Protein AF-0000000080577891 (afdb_homodimer)

Foldseek 3Di:
DDDDPPDDPPVPDDPPPDDDDDDDDDCPVCLPLAFFFKEKEAEALADDPPDCSLVLLLVVLVVCQVVQGQEYEYAENQHAPAPLVSLLSSVVSNVVHPHYYHYEYAQRDDQVSNCVNVNDCVAQPDPPWRWGWDDDRLAIETEGHQYDHPANAGECQVVLVVVLCSLQVNQRHAYEYEHAFFLDDPLAVVNSVRGYPPSVVVLVSQPVPGPHHQEYEYESQQDWDWDDRNNHIYTYAHHSPFHDWPCNDVVDTDDGPAAHWMWMWTCRPPHTDIDIDHD/DCPPPDDDPDDPPPPPPPPPPDPPPPCPVCLPLAFFFKEKEAEALADDPVDCSLVLLLVVLVVCQVVQGQEYEYAENQHAPAPLVSLLSSVVSNVVHPHYYHYEYAQRDDQVSNCVRVNDCVAQPDPPWRWGWDDDRLAIETEGHQYDHPANAGECQVVLVVVLCSLQVNQRHAYEYEHAFFLDDPLAVVNSVRGYPPSVVVLVSQPVPGPHHQEYEYESQQDWDWDDRNNHIYTYAHHSPFHDWPCNDVVDTDDGDAARWMWMWTCRPPHTDIDIDHD

Organism: Ricinus communis (NCBI:txid3988)

Nearest PDB structures (foldseek):
  3d03-assembly1_A  TM=9.078E-01  e=4.667E-20  Klebsiella aerogenes
  2dxl-assembly1_A  TM=9.052E-01  e=1.614E-19  Klebsiella aerogenes
  3ib7-assembly1_A  TM=8.679E-01  e=1.204E-18  Mycobacterium tuberculosis
  2hy1-assembly1_A-2  TM=8.774E-01  e=2.446E-18  Mycobacterium tuberculosis H37Rv
  3qfk-assembly1_A  TM=5.462E-01  e=7.252E-06  Staphylococcus aureus subsp. aureus NCTC 8325

InterPro domains:
  IPR004843 Calcineurin-like, phosphoesterase domain [PF00149] (37-223)
  IPR026575 Cyclic nucleotide phosphodiesterase GpdQ/CpdA-like [cd07402] (39-269)
  IPR029052 Metallo-dependent phosphatase-like [G3DSA:3.60.21.10] (15-279)
  IPR029052 Metallo-dependent phosphatase-like [SSF56300] (37-274)
  IPR050884 Cyclic nucleotide phosphodiesterase class-III [PTHR42988] (37-242)

Solvent-accessible surface area (backbone atoms only — not comparable to full-atom values): 29659 Å² total; per-residue (Å²): 142,83,77,76,86,70,74,83,75,79,69,79,70,77,77,75,80,73,79,84,75,80,76,74,72,77,73,67,72,72,70,49,66,73,40,37,41,38,36,33,37,42,18,32,30,48,22,40,98,86,57,66,21,62,62,39,43,49,45,45,48,55,45,42,55,44,53,55,45,64,30,35,37,36,27,13,19,54,26,38,87,76,37,67,68,44,56,45,54,50,49,57,55,56,63,71,36,91,36,55,77,46,71,36,58,21,60,54,40,56,67,73,57,43,49,68,66,59,63,49,77,89,43,44,76,50,84,91,43,47,30,36,76,42,80,43,58,33,24,30,42,33,38,49,46,23,61,38,94,95,33,75,31,22,42,40,61,90,47,47,69,60,50,51,51,58,51,62,70,40,78,83,34,55,27,40,36,33,26,16,44,33,74,57,81,78,60,32,63,78,58,48,75,32,29,32,40,44,46,68,61,49,39,50,55,52,67,67,72,53,77,59,47,68,30,39,42,14,11,78,63,22,39,33,34,40,35,62,48,84,87,26,44,27,36,30,30,18,11,29,26,81,38,52,51,72,40,70,40,90,91,32,59,31,83,57,65,44,58,27,19,28,30,39,40,36,32,61,78,82,49,60,33,36,34,60,40,43,80,137,80,78,70,80,77,85,83,85,71,83,73,80,74,78,73,75,74,71,82,72,77,76,70,71,73,73,70,70,71,72,50,66,75,40,36,41,38,37,34,36,42,18,31,30,46,23,41,98,87,57,64,23,62,62,41,43,50,45,46,47,56,45,42,54,45,54,55,45,64,30,33,37,34,28,13,19,54,26,38,87,77,38,67,67,44,57,47,55,50,50,56,55,56,62,71,36,92,37,55,76,45,70,36,58,18,58,54,41,54,69,70,57,42,49,69,67,58,62,49,79,89,42,42,75,50,83,90,45,47,30,36,76,42,81,43,59,32,24,29,42,34,36,50,47,23,61,36,94,96,32,76,32,21,43,41,60,89,47,47,70,59,50,51,50,58,50,61,72,40,78,82,35,54,27,41,36,34,25,17,43,34,75,59,80,78,61,33,64,80,57,48,75,30,30,32,39,45,44,67,60,50,39,50,54,51,68,66,72,52,77,57,46,70,29,39,41,15,11,77,64,23,37,33,34,40,36,61,46,82,88,26,46,29,36,29,30,17,10,30,26,81,38,53,51,72,39,69,39,92,92,31,61,32,84,59,66,42,57,27,20,27,31,41,41,36,32,62,77,83,49,60,34,36,34,59,41,43,80

Radius of gyration: 30.33 Å; Cα contacts (8 Å, |Δi|>4): 1293; chains: 2; bounding box: 90×106×136 Å

pLDDT: mean 87.6, std 23.5, range [17.27, 98.94]

Sequence (558 aa):
MFSNASRFGCTRTQRNVWSASHRSLFDISHHHETDLMLIAQISDIHASPTNDSMARLDRAVSWLAVLQPDLLVVSGDLVDGNWLEGYGLISTSLHRLACRSLILPGNSDDRAVMRTIMPQPDYWHDRPAMHFIEPCGGSVIIGVDTCVDGEAYGDVTQHLSWLRRALAGSPNGTALLFTHHHVFPCGIPPLDAVMCKGTQALAGLLKSGIRPPAAICSGHVHRSMSSLFAGIPAYTCGSICPANPLMLDASRVPQAADPPALMIHDLRHGHLVSSHVSVMFSNASRFGCTRTQRNVWSASHRSLFDISHHHETDLMLIAQISDIHASPTNDSMARLDRAVSWLAVLQPDLLVVSGDLVDGNWLEGYGLISTSLHRLACRSLILPGNSDDRAVMRTIMPQPDYWHDRPAMHFIEPCGGSVIIGVDTCVDGEAYGDVTQHLSWLRRALAGSPNGTALLFTHHHVFPCGIPPLDAVMCKGTQALAGLLKSGIRPPAAICSGHVHRSMSSLFAGIPAYTCGSICPANPLMLDASRVPQAADPPALMIHDLRHGHLVSSHVSV

Secondary structure (DSSP, 8-state):
--------------------------------TT---EEEEE----B-TTSSHHHHHHHHHHHHHHH--SEEEEES--BSTT-HHHHHHHHHHHTTSSSEEEEE--TTS-HHHHHHHS--TTT--SSS---EEEEETTEEEEEE--B-TT-SSEE-GGGHHHHHHHHHT-TTSEEEEEESS-SS--S-HHHHTTSEE-HHHHHHHHTTTSPPPSEEEE-SS-SEEEEEETTEEEEE---SSPPPP--SSTT--PPP-PPPEEEEEE-TTSS-EEEEEE-/--------------------------------TT---EEEEE----B-TTSSHHHHHHHHHHHHHHH--SEEEEES--BSTT-HHHHHHHHHHHTTSSSEEEEE--TTS-HHHHHHHS--TTT--SSS---EEEEETTEEEEEE--B-TT-SSEE-GGGHHHHHHHHHT-TTSEEEEEESS-SS--S-HHHHTTSEE-HHHHHHHHTTTSPPPSEEEE-SS-SEEEEEETTEEEEE---SSPPPP--SSTT--PPP-PPPEEEEEE-TTSS-EEEEEE-

Structure (mmCIF, N/CA/C/O backbone):
data_AF-0000000080577891-model_v1
#
loop_
_entity.id
_entity.type
_entity.pdbx_description
1 polymer 'Calcineurin-like phosphoesterase domain-containing protein'
#
loop_
_atom_site.group_PDB
_atom_site.id
_atom_site.type_symbol
_atom_site.label_atom_id
_atom_site.label_alt_id
_atom_site.label_comp_id
_atom_site.label_asym_id
_atom_site.label_entity_id
_atom_site.label_seq_id
_atom_site.pdbx_PDB_ins_code
_atom_site.Cartn_x
_atom_site.Cartn_y
_atom_site.Cartn_z
_atom_site.occupancy
_atom_site.B_iso_or_equiv
_atom_site.auth_seq_id
_atom_site.auth_comp_id
_atom_site.auth_asym_id
_atom_site.auth_atom_id
_atom_site.pdbx_PDB_model_num
ATOM 1 N N . MET A 1 1 ? 66.188 -47.5 58.875 1 19.94 1 MET A N 1
ATOM 2 C CA . MET A 1 1 ? 65.25 -48.625 58.688 1 19.94 1 MET A CA 1
ATOM 3 C C . MET A 1 1 ? 63.969 -48.156 58.031 1 19.94 1 MET A C 1
ATOM 5 O O . MET A 1 1 ? 63.531 -47.031 58.188 1 19.94 1 MET A O 1
ATOM 9 N N . PHE A 1 2 ? 63.25 -49.062 57.188 1 19.38 2 PHE A N 1
ATOM 10 C CA . PHE A 1 2 ? 62.469 -49.344 56 1 19.38 2 PHE A CA 1
ATOM 11 C C . PHE A 1 2 ? 60.969 -49.094 56.25 1 19.38 2 PHE A C 1
ATOM 13 O O . PHE A 1 2 ? 60.219 -48.781 55.344 1 19.38 2 PHE A O 1
ATOM 20 N N . SER A 1 3 ? 60.562 -49.438 57.5 1 18.3 3 SER A N 1
ATOM 21 C CA . SER A 1 3 ? 59.375 -50.281 57.438 1 18.3 3 SER A CA 1
ATOM 22 C C . SER A 1 3 ? 58.188 -49.5 56.844 1 18.3 3 SER A C 1
ATOM 24 O O . SER A 1 3 ? 58.219 -48.281 56.75 1 18.3 3 SER A O 1
ATOM 26 N N . ASN A 1 4 ? 56.938 -49.969 57.062 1 17.48 4 ASN A N 1
ATOM 27 C CA . ASN A 1 4 ? 55.75 -50.594 56.469 1 17.48 4 ASN A CA 1
ATOM 28 C C . ASN A 1 4 ? 54.594 -49.594 56.375 1 17.48 4 ASN A C 1
ATOM 30 O O . ASN A 1 4 ? 53.594 -49.781 57.062 1 17.48 4 ASN A O 1
ATOM 34 N N . ALA A 1 5 ? 54.875 -48.25 56.625 1 18.61 5 ALA A N 1
ATOM 35 C CA . ALA A 1 5 ? 53.656 -47.469 56.906 1 18.61 5 ALA A CA 1
ATOM 36 C C . ALA A 1 5 ? 52.625 -47.688 55.812 1 18.61 5 ALA A C 1
ATOM 38 O O . ALA A 1 5 ? 52.844 -47.25 54.656 1 18.61 5 ALA A O 1
ATOM 39 N N . SER A 1 6 ? 51.844 -48.812 55.844 1 17.27 6 SER A N 1
ATOM 40 C CA . SER A 1 6 ? 50.906 -49.469 54.969 1 17.27 6 SER A CA 1
ATOM 41 C C . SER A 1 6 ? 49.719 -48.562 54.594 1 17.27 6 SER A C 1
ATOM 43 O O . SER A 1 6 ? 48.906 -48.906 53.781 1 17.27 6 SER A O 1
ATOM 45 N N . ARG A 1 7 ? 49.531 -47.406 55.469 1 18.55 7 ARG A N 1
ATOM 46 C CA . ARG A 1 7 ? 48.094 -47.281 55.75 1 18.55 7 ARG A CA 1
ATOM 47 C C . ARG A 1 7 ? 47.281 -47.312 54.438 1 18.55 7 ARG A C 1
ATOM 49 O O . ARG A 1 7 ? 47.875 -47.188 53.344 1 18.55 7 ARG A O 1
ATOM 56 N N . PHE A 1 8 ? 46.188 -46.5 54.5 1 19.12 8 PHE A N 1
ATOM 57 C CA . PHE A 1 8 ? 44.75 -46.594 54.281 1 19.12 8 PHE A CA 1
ATOM 58 C C . PHE A 1 8 ? 44.406 -46.312 52.812 1 19.12 8 PHE A C 1
ATOM 60 O O . PHE A 1 8 ? 44.938 -45.375 52.219 1 19.12 8 PHE A O 1
ATOM 67 N N . GLY A 1 9 ? 44.188 -47.344 52.062 1 18.91 9 GLY A N 1
ATOM 68 C CA . GLY A 1 9 ? 43.812 -47.656 50.688 1 18.91 9 GLY A CA 1
ATOM 69 C C . GLY A 1 9 ? 42.625 -46.906 50.188 1 18.91 9 GLY A C 1
ATOM 70 O O . GLY A 1 9 ? 41.594 -47.5 49.875 1 18.91 9 GLY A O 1
ATOM 71 N N . CYS A 1 10 ? 42.344 -45.656 50.875 1 19.36 10 CYS A N 1
ATOM 72 C CA . CYS A 1 10 ? 41.031 -45.156 50.625 1 19.36 10 CYS A CA 1
ATOM 73 C C . CYS A 1 10 ? 40.719 -45.188 49.125 1 19.36 10 CYS A C 1
ATOM 75 O O . CYS A 1 10 ? 41.375 -44.531 48.312 1 19.36 10 CYS A O 1
ATOM 77 N N . THR A 1 11 ? 40.344 -46.406 48.719 1 18.88 11 THR A N 1
ATOM 78 C CA . THR A 1 11 ? 39.906 -46.781 47.406 1 18.88 11 THR A CA 1
ATOM 79 C C . THR A 1 11 ? 38.781 -45.844 46.906 1 18.88 11 THR A C 1
ATOM 81 O O . THR A 1 11 ? 37.719 -45.781 47.531 1 18.88 11 THR A O 1
ATOM 84 N N . ARG A 1 12 ? 39.125 -44.594 46.656 1 20.77 12 ARG A N 1
ATOM 85 C CA . ARG A 1 12 ? 38.219 -43.656 46.062 1 20.77 12 ARG A CA 1
ATOM 86 C C . ARG A 1 12 ? 37.375 -44.312 44.969 1 20.77 12 ARG A C 1
ATOM 88 O O . ARG A 1 12 ? 37.906 -44.75 43.938 1 20.77 12 ARG A O 1
ATOM 95 N N . THR A 1 13 ? 36.406 -45.094 45.438 1 19.58 13 THR A N 1
ATOM 96 C CA . THR A 1 13 ? 35.406 -45.75 44.656 1 19.58 13 THR A CA 1
ATOM 97 C C . THR A 1 13 ? 34.969 -44.906 43.469 1 19.58 13 THR A C 1
ATOM 99 O O . THR A 1 13 ? 35.125 -43.688 43.5 1 19.58 13 THR A O 1
ATOM 102 N N . GLN A 1 14 ? 34.312 -45.531 42.469 1 19.11 14 GLN A N 1
ATOM 103 C CA . GLN A 1 14 ? 33.812 -45.656 41.094 1 19.11 14 GLN A CA 1
ATOM 104 C C . GLN A 1 14 ? 32.688 -44.688 40.844 1 19.11 14 GLN A C 1
ATOM 106 O O . GLN A 1 14 ? 31.516 -45 41.156 1 19.11 14 GLN A O 1
ATOM 111 N N . ARG A 1 15 ? 32.688 -43.5 41.531 1 19.83 15 ARG A N 1
ATOM 112 C CA . ARG A 1 15 ? 31.391 -42.844 41.281 1 19.83 15 ARG A CA 1
ATOM 113 C C . ARG A 1 15 ? 30.969 -42.969 39.812 1 19.83 15 ARG A C 1
ATOM 115 O O . ARG A 1 15 ? 31.781 -42.781 38.938 1 19.83 15 ARG A O 1
ATOM 122 N N . ASN A 1 16 ? 29.875 -43.688 39.562 1 18.73 16 ASN A N 1
ATOM 123 C CA . ASN A 1 16 ? 29.016 -43.969 38.438 1 18.73 16 ASN A CA 1
ATOM 124 C C . ASN A 1 16 ? 28.625 -42.688 37.688 1 18.73 16 ASN A C 1
ATOM 126 O O . ASN A 1 16 ? 27.938 -41.844 38.25 1 18.73 16 ASN A O 1
ATOM 130 N N . VAL A 1 17 ? 29.625 -42 37.125 1 23.22 17 VAL A N 1
ATOM 131 C CA . VAL A 1 17 ? 29.297 -40.844 36.281 1 23.22 17 VAL A CA 1
ATOM 132 C C . VAL A 1 17 ? 28.141 -41.219 35.344 1 23.22 17 VAL A C 1
ATOM 134 O O . VAL A 1 17 ? 28.312 -42 34.406 1 23.22 17 VAL A O 1
ATOM 137 N N . TRP A 1 18 ? 26.953 -41.562 35.875 1 21.55 18 TRP A N 1
ATOM 138 C CA . TRP A 1 18 ? 25.734 -41.781 35.094 1 21.55 18 TRP A CA 1
ATOM 139 C C . TRP A 1 18 ? 25.688 -40.844 33.906 1 21.55 18 TRP A C 1
ATOM 141 O O . TRP A 1 18 ? 26.281 -39.781 33.906 1 21.55 18 TRP A O 1
ATOM 151 N N . SER A 1 19 ? 24.922 -41.312 32.719 1 21.02 19 SER A N 1
ATOM 152 C CA . SER A 1 19 ? 24.375 -41.188 31.391 1 21.02 19 SER A CA 1
ATOM 153 C C . SER A 1 19 ? 23.75 -39.812 31.172 1 21.02 19 SER A C 1
ATOM 155 O O . SER A 1 19 ? 23.062 -39.281 32.031 1 21.02 19 SER A O 1
ATOM 157 N N . ALA A 1 20 ? 24.469 -38.969 30.484 1 23.88 20 ALA A N 1
ATOM 158 C CA . ALA A 1 20 ? 24.125 -37.781 29.703 1 23.88 20 ALA A CA 1
ATOM 159 C C . ALA A 1 20 ? 22.672 -37.844 29.219 1 23.88 20 ALA A C 1
ATOM 161 O O . ALA A 1 20 ? 22.297 -38.75 28.484 1 23.88 20 ALA A O 1
ATOM 162 N N . SER A 1 21 ? 21.734 -37.375 29.984 1 25.34 21 SER A N 1
ATOM 163 C CA . SER A 1 21 ? 20.312 -37.156 29.766 1 25.34 21 SER A CA 1
ATOM 164 C C . SER A 1 21 ? 20.031 -36.719 28.328 1 25.34 21 SER A C 1
ATOM 166 O O . SER A 1 21 ? 20.906 -36.156 27.672 1 25.34 21 SER A O 1
ATOM 168 N N . HIS A 1 22 ? 19.016 -37.344 27.594 1 24.34 22 HIS A N 1
ATOM 169 C CA . HIS A 1 22 ? 18.156 -37.125 26.422 1 24.34 22 HIS A CA 1
ATOM 170 C C . HIS A 1 22 ? 17.859 -35.656 26.219 1 24.34 22 HIS A C 1
ATOM 172 O O . HIS A 1 22 ? 17.297 -35 27.094 1 24.34 22 HIS A O 1
ATOM 178 N N . ARG A 1 23 ? 18.766 -34.969 25.5 1 26.16 23 ARG A N 1
ATOM 179 C CA . ARG A 1 23 ? 18.5 -33.688 24.859 1 26.16 23 ARG A CA 1
ATOM 180 C C . ARG A 1 23 ? 17 -33.5 24.594 1 26.16 23 ARG A C 1
ATOM 182 O O . ARG A 1 23 ? 16.344 -34.406 24.078 1 26.16 23 ARG A O 1
ATOM 189 N N . SER A 1 24 ? 16.344 -32.688 25.422 1 26.06 24 SER A N 1
ATOM 190 C CA . SER A 1 24 ? 15.016 -32.125 25.281 1 26.06 24 SER A CA 1
ATOM 191 C C . SER A 1 24 ? 14.672 -31.875 23.812 1 26.06 24 SER A C 1
ATOM 193 O O . SER A 1 24 ? 15.531 -31.484 23.031 1 26.06 24 SER A O 1
ATOM 195 N N . LEU A 1 25 ? 13.75 -32.562 23.234 1 26.27 25 LEU A N 1
ATOM 196 C CA . LEU A 1 25 ? 12.914 -32.281 22.078 1 26.27 25 LEU A CA 1
ATOM 197 C C . LEU A 1 25 ? 12.812 -30.766 21.828 1 26.27 25 LEU A C 1
ATOM 199 O O . LEU A 1 25 ? 12.711 -29.984 22.766 1 26.27 25 LEU A O 1
ATOM 203 N N . PHE A 1 26 ? 13.383 -30.297 20.781 1 29.7 26 PHE A N 1
ATOM 204 C CA . PHE A 1 26 ? 13.086 -29.031 20.094 1 29.7 26 PHE A CA 1
ATOM 205 C C . PHE A 1 26 ? 11.672 -28.578 20.406 1 29.7 26 PHE A C 1
ATOM 207 O O . PHE A 1 26 ? 10.703 -29.297 20.156 1 29.7 26 PHE A O 1
ATOM 214 N N . ASP A 1 27 ? 11.484 -27.938 21.469 1 30.06 27 ASP A N 1
ATOM 215 C CA . ASP A 1 27 ? 10.273 -27.141 21.641 1 30.06 27 ASP A CA 1
ATOM 216 C C . ASP A 1 27 ? 9.805 -26.562 20.297 1 30.06 27 ASP A C 1
ATOM 218 O O . ASP A 1 27 ? 10.352 -25.578 19.828 1 30.06 27 ASP A O 1
ATOM 222 N N . ILE A 1 28 ? 9.578 -27.375 19.234 1 35 28 ILE A N 1
ATOM 223 C CA . ILE A 1 28 ? 8.68 -26.844 18.219 1 35 28 ILE A CA 1
ATOM 224 C C . ILE A 1 28 ? 7.672 -25.891 18.859 1 35 28 ILE A C 1
ATOM 226 O O . ILE A 1 28 ? 6.871 -26.312 19.703 1 35 28 ILE A O 1
ATOM 230 N N . SER A 1 29 ? 8.102 -24.734 19.266 1 35.78 29 SER A N 1
ATOM 231 C CA . SER A 1 29 ? 7.145 -23.688 19.641 1 35.78 29 SER A CA 1
ATOM 232 C C . SER A 1 29 ? 5.742 -24.016 19.156 1 35.78 29 SER A C 1
ATOM 234 O O . SER A 1 29 ? 5.535 -24.234 17.953 1 35.78 29 SER A O 1
ATOM 236 N N . HIS A 1 30 ? 4.996 -24.75 19.781 1 35.59 30 HIS A N 1
ATOM 237 C CA . HIS A 1 30 ? 3.553 -24.922 19.641 1 35.59 30 HIS A CA 1
ATOM 238 C C . HIS A 1 30 ? 2.895 -23.656 19.109 1 35.59 30 HIS A C 1
ATOM 240 O O . HIS A 1 30 ? 2.705 -22.688 19.859 1 35.59 30 HIS A O 1
ATOM 246 N N . HIS A 1 31 ? 3.27 -23.188 17.891 1 40.94 31 HIS A N 1
ATOM 247 C CA . HIS A 1 31 ? 2.268 -22.328 17.281 1 40.94 31 HIS A CA 1
ATOM 248 C C . HIS A 1 31 ? 0.859 -22.734 17.703 1 40.94 31 HIS A C 1
ATOM 250 O O . HIS A 1 31 ? 0.408 -23.828 17.375 1 40.94 31 HIS A O 1
ATOM 256 N N . HIS A 1 32 ? 0.417 -22.406 18.766 1 43.03 32 HIS A N 1
ATOM 257 C CA . HIS A 1 32 ? -0.973 -22.641 19.141 1 43.03 32 HIS A CA 1
ATOM 258 C C . HIS A 1 32 ? -1.904 -22.438 17.953 1 43.03 32 HIS A C 1
ATOM 260 O O . HIS A 1 32 ? -1.646 -21.594 17.094 1 43.03 32 HIS A O 1
ATOM 266 N N . GLU A 1 33 ? -2.639 -23.438 17.562 1 48.5 33 GLU A N 1
ATOM 267 C CA . GLU A 1 33 ? -3.684 -23.469 16.547 1 48.5 33 GLU A CA 1
ATOM 268 C C . GLU A 1 33 ? -4.281 -22.094 16.312 1 48.5 33 GLU A C 1
ATOM 270 O O . GLU A 1 33 ? -4.789 -21.812 15.219 1 48.5 33 GLU A O 1
ATOM 275 N N . THR A 1 34 ? -4.23 -21.219 17.297 1 52.53 34 THR A N 1
ATOM 276 C CA . THR A 1 34 ? -4.949 -19.938 17.203 1 52.53 34 THR A CA 1
ATOM 277 C C . THR A 1 34 ? -4 -18.812 16.812 1 52.53 34 THR A C 1
ATOM 279 O O . THR A 1 34 ? -4.391 -17.641 16.812 1 52.53 34 THR A O 1
ATOM 282 N N . ASP A 1 35 ? -2.707 -19.203 16.516 1 62.66 35 ASP A N 1
ATOM 283 C CA . ASP A 1 35 ? -1.814 -18.062 16.328 1 62.66 35 ASP A CA 1
ATOM 284 C C . ASP A 1 35 ? -1.896 -17.516 14.906 1 62.66 35 ASP A C 1
ATOM 286 O O . ASP A 1 35 ? -1.722 -18.266 13.938 1 62.66 35 ASP A O 1
ATOM 290 N N . LEU A 1 36 ? -2.34 -16.297 14.695 1 71 36 LEU A N 1
ATOM 291 C CA . LEU A 1 36 ? -2.357 -15.633 13.406 1 71 36 LEU A CA 1
ATOM 292 C C . LEU A 1 36 ? -0.947 -15.508 12.836 1 71 36 LEU A C 1
ATOM 294 O O . LEU A 1 36 ? 0.034 -15.766 13.539 1 71 36 LEU A O 1
ATOM 298 N N . MET A 1 37 ? -0.889 -15.469 11.469 1 88.44 37 MET A N 1
ATOM 299 C CA . MET A 1 37 ? 0.371 -15.773 10.789 1 88.44 37 MET A CA 1
ATOM 300 C C . MET A 1 37 ? 0.892 -14.555 10.039 1 88.44 37 MET A C 1
ATOM 302 O O . MET A 1 37 ? 0.138 -13.617 9.773 1 88.44 37 MET A O 1
ATOM 306 N N . LEU A 1 38 ? 2.133 -14.555 9.844 1 96.44 38 LEU A N 1
ATOM 307 C CA . LEU A 1 38 ? 2.887 -13.641 9 1 96.44 38 LEU A CA 1
ATOM 308 C C . LEU A 1 38 ? 3.141 -14.25 7.621 1 96.44 38 LEU A C 1
ATOM 310 O O . LEU A 1 38 ? 3.885 -15.227 7.5 1 96.44 38 LEU A O 1
ATOM 314 N N . ILE A 1 39 ? 2.469 -13.633 6.582 1 98.19 39 ILE A N 1
ATOM 315 C CA . ILE A 1 39 ? 2.547 -14.172 5.227 1 98.19 39 ILE A CA 1
ATOM 316 C C . ILE A 1 39 ? 3.307 -13.195 4.332 1 98.19 39 ILE A C 1
ATOM 318 O O . ILE A 1 39 ? 2.996 -12 4.297 1 98.19 39 ILE A O 1
ATOM 322 N N . ALA A 1 40 ? 4.305 -13.695 3.629 1 98.88 40 ALA A N 1
ATOM 323 C CA . ALA A 1 40 ? 5.016 -12.891 2.641 1 98.88 40 ALA A CA 1
ATOM 324 C C . ALA A 1 40 ? 4.492 -13.164 1.232 1 98.88 40 ALA A C 1
ATOM 326 O O . ALA A 1 40 ? 4.02 -14.266 0.94 1 98.88 40 ALA A O 1
ATOM 327 N N . GLN A 1 41 ? 4.555 -12.164 0.409 1 98.94 41 GLN A N 1
ATOM 328 C CA . GLN A 1 41 ? 4.23 -12.281 -1.009 1 98.94 41 GLN A CA 1
ATOM 329 C C . GLN A 1 41 ? 5.336 -11.688 -1.879 1 98.94 41 GLN A C 1
ATOM 331 O O . GLN A 1 41 ? 5.773 -10.562 -1.658 1 98.94 41 GLN A O 1
ATOM 336 N N . ILE A 1 42 ? 5.812 -12.453 -2.789 1 98.94 42 ILE A N 1
ATOM 337 C CA . ILE A 1 42 ? 6.621 -11.969 -3.902 1 98.94 42 ILE A CA 1
ATOM 338 C C . ILE A 1 42 ? 5.883 -12.211 -5.219 1 98.94 42 ILE A C 1
ATOM 340 O O . ILE A 1 42 ? 5.109 -13.164 -5.336 1 98.94 42 ILE A O 1
ATOM 344 N N . SER A 1 43 ? 6.105 -11.32 -6.133 1 98.94 43 SER A N 1
ATOM 345 C CA . SER A 1 43 ? 5.41 -11.453 -7.41 1 98.94 43 SER A CA 1
ATOM 346 C C . SER A 1 43 ? 6.277 -10.969 -8.57 1 98.94 43 SER A C 1
ATOM 348 O O . SER A 1 43 ? 7.184 -10.156 -8.367 1 98.94 43 SER A O 1
ATOM 350 N N . ASP A 1 44 ? 6.008 -11.508 -9.75 1 98.94 44 ASP A N 1
ATOM 351 C CA . ASP A 1 44 ? 6.516 -11 -11.023 1 98.94 44 ASP A CA 1
ATOM 352 C C . ASP A 1 44 ? 8.039 -10.914 -11.008 1 98.94 44 ASP A C 1
ATOM 354 O O . ASP A 1 44 ? 8.609 -9.82 -11.109 1 98.94 44 ASP A O 1
ATOM 358 N N . ILE A 1 45 ? 8.625 -12.07 -10.914 1 98.94 45 ILE A N 1
ATOM 359 C CA . ILE A 1 45 ? 10.086 -12.188 -10.953 1 98.94 45 ILE A CA 1
ATOM 360 C C . ILE A 1 45 ? 10.586 -11.969 -12.375 1 98.94 45 ILE A C 1
ATOM 362 O O . ILE A 1 45 ? 11.547 -11.227 -12.594 1 98.94 45 ILE A O 1
ATOM 366 N N . HIS A 1 46 ? 10 -12.641 -13.305 1 98.88 46 HIS A N 1
ATOM 367 C CA . HIS A 1 46 ? 10.32 -12.516 -14.719 1 98.88 46 HIS A CA 1
ATOM 368 C C . HIS A 1 46 ? 11.805 -12.758 -14.969 1 98.88 46 HIS A C 1
ATOM 370 O O . HIS A 1 46 ? 12.461 -11.977 -15.664 1 98.88 46 HIS A O 1
ATOM 376 N N . ALA A 1 47 ? 12.312 -13.828 -14.438 1 98.81 47 ALA A N 1
ATOM 377 C CA . ALA A 1 47 ? 13.727 -14.156 -14.617 1 98.81 47 ALA A CA 1
ATOM 378 C C . ALA A 1 47 ? 14.008 -14.617 -16.047 1 98.81 47 ALA A C 1
ATOM 380 O O . ALA A 1 47 ? 13.211 -15.344 -16.641 1 98.81 47 ALA A O 1
ATOM 381 N N . SER A 1 48 ? 15.102 -14.242 -16.547 1 98.38 48 SER A N 1
ATOM 382 C CA . SER A 1 48 ? 15.648 -14.68 -17.828 1 98.38 48 SER A CA 1
ATOM 383 C C . SER A 1 48 ? 17.172 -14.625 -17.828 1 98.38 48 SER A C 1
ATOM 385 O O . SER A 1 48 ? 17.766 -13.977 -16.969 1 98.38 48 SER A O 1
ATOM 387 N N . PRO A 1 49 ? 17.766 -15.328 -18.797 1 97.06 49 PRO A N 1
ATOM 388 C CA . PRO A 1 49 ? 19.234 -15.336 -18.828 1 97.06 49 PRO A CA 1
ATOM 389 C C . PRO A 1 49 ? 19.828 -13.945 -19.062 1 97.06 49 PRO A C 1
ATOM 391 O O . PRO A 1 49 ? 21.016 -13.727 -18.797 1 97.06 49 PRO A O 1
ATOM 394 N N . THR A 1 50 ? 19.062 -12.992 -19.484 1 97.31 50 THR A N 1
ATOM 395 C CA . THR A 1 50 ? 19.641 -11.734 -19.953 1 97.31 50 THR A CA 1
ATOM 396 C C . THR A 1 50 ? 19.266 -10.586 -19.016 1 97.31 50 THR A C 1
ATOM 398 O O . THR A 1 50 ? 19.562 -9.422 -19.312 1 97.31 50 THR A O 1
ATOM 401 N N . ASN A 1 51 ? 18.562 -10.82 -17.938 1 98.06 51 ASN A N 1
ATOM 402 C CA . ASN A 1 51 ? 18.219 -9.734 -17.031 1 98.06 51 ASN A CA 1
ATOM 403 C C . ASN A 1 51 ? 18.734 -9.992 -15.617 1 98.06 51 ASN A C 1
ATOM 405 O O . ASN A 1 51 ? 19.438 -10.977 -15.375 1 98.06 51 ASN A O 1
ATOM 409 N N . ASP A 1 52 ? 18.484 -9.07 -14.641 1 98.25 52 ASP A N 1
ATOM 410 C CA . ASP A 1 52 ? 19.062 -9.156 -13.305 1 98.25 52 ASP A CA 1
ATOM 411 C C . ASP A 1 52 ? 18.031 -9.625 -12.289 1 98.25 52 ASP A C 1
ATOM 413 O O . ASP A 1 52 ? 18.188 -9.406 -11.086 1 98.25 52 ASP A O 1
ATOM 417 N N . SER A 1 53 ? 16.953 -10.297 -12.742 1 98.69 53 SER A N 1
ATOM 418 C CA . SER A 1 53 ? 15.844 -10.656 -11.875 1 98.69 53 SER A CA 1
ATOM 419 C C . SER A 1 53 ? 16.281 -11.664 -10.812 1 98.69 53 SER A C 1
ATOM 421 O O . SER A 1 53 ? 15.781 -11.641 -9.688 1 98.69 53 SER A O 1
ATOM 423 N N . MET A 1 54 ? 17.156 -12.531 -11.172 1 98.75 54 MET A N 1
ATOM 424 C CA . MET A 1 54 ? 17.625 -13.492 -10.164 1 98.75 54 MET A CA 1
ATOM 425 C C . MET A 1 54 ? 18.344 -12.781 -9.023 1 98.75 54 MET A C 1
ATOM 427 O O . MET A 1 54 ? 18.172 -13.148 -7.859 1 98.75 54 MET A O 1
ATOM 431 N N . ALA A 1 55 ? 19.188 -11.812 -9.367 1 98.75 55 ALA A N 1
ATOM 432 C CA . ALA A 1 55 ? 19.859 -11.031 -8.336 1 98.75 55 ALA A CA 1
ATOM 433 C C . ALA A 1 55 ? 18.844 -10.258 -7.488 1 98.75 55 ALA A C 1
ATOM 435 O O . ALA A 1 55 ? 19 -10.164 -6.27 1 98.75 55 ALA A O 1
ATOM 436 N N . ARG A 1 56 ? 17.875 -9.688 -8.102 1 98.75 56 ARG A N 1
ATOM 437 C CA . ARG A 1 56 ? 16.812 -8.977 -7.406 1 98.75 56 ARG A CA 1
ATOM 438 C C . ARG A 1 56 ? 16.031 -9.922 -6.484 1 98.75 56 ARG A C 1
ATOM 440 O O . ARG A 1 56 ? 15.727 -9.562 -5.344 1 98.75 56 ARG A O 1
ATOM 447 N N . LEU A 1 57 ? 15.727 -11.094 -6.977 1 98.94 57 LEU A N 1
ATOM 448 C CA . LEU A 1 57 ? 15.062 -12.109 -6.16 1 98.94 57 LEU A CA 1
ATOM 449 C C . LEU A 1 57 ? 15.906 -12.461 -4.938 1 98.94 57 LEU A C 1
ATOM 451 O O . LEU A 1 57 ? 15.383 -12.594 -3.832 1 98.94 57 LEU A O 1
ATOM 455 N N . ASP A 1 58 ? 17.156 -12.594 -5.109 1 98.69 58 ASP A N 1
ATOM 456 C CA . ASP A 1 58 ? 18.047 -12.953 -4.008 1 98.69 58 ASP A CA 1
ATOM 457 C C . ASP A 1 58 ? 18.031 -11.891 -2.916 1 98.69 58 ASP A C 1
ATOM 459 O O . ASP A 1 58 ? 18.141 -12.203 -1.729 1 98.69 58 ASP A O 1
ATOM 463 N N . ARG A 1 59 ? 17.906 -10.672 -3.336 1 98.56 59 ARG A N 1
ATOM 464 C CA . ARG A 1 59 ? 17.781 -9.602 -2.352 1 98.56 59 ARG A CA 1
ATOM 465 C C . ARG A 1 59 ? 16.5 -9.773 -1.531 1 98.56 59 ARG A C 1
ATOM 467 O O . ARG A 1 59 ? 16.516 -9.617 -0.309 1 98.56 59 ARG A O 1
ATOM 474 N N . ALA A 1 60 ? 15.453 -10.07 -2.178 1 98.81 60 ALA A N 1
ATOM 475 C CA . ALA A 1 60 ? 14.18 -10.281 -1.497 1 98.81 60 ALA A CA 1
ATOM 476 C C . ALA A 1 60 ? 14.266 -11.477 -0.547 1 98.81 60 ALA A C 1
ATOM 478 O O . ALA A 1 60 ? 13.805 -11.398 0.597 1 98.81 60 ALA A O 1
ATOM 479 N N . VAL A 1 61 ? 14.859 -12.523 -1.038 1 98.88 61 VAL A N 1
ATOM 480 C CA . VAL A 1 61 ? 14.984 -13.742 -0.247 1 98.88 61 VAL A CA 1
ATOM 481 C C . VAL A 1 61 ? 15.844 -13.484 0.982 1 98.88 61 VAL A C 1
ATOM 483 O O . VAL A 1 61 ? 15.523 -13.922 2.086 1 98.88 61 VAL A O 1
ATOM 486 N N . SER A 1 62 ? 16.938 -12.766 0.784 1 98.75 62 SER A N 1
ATOM 487 C CA . SER A 1 62 ? 17.812 -12.422 1.903 1 98.75 62 SER A CA 1
ATOM 488 C C . SER A 1 62 ? 17.062 -11.594 2.947 1 98.75 62 SER A C 1
ATOM 490 O O . SER A 1 62 ? 17.234 -11.805 4.148 1 98.75 62 SER A O 1
ATOM 492 N N . TRP A 1 63 ? 16.281 -10.68 2.494 1 98.75 63 TRP A N 1
ATOM 493 C CA . TRP A 1 63 ? 15.484 -9.844 3.389 1 98.75 63 TRP A CA 1
ATOM 494 C C . TRP A 1 63 ? 14.469 -10.68 4.16 1 98.75 63 TRP A C 1
ATOM 496 O O . TRP A 1 63 ? 14.328 -10.531 5.375 1 98.75 63 TRP A O 1
ATOM 506 N N . LEU A 1 64 ? 13.836 -11.578 3.523 1 98.81 64 LEU A N 1
ATOM 507 C CA . LEU A 1 64 ? 12.82 -12.438 4.125 1 98.81 64 LEU A CA 1
ATOM 508 C C . LEU A 1 64 ? 13.453 -13.422 5.102 1 98.81 64 LEU A C 1
ATOM 510 O O . LEU A 1 64 ? 12.828 -13.805 6.094 1 98.81 64 LEU A O 1
ATOM 514 N N . ALA A 1 65 ? 14.672 -13.812 4.805 1 98.75 65 ALA A N 1
ATOM 515 C CA . ALA A 1 65 ? 15.359 -14.734 5.707 1 98.75 65 ALA A CA 1
ATOM 516 C C . ALA A 1 65 ? 15.547 -14.117 7.09 1 98.75 65 ALA A C 1
ATOM 518 O O . ALA A 1 65 ? 15.57 -14.836 8.094 1 98.75 65 ALA A O 1
ATOM 519 N N . VAL A 1 66 ? 15.648 -12.836 7.086 1 98.5 66 VAL A N 1
ATOM 520 C CA . VAL A 1 66 ? 15.773 -12.141 8.359 1 98.5 66 VAL A CA 1
ATOM 521 C C . VAL A 1 66 ? 14.398 -12.008 9.023 1 98.5 66 VAL A C 1
ATOM 523 O O . VAL A 1 66 ? 14.242 -12.297 10.211 1 98.5 66 VAL A O 1
ATOM 526 N N . LEU A 1 67 ? 13.414 -11.641 8.273 1 98.25 67 LEU A N 1
ATOM 527 C CA . LEU A 1 67 ? 12.078 -11.406 8.805 1 98.25 67 LEU A CA 1
ATOM 528 C C . LEU A 1 67 ? 11.445 -12.711 9.281 1 98.25 67 LEU A C 1
ATOM 530 O O . LEU A 1 67 ? 10.688 -12.719 10.258 1 98.25 67 LEU A O 1
ATOM 534 N N . GLN A 1 68 ? 11.633 -13.789 8.57 1 97.75 68 GLN A N 1
ATOM 535 C CA . GLN A 1 68 ? 11.18 -15.148 8.867 1 97.75 68 GLN A CA 1
ATOM 536 C C . GLN A 1 68 ? 9.656 -15.227 8.883 1 97.75 68 GLN A C 1
ATOM 538 O O . GLN A 1 68 ? 9.062 -15.57 9.906 1 97.75 68 G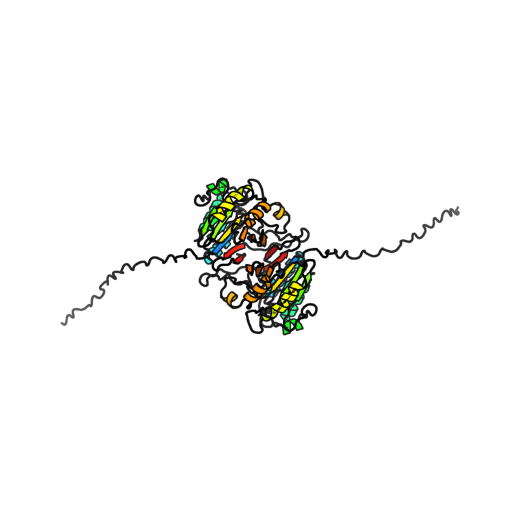LN A O 1
ATOM 543 N N . PRO A 1 69 ? 9.062 -15 7.727 1 97.75 69 PRO A N 1
ATOM 544 C CA . PRO A 1 69 ? 7.613 -15.211 7.672 1 97.75 69 PRO A CA 1
ATOM 545 C C . PRO A 1 69 ? 7.219 -16.672 7.863 1 97.75 69 PRO A C 1
ATOM 547 O O . PRO A 1 69 ? 8.07 -17.562 7.781 1 97.75 69 PRO A O 1
ATOM 550 N N . ASP A 1 70 ? 5.953 -16.891 8.188 1 97 70 ASP A N 1
ATOM 551 C CA . ASP A 1 70 ? 5.449 -18.25 8.383 1 97 70 ASP A CA 1
ATOM 552 C C . ASP A 1 70 ? 5.223 -18.953 7.043 1 97 70 ASP A C 1
ATOM 554 O O . ASP A 1 70 ? 5.273 -20.188 6.961 1 97 70 ASP A O 1
ATOM 558 N N . LEU A 1 71 ? 4.965 -18.141 6.027 1 97.31 71 LEU A N 1
ATOM 559 C CA . LEU A 1 71 ? 4.645 -18.641 4.699 1 97.31 71 LEU A CA 1
ATOM 560 C C . LEU A 1 71 ? 4.988 -17.625 3.625 1 97.31 71 LEU A C 1
ATOM 562 O O . LEU A 1 71 ? 4.871 -16.422 3.854 1 97.31 71 LEU A O 1
ATOM 566 N N . LEU A 1 72 ? 5.414 -18.109 2.488 1 98.56 72 LEU A N 1
ATOM 567 C CA . LEU A 1 72 ? 5.625 -17.25 1.322 1 98.56 72 LEU A CA 1
ATOM 568 C C . LEU A 1 72 ? 4.695 -17.656 0.181 1 98.56 72 LEU A C 1
ATOM 570 O O . LEU A 1 72 ? 4.578 -18.844 -0.138 1 98.56 72 LEU A O 1
ATOM 574 N N . VAL A 1 73 ? 4.02 -16.719 -0.385 1 98.81 73 VAL A N 1
ATOM 575 C CA . VAL A 1 73 ? 3.279 -16.938 -1.626 1 98.81 73 VAL A CA 1
ATOM 576 C C . VAL A 1 73 ? 3.998 -16.234 -2.779 1 98.81 73 VAL A C 1
ATOM 578 O O . VAL A 1 73 ? 4.305 -15.039 -2.697 1 98.81 73 VAL A O 1
ATOM 581 N N . VAL A 1 74 ? 4.332 -16.938 -3.795 1 98.94 74 VAL A N 1
ATOM 582 C CA . VAL A 1 74 ? 4.789 -16.375 -5.062 1 98.94 74 VAL A CA 1
ATOM 583 C C . VAL A 1 74 ? 3.617 -16.266 -6.035 1 98.94 74 VAL A C 1
ATOM 585 O O . VAL A 1 74 ? 3.082 -17.281 -6.484 1 98.94 74 VAL A O 1
ATOM 588 N N . SER A 1 75 ? 3.275 -15.016 -6.387 1 98.88 75 SER A N 1
ATOM 589 C CA . SER A 1 75 ? 1.979 -14.828 -7.031 1 98.88 75 SER A CA 1
ATOM 590 C C . SER A 1 75 ? 2.131 -14.656 -8.539 1 98.88 75 SER A C 1
ATOM 592 O O . SER A 1 75 ? 1.467 -13.812 -9.141 1 98.88 75 SER A O 1
ATOM 594 N N . GLY A 1 76 ? 3.072 -15.398 -9.18 1 98.62 76 GLY A N 1
ATOM 595 C CA . GLY A 1 76 ? 3.035 -15.602 -10.617 1 98.62 76 GLY A CA 1
ATOM 596 C C . GLY A 1 76 ? 4.082 -14.789 -11.359 1 98.62 76 GLY A C 1
ATOM 597 O O . GLY A 1 76 ? 4.75 -13.938 -10.773 1 98.62 76 GLY A O 1
ATOM 598 N N . ASP A 1 77 ? 4.246 -15.172 -12.672 1 98.81 77 ASP A N 1
ATOM 599 C CA . ASP A 1 77 ? 5.207 -14.578 -13.602 1 98.81 77 ASP A CA 1
ATOM 600 C C . ASP A 1 77 ? 6.637 -14.75 -13.102 1 98.81 77 ASP A C 1
ATOM 602 O O . ASP A 1 77 ? 7.328 -13.766 -12.828 1 98.81 77 ASP A O 1
ATOM 606 N N . LEU A 1 78 ? 7.027 -16 -13.141 1 98.81 78 LEU A N 1
ATOM 607 C CA . LEU A 1 78 ? 8.336 -16.375 -12.594 1 98.81 78 LEU A CA 1
ATOM 608 C C . LEU A 1 78 ? 9.438 -16.125 -13.625 1 98.81 78 LEU A C 1
ATOM 610 O O . LEU A 1 78 ? 10.469 -15.531 -13.305 1 98.81 78 LEU A O 1
ATOM 614 N N . VAL A 1 79 ? 9.18 -16.578 -14.844 1 98.5 79 VAL A N 1
ATOM 615 C CA . VAL A 1 79 ? 10.242 -16.5 -15.836 1 98.5 79 VAL A CA 1
ATOM 616 C C . VAL A 1 79 ? 9.727 -15.789 -17.094 1 98.5 79 VAL A C 1
ATOM 618 O O . VAL A 1 79 ? 8.516 -15.641 -17.281 1 98.5 79 VAL A O 1
ATOM 621 N N . ASP A 1 80 ? 10.664 -15.32 -17.906 1 96.88 80 ASP A N 1
ATOM 622 C CA . ASP A 1 80 ? 10.375 -14.828 -19.25 1 96.88 80 ASP A CA 1
ATOM 623 C C . ASP A 1 80 ? 10.953 -15.758 -20.312 1 96.88 80 ASP A C 1
ATOM 625 O O . ASP A 1 80 ? 12.008 -16.359 -20.109 1 96.88 80 ASP A O 1
ATOM 629 N N . GLY A 1 81 ? 10.242 -15.891 -21.406 1 91.56 81 GLY A N 1
ATOM 630 C CA . GLY A 1 81 ? 10.75 -16.578 -22.578 1 91.56 81 GLY A CA 1
ATOM 631 C C . GLY A 1 81 ? 10.859 -18.078 -22.391 1 91.56 81 GLY A C 1
ATOM 632 O O . GLY A 1 81 ? 11.773 -18.719 -22.922 1 91.56 81 GLY A O 1
ATOM 633 N N . ASN A 1 82 ? 10.047 -18.656 -21.562 1 89.62 82 ASN A N 1
ATOM 634 C CA . ASN A 1 82 ? 10.016 -20.109 -21.328 1 89.62 82 ASN A CA 1
ATOM 635 C C . ASN A 1 82 ? 11.375 -20.641 -20.891 1 89.62 82 ASN A C 1
ATOM 637 O O . ASN A 1 82 ? 11.82 -21.688 -21.359 1 89.62 82 ASN A O 1
ATOM 641 N N . TRP A 1 83 ? 12.055 -19.891 -20.094 1 93.19 83 TRP A N 1
ATOM 642 C CA . TRP A 1 83 ? 13.352 -20.297 -19.562 1 93.19 83 TRP A CA 1
ATOM 643 C C . TRP A 1 83 ? 13.195 -21.422 -18.547 1 93.19 83 TRP A C 1
ATOM 645 O O . TRP A 1 83 ? 13.125 -21.172 -17.344 1 93.19 83 TRP A O 1
ATOM 655 N N . LEU A 1 84 ? 13.281 -22.656 -19 1 95 84 LEU A N 1
ATOM 656 C CA . LEU A 1 84 ? 13.031 -23.844 -18.188 1 95 84 LEU A CA 1
ATOM 657 C C . LEU A 1 84 ? 13.953 -23.875 -16.969 1 95 84 LEU A C 1
ATOM 659 O O . LEU A 1 84 ? 13.5 -24.109 -15.844 1 95 84 LEU A O 1
ATOM 663 N N . GLU A 1 85 ? 15.219 -23.609 -17.203 1 96.12 85 GLU A N 1
ATOM 664 C CA . GLU A 1 85 ? 16.219 -23.625 -16.141 1 96.12 85 GLU A CA 1
ATOM 665 C C . GLU A 1 85 ? 15.875 -22.594 -15.062 1 96.12 85 GLU A C 1
ATOM 667 O O . GLU A 1 85 ? 16.203 -22.781 -13.891 1 96.12 85 GLU A O 1
ATOM 672 N N . GLY A 1 86 ? 15.242 -21.547 -15.484 1 97.81 86 GLY A N 1
ATOM 673 C CA . GLY A 1 86 ? 14.883 -20.469 -14.562 1 97.81 86 GLY A CA 1
ATOM 674 C C . GLY A 1 86 ? 13.969 -20.938 -13.438 1 97.81 86 GLY A C 1
ATOM 675 O O . GLY A 1 86 ? 14.141 -20.531 -12.289 1 97.81 86 GLY A O 1
ATOM 676 N N . TYR A 1 87 ? 12.992 -21.828 -13.742 1 97.81 87 TYR A N 1
ATOM 677 C CA . TYR A 1 87 ? 12.109 -22.359 -12.719 1 97.81 87 TYR A CA 1
ATOM 678 C C . TYR A 1 87 ? 12.906 -23.078 -11.633 1 97.81 87 TYR A C 1
ATOM 680 O O . TYR A 1 87 ? 12.625 -22.922 -10.438 1 97.81 87 TYR A O 1
ATOM 688 N N . GLY A 1 88 ? 13.859 -23.859 -12.07 1 97.31 88 GLY A N 1
ATOM 689 C CA . GLY A 1 88 ? 14.711 -24.547 -11.117 1 97.31 88 GLY A CA 1
ATOM 690 C C . GLY A 1 88 ? 15.539 -23.609 -10.266 1 97.31 88 GLY A C 1
ATOM 691 O O . GLY A 1 88 ? 15.656 -23.797 -9.055 1 97.31 88 GLY A O 1
ATOM 692 N N . LEU A 1 89 ? 16.141 -22.594 -10.891 1 98.12 89 LEU A N 1
ATOM 693 C CA . LEU A 1 89 ? 16.969 -21.609 -10.172 1 98.12 89 LEU A CA 1
ATOM 694 C C . LEU A 1 89 ? 16.125 -20.844 -9.148 1 98.12 89 LEU A C 1
ATOM 696 O O . LEU A 1 89 ? 16.578 -20.609 -8.023 1 98.12 89 LEU A O 1
ATOM 700 N N . ILE A 1 90 ? 14.938 -20.469 -9.57 1 98.56 90 ILE A N 1
ATOM 701 C CA . ILE A 1 90 ? 14.031 -19.766 -8.664 1 98.56 90 ILE A CA 1
ATOM 702 C C . ILE A 1 90 ? 13.68 -20.672 -7.484 1 98.56 90 ILE A C 1
ATOM 704 O O . ILE A 1 90 ? 13.711 -20.234 -6.328 1 98.56 90 ILE A O 1
ATOM 708 N N . SER A 1 91 ? 13.367 -21.891 -7.75 1 97.38 91 SER A N 1
ATOM 709 C CA . SER A 1 91 ? 13.07 -22.844 -6.691 1 97.38 91 SER A CA 1
ATOM 710 C C . SER A 1 91 ? 14.219 -22.953 -5.699 1 97.38 91 SER A C 1
ATOM 712 O O . SER A 1 91 ? 14.008 -22.953 -4.484 1 97.38 91 SER A O 1
ATOM 714 N N . THR A 1 92 ? 15.375 -23.062 -6.188 1 97.56 92 THR A N 1
ATOM 715 C CA . THR A 1 92 ? 16.562 -23.156 -5.352 1 97.56 92 THR A CA 1
ATOM 716 C C . THR A 1 92 ? 16.703 -21.922 -4.461 1 97.56 92 THR A C 1
ATOM 718 O O . THR A 1 92 ? 17 -22.047 -3.271 1 97.56 92 THR A O 1
ATOM 721 N N . SER A 1 93 ? 16.484 -20.781 -5.031 1 98.44 93 SER A N 1
ATOM 722 C CA . SER A 1 93 ? 16.562 -19.547 -4.262 1 98.44 93 SER A CA 1
ATOM 723 C C . SER A 1 93 ? 15.539 -19.516 -3.137 1 98.44 93 SER A C 1
ATOM 725 O O . SER A 1 93 ? 15.859 -19.172 -2 1 98.44 93 SER A O 1
ATOM 727 N N . LEU A 1 94 ? 14.344 -19.891 -3.455 1 98.25 94 LEU A N 1
ATOM 728 C CA . LEU A 1 94 ? 13.25 -19.859 -2.484 1 98.25 94 LEU A CA 1
ATOM 729 C C . LEU A 1 94 ? 13.5 -20.859 -1.359 1 98.25 94 LEU A C 1
ATOM 731 O O . LEU A 1 94 ? 13.062 -20.641 -0.226 1 98.25 94 LEU A O 1
ATOM 735 N N . HIS A 1 95 ? 14.18 -21.922 -1.584 1 97 95 HIS A N 1
ATOM 736 C CA . HIS A 1 95 ? 14.43 -22.984 -0.608 1 97 95 HIS A CA 1
ATOM 737 C C . HIS A 1 95 ? 15.422 -22.531 0.458 1 97 95 HIS A C 1
ATOM 739 O O . HIS A 1 95 ? 15.609 -23.203 1.466 1 97 95 HIS A O 1
ATOM 745 N N . ARG A 1 96 ? 16.016 -21.391 0.21 1 97.69 96 ARG A N 1
ATOM 746 C CA . ARG A 1 96 ? 16.875 -20.812 1.234 1 97.69 96 ARG A CA 1
ATOM 747 C C . ARG A 1 96 ? 16.062 -20.297 2.412 1 97.69 96 ARG A C 1
ATOM 749 O O . ARG A 1 96 ? 16.609 -20.016 3.479 1 97.69 96 ARG A O 1
ATOM 756 N N . LEU A 1 97 ? 14.836 -20.141 2.176 1 98.25 97 LEU A N 1
ATOM 757 C CA . LEU A 1 97 ? 13.953 -19.688 3.246 1 98.25 97 LEU A CA 1
ATOM 758 C C . LEU A 1 97 ? 13.492 -20.859 4.105 1 98.25 97 LEU A C 1
ATOM 760 O O . LEU A 1 97 ? 13.273 -21.969 3.592 1 98.25 97 LEU A O 1
ATOM 764 N N . ALA A 1 98 ? 13.281 -20.594 5.41 1 96.69 98 ALA A N 1
ATOM 765 C CA . ALA A 1 98 ? 12.828 -21.625 6.328 1 96.69 98 ALA A CA 1
ATOM 766 C C . ALA A 1 98 ? 11.352 -21.938 6.121 1 96.69 98 ALA A C 1
ATOM 768 O O . ALA A 1 98 ? 10.898 -23.062 6.379 1 96.69 98 ALA A O 1
ATOM 769 N N . CYS A 1 99 ? 10.648 -20.953 5.676 1 95.38 99 CYS A N 1
ATOM 770 C CA . CYS A 1 99 ? 9.211 -21.156 5.516 1 95.38 99 CYS A CA 1
ATOM 771 C C . CYS A 1 99 ? 8.898 -21.812 4.18 1 95.38 99 CYS A C 1
ATOM 773 O O . CYS A 1 99 ? 9.711 -21.781 3.256 1 95.38 99 CYS A O 1
ATOM 775 N N . ARG A 1 100 ? 7.715 -22.328 4.145 1 95 100 ARG A N 1
ATOM 776 C CA . ARG A 1 100 ? 7.215 -22.938 2.914 1 95 100 ARG A CA 1
ATOM 777 C C . ARG A 1 100 ? 6.812 -21.859 1.906 1 95 100 ARG A C 1
ATOM 779 O O . ARG A 1 100 ? 6.32 -20.797 2.287 1 95 100 ARG A O 1
ATOM 786 N N . SER A 1 101 ? 7.004 -22.219 0.585 1 97.44 101 SER A N 1
ATOM 787 C CA . SER A 1 101 ? 6.559 -21.359 -0.502 1 97.44 101 SER A CA 1
ATOM 788 C C . SER A 1 101 ? 5.418 -21.984 -1.285 1 97.44 101 SER A C 1
ATOM 790 O O . SER A 1 101 ? 5.488 -23.172 -1.652 1 97.44 101 SER A O 1
ATOM 792 N N . LEU A 1 102 ? 4.371 -21.25 -1.441 1 98.06 102 LEU A N 1
ATOM 793 C CA . LEU A 1 102 ? 3.283 -21.625 -2.338 1 98.06 102 LEU A CA 1
ATOM 794 C C . LEU A 1 102 ? 3.32 -20.797 -3.613 1 98.06 102 LEU A C 1
ATOM 796 O O . LEU A 1 102 ? 3.518 -19.578 -3.561 1 98.06 102 LEU A O 1
ATOM 800 N N . ILE A 1 103 ? 3.105 -21.453 -4.785 1 98.38 103 ILE A N 1
ATOM 801 C CA . ILE A 1 103 ? 3.389 -20.766 -6.043 1 98.38 103 ILE A CA 1
ATOM 802 C C . ILE A 1 103 ? 2.154 -20.812 -6.941 1 98.38 103 ILE A C 1
ATOM 804 O O . ILE A 1 103 ? 1.537 -21.859 -7.113 1 98.38 103 ILE A O 1
ATOM 808 N N . LEU A 1 104 ? 1.798 -19.672 -7.434 1 98.44 104 LEU A N 1
ATOM 809 C CA . LEU A 1 104 ? 0.848 -19.531 -8.531 1 98.44 104 LEU A CA 1
ATOM 810 C C . LEU A 1 104 ? 1.571 -19.266 -9.844 1 98.44 104 LEU A C 1
ATOM 812 O O . LEU A 1 104 ? 2.627 -18.625 -9.859 1 98.44 104 LEU A O 1
ATOM 816 N N . PRO A 1 105 ? 0.977 -19.781 -10.953 1 98.12 105 PRO A N 1
ATOM 817 C CA . PRO A 1 105 ? 1.463 -19.312 -12.25 1 98.12 105 PRO A CA 1
ATOM 818 C C . PRO A 1 105 ? 0.957 -17.906 -12.594 1 98.12 105 PRO A C 1
ATOM 820 O O . PRO A 1 105 ? -0.056 -17.469 -12.047 1 98.12 105 PRO A O 1
ATOM 823 N N . GLY A 1 106 ? 1.683 -17.156 -13.367 1 98.56 106 GLY A N 1
ATOM 824 C CA . GLY A 1 106 ? 1.206 -15.977 -14.07 1 98.56 106 GLY A CA 1
ATOM 825 C C . GLY A 1 106 ? 1.103 -16.188 -15.57 1 98.56 106 GLY A C 1
ATOM 826 O O . GLY A 1 106 ? 1.358 -17.281 -16.078 1 98.56 106 GLY A O 1
ATOM 827 N N . ASN A 1 107 ? 0.683 -15.141 -16.297 1 98.44 107 ASN A N 1
ATOM 828 C CA . ASN A 1 107 ? 0.438 -15.281 -17.734 1 98.44 107 ASN A CA 1
ATOM 829 C C . ASN A 1 107 ? 1.735 -15.516 -18.5 1 98.44 107 ASN A C 1
ATOM 831 O O . ASN A 1 107 ? 1.709 -15.984 -19.641 1 98.44 107 ASN A O 1
ATOM 835 N N . SER A 1 108 ? 2.898 -15.234 -17.891 1 98.06 108 SER A N 1
ATOM 836 C CA . SER A 1 108 ? 4.172 -15.461 -18.562 1 98.06 108 SER A CA 1
ATOM 837 C C . SER A 1 108 ? 4.695 -16.859 -18.312 1 98.06 108 SER A C 1
ATOM 839 O O . SER A 1 108 ? 5.688 -17.281 -18.906 1 98.06 108 SER A O 1
ATOM 841 N N . ASP A 1 109 ? 4.043 -17.594 -17.484 1 97.75 109 ASP A N 1
ATOM 842 C CA . ASP A 1 109 ? 4.523 -18.922 -17.094 1 97.75 109 ASP A CA 1
ATOM 843 C C . ASP A 1 109 ? 3.854 -20.016 -17.922 1 97.75 109 ASP A C 1
ATOM 845 O O . ASP A 1 109 ? 2.746 -19.828 -18.422 1 97.75 109 ASP A O 1
ATOM 849 N N . ASP A 1 110 ? 4.617 -21.109 -18.062 1 95.88 110 ASP A N 1
ATOM 850 C CA . ASP A 1 110 ? 4.07 -22.344 -18.625 1 95.88 110 ASP A CA 1
ATOM 851 C C . ASP A 1 110 ? 3.725 -23.344 -17.516 1 95.88 110 ASP A C 1
ATOM 853 O O . ASP A 1 110 ? 4.617 -23.922 -16.891 1 95.88 110 ASP A O 1
ATOM 857 N N . ARG A 1 111 ? 2.43 -23.578 -17.344 1 94.69 111 ARG A N 1
ATOM 858 C CA . ARG A 1 111 ? 1.954 -24.391 -16.219 1 94.69 111 ARG A CA 1
ATOM 859 C C . ARG A 1 111 ? 2.467 -25.828 -16.328 1 94.69 111 ARG A C 1
ATOM 861 O O . ARG A 1 111 ? 2.824 -26.422 -15.312 1 94.69 111 ARG A O 1
ATOM 868 N N . ALA A 1 112 ? 2.508 -26.344 -17.516 1 92.56 112 ALA A N 1
ATOM 869 C CA . ALA A 1 112 ? 2.984 -27.719 -17.688 1 92.56 112 ALA A CA 1
ATOM 870 C C . ALA A 1 112 ? 4.457 -27.844 -17.297 1 92.56 112 ALA A C 1
ATOM 872 O O . ALA A 1 112 ? 4.848 -28.797 -16.625 1 92.56 112 ALA A O 1
ATOM 873 N N . VAL A 1 113 ? 5.207 -26.906 -17.719 1 93.81 113 VAL A N 1
ATOM 874 C CA . VAL A 1 113 ? 6.637 -26.906 -17.422 1 93.81 113 VAL A CA 1
ATOM 875 C C . VAL A 1 113 ? 6.848 -26.688 -15.914 1 93.81 113 VAL A C 1
ATOM 877 O O . VAL A 1 113 ? 7.668 -27.359 -15.297 1 93.81 113 VAL A O 1
ATOM 880 N N . MET A 1 114 ? 6.109 -25.75 -15.336 1 94.81 114 MET A N 1
ATOM 881 C CA . MET A 1 114 ? 6.207 -25.484 -13.906 1 94.81 114 MET A CA 1
ATOM 882 C C . MET A 1 114 ? 5.945 -26.766 -13.102 1 94.81 114 MET A C 1
ATOM 884 O O . MET A 1 114 ? 6.691 -27.078 -12.172 1 94.81 114 MET A O 1
ATOM 888 N N . ARG A 1 115 ? 4.965 -27.547 -13.477 1 93.31 115 ARG A N 1
ATOM 889 C CA . ARG A 1 115 ? 4.617 -28.781 -12.766 1 93.31 115 ARG A CA 1
ATOM 890 C C . ARG A 1 115 ? 5.738 -29.797 -12.859 1 93.31 115 ARG A C 1
ATOM 892 O O . ARG A 1 115 ? 5.961 -30.578 -11.93 1 93.31 115 ARG A O 1
ATOM 899 N N . THR A 1 116 ? 6.383 -29.734 -13.953 1 92.06 116 THR A N 1
ATOM 900 C CA . THR A 1 116 ? 7.438 -30.703 -14.188 1 92.06 116 THR A CA 1
ATOM 901 C C . THR A 1 116 ? 8.695 -30.344 -13.406 1 92.06 116 THR A C 1
ATOM 903 O O . THR A 1 116 ? 9.305 -31.203 -12.766 1 92.06 116 THR A O 1
ATOM 906 N N . ILE A 1 117 ? 9.016 -29.109 -13.43 1 93.25 117 ILE A N 1
ATOM 907 C CA . ILE A 1 117 ? 10.305 -28.672 -12.898 1 93.25 117 ILE A CA 1
ATOM 908 C C . ILE A 1 117 ? 10.164 -28.359 -11.414 1 93.25 117 ILE A C 1
ATOM 910 O O . ILE A 1 117 ? 11.117 -28.531 -10.648 1 93.25 117 ILE A O 1
ATOM 914 N N . MET A 1 118 ? 8.969 -27.781 -10.992 1 91.94 118 MET A N 1
ATOM 915 C CA . MET A 1 118 ? 8.688 -27.422 -9.609 1 91.94 118 MET A CA 1
ATOM 916 C C . MET A 1 118 ? 7.469 -28.172 -9.078 1 91.94 118 MET A C 1
ATOM 918 O O . MET A 1 118 ? 6.492 -27.547 -8.648 1 91.94 118 MET A O 1
ATOM 922 N N . PRO A 1 119 ? 7.695 -29.438 -9.117 1 82.38 119 PRO A N 1
ATOM 923 C CA . PRO A 1 119 ? 6.504 -30.172 -8.719 1 82.38 119 PRO A CA 1
ATOM 924 C C . PRO A 1 119 ? 6.09 -29.891 -7.273 1 82.38 119 PRO A C 1
ATOM 926 O O . PRO A 1 119 ? 6.938 -29.875 -6.379 1 82.38 119 PRO A O 1
ATOM 929 N N . GLN A 1 120 ? 4.781 -29.531 -7.207 1 84.5 120 GLN A N 1
ATOM 930 C CA . GLN A 1 120 ? 4.18 -29.328 -5.891 1 84.5 120 GLN A CA 1
ATOM 931 C C . GLN A 1 120 ? 2.934 -30.188 -5.719 1 84.5 120 GLN A C 1
ATOM 933 O O . GLN A 1 120 ? 1.828 -29.656 -5.566 1 84.5 120 GLN A O 1
ATOM 938 N N . PRO A 1 121 ? 3.066 -31.469 -5.609 1 76.81 121 PRO A N 1
ATOM 939 C CA . PRO A 1 121 ? 1.914 -32.375 -5.543 1 76.81 121 PRO A CA 1
ATOM 940 C C . PRO A 1 121 ? 1.127 -32.219 -4.242 1 76.81 121 PRO A C 1
ATOM 942 O O . PRO A 1 121 ? -0.03 -32.656 -4.168 1 76.81 121 PRO A O 1
ATOM 945 N N . ASP A 1 122 ? 1.714 -31.594 -3.352 1 84.81 122 ASP A N 1
ATOM 946 C CA . ASP A 1 122 ? 1.083 -31.516 -2.039 1 84.81 122 ASP A CA 1
ATOM 947 C C . ASP A 1 122 ? 0.016 -30.422 -2.016 1 84.81 122 ASP A C 1
ATOM 949 O O . ASP A 1 122 ? -0.853 -30.406 -1.141 1 84.81 122 ASP A O 1
ATOM 953 N N . TYR A 1 123 ? 0.143 -29.516 -3.127 1 86.31 123 TYR A N 1
ATOM 954 C CA . TYR A 1 123 ? -0.901 -28.516 -2.988 1 86.31 123 TYR A CA 1
ATOM 955 C C . TYR A 1 123 ? -1.493 -28.141 -4.344 1 86.31 123 TYR A C 1
ATOM 957 O O . TYR A 1 123 ? -2.531 -27.484 -4.422 1 86.31 123 TYR A O 1
ATOM 965 N N . TRP A 1 124 ? -0.916 -28.562 -5.336 1 91.31 124 TRP A N 1
ATOM 966 C CA . TRP A 1 124 ? -1.552 -28.453 -6.645 1 91.31 124 TRP A CA 1
ATOM 967 C C . TRP A 1 124 ? -2.391 -29.688 -6.957 1 91.31 124 TRP A C 1
ATOM 969 O O . TRP A 1 124 ? -1.979 -30.547 -7.738 1 91.31 124 TRP A O 1
ATOM 979 N N . HIS A 1 125 ? -3.588 -29.719 -6.488 1 86.5 125 HIS A N 1
ATOM 980 C CA . HIS A 1 125 ? -4.418 -30.922 -6.594 1 86.5 125 HIS A CA 1
ATOM 981 C C . HIS A 1 125 ? -5.293 -30.875 -7.84 1 86.5 125 HIS A C 1
ATOM 983 O O . HIS A 1 125 ? -5.746 -31.922 -8.32 1 86.5 125 HIS A O 1
ATOM 989 N N . ASP A 1 126 ? -5.508 -29.688 -8.266 1 83.5 126 ASP A N 1
ATOM 990 C CA . ASP A 1 126 ? -6.406 -29.5 -9.391 1 83.5 126 ASP A CA 1
ATOM 991 C C . ASP A 1 126 ? -5.637 -29.469 -10.711 1 83.5 126 ASP A C 1
ATOM 993 O O . ASP A 1 126 ? -4.496 -29.016 -10.758 1 83.5 126 ASP A O 1
ATOM 997 N N . ARG A 1 127 ? -6.281 -30.219 -11.688 1 84.69 127 ARG A N 1
ATOM 998 C CA . ARG A 1 127 ? -5.758 -30.141 -13.047 1 84.69 127 ARG A CA 1
ATOM 999 C C . ARG A 1 127 ? -6.832 -29.672 -14.023 1 84.69 127 ARG A C 1
ATOM 1001 O O . ARG A 1 127 ? -7.984 -30.109 -13.938 1 84.69 127 ARG A O 1
ATOM 1008 N N . PRO A 1 128 ? -6.359 -28.672 -14.852 1 90.56 128 PRO A N 1
ATOM 1009 C CA . PRO A 1 128 ? -5.055 -28.094 -15.164 1 90.56 128 PRO A CA 1
ATOM 1010 C C . PRO A 1 128 ? -4.719 -26.875 -14.289 1 90.56 128 PRO A C 1
ATOM 1012 O O . PRO A 1 128 ? -3.586 -26.391 -14.305 1 90.56 128 PRO A O 1
ATOM 1015 N N . ALA A 1 129 ? -5.691 -26.484 -13.539 1 95.19 129 ALA A N 1
ATOM 1016 C CA . ALA A 1 129 ? -5.469 -25.297 -12.734 1 95.19 129 ALA A CA 1
ATOM 1017 C C . ALA A 1 129 ? -4.535 -25.578 -11.562 1 95.19 129 ALA A C 1
ATOM 1019 O O . ALA A 1 129 ? -4.543 -26.688 -11.016 1 95.19 129 ALA A O 1
ATOM 1020 N N . MET A 1 130 ? -3.754 -24.656 -11.211 1 97.5 130 MET A N 1
ATOM 1021 C CA . MET A 1 130 ? -2.775 -24.781 -10.141 1 97.5 130 MET A CA 1
ATOM 1022 C C . MET A 1 130 ? -3.236 -24.031 -8.891 1 97.5 130 MET A C 1
ATOM 1024 O O . MET A 1 130 ? -2.463 -23.281 -8.289 1 97.5 130 MET A O 1
ATOM 1028 N N . HIS A 1 131 ? -4.539 -24.234 -8.531 1 98.06 131 HIS A N 1
ATOM 1029 C CA . HIS A 1 131 ? -5.078 -23.703 -7.285 1 98.06 131 HIS A CA 1
ATOM 1030 C C . HIS A 1 131 ? -4.371 -24.312 -6.078 1 98.06 131 HIS A C 1
ATOM 1032 O O . HIS A 1 131 ? -3.77 -25.375 -6.18 1 98.06 131 HIS A O 1
ATOM 1038 N N . PHE A 1 132 ? -4.449 -23.578 -4.902 1 97.38 132 PHE A N 1
ATOM 1039 C CA . PHE A 1 132 ? -4.043 -24.234 -3.664 1 97.38 132 PHE A CA 1
ATOM 1040 C C . PHE A 1 132 ? -4.84 -23.688 -2.482 1 97.38 132 PHE A C 1
ATOM 1042 O O . PHE A 1 132 ? -5.359 -22.562 -2.537 1 97.38 132 PHE A O 1
ATOM 1049 N N . ILE A 1 133 ? -5.051 -24.484 -1.509 1 96.38 133 ILE A N 1
ATOM 1050 C CA . ILE A 1 133 ? -5.562 -24.156 -0.182 1 96.38 133 ILE A CA 1
ATOM 1051 C C . ILE A 1 133 ? -4.562 -24.609 0.881 1 96.38 133 ILE A C 1
ATOM 1053 O O . ILE A 1 133 ? -4.18 -25.781 0.921 1 96.38 133 ILE A O 1
ATOM 1057 N N . GLU A 1 134 ? -4.125 -23.641 1.659 1 94.69 134 GLU A N 1
ATOM 1058 C CA . GLU A 1 134 ? -3.135 -23.953 2.684 1 94.69 134 GLU A CA 1
ATOM 1059 C C . GLU A 1 134 ? -3.568 -23.438 4.051 1 94.69 134 GLU A C 1
ATOM 1061 O O . GLU A 1 134 ? -3.506 -22.234 4.309 1 94.69 134 GLU A O 1
ATOM 1066 N N . PRO A 1 135 ? -4.027 -24.359 4.914 1 91.5 135 PRO A N 1
ATOM 1067 C CA . PRO A 1 135 ? -4.242 -23.906 6.293 1 91.5 135 PRO A CA 1
ATOM 1068 C C . PRO A 1 135 ? -2.947 -23.469 6.977 1 91.5 135 PRO A C 1
ATOM 1070 O O . PRO A 1 135 ? -1.905 -24.109 6.805 1 91.5 135 PRO A O 1
ATOM 1073 N N . CYS A 1 136 ? -2.953 -22.391 7.586 1 87.19 136 CYS A N 1
ATOM 1074 C CA . CYS A 1 136 ? -1.804 -21.844 8.297 1 87.19 136 CYS A CA 1
ATOM 1075 C C . CYS A 1 136 ? -2.234 -21.172 9.602 1 87.19 136 CYS A C 1
ATOM 1077 O O . CYS A 1 136 ? -2.607 -20 9.609 1 87.19 136 CYS A O 1
ATOM 1079 N N . GLY A 1 137 ? -2.156 -21.906 10.734 1 83.31 137 GLY A N 1
ATOM 1080 C CA . GLY A 1 137 ? -2.645 -21.375 12 1 83.31 137 GLY A CA 1
ATOM 1081 C C . GLY A 1 137 ? -4.125 -21.047 11.969 1 83.31 137 GLY A C 1
ATOM 1082 O O . GLY A 1 137 ? -4.949 -21.875 11.586 1 83.31 137 GLY A O 1
ATOM 1083 N N . GLY A 1 138 ? -4.457 -19.875 12.305 1 87.06 138 GLY A N 1
ATOM 1084 C CA . GLY A 1 138 ? -5.832 -19.406 12.312 1 87.06 138 GLY A CA 1
ATOM 1085 C C . GLY A 1 138 ? -6.273 -18.828 10.977 1 87.06 138 GLY A C 1
ATOM 1086 O O . GLY A 1 138 ? -7.371 -18.281 10.859 1 87.06 138 GLY A O 1
ATOM 1087 N N . SER A 1 139 ? -5.363 -19.078 10 1 92.44 139 SER A N 1
ATOM 1088 C CA . SER A 1 139 ? -5.648 -18.516 8.688 1 92.44 139 SER A CA 1
ATOM 1089 C C . SER A 1 139 ? -5.707 -19.609 7.617 1 92.44 139 SER A C 1
ATOM 1091 O O . SER A 1 139 ? -5.293 -20.75 7.859 1 92.44 139 SER A O 1
ATOM 1093 N N . VAL A 1 140 ? -6.348 -19.328 6.582 1 95.25 140 VAL A N 1
ATOM 1094 C CA . VAL A 1 140 ? -6.336 -20.172 5.395 1 95.25 140 VAL A CA 1
ATOM 1095 C C . VAL A 1 140 ? -5.863 -19.359 4.188 1 95.25 140 VAL A C 1
ATOM 1097 O O . VAL A 1 140 ? -6.457 -18.344 3.85 1 95.25 140 VAL A O 1
ATOM 1100 N N . ILE A 1 141 ? -4.809 -19.812 3.58 1 96.94 141 ILE A N 1
ATOM 1101 C CA . ILE A 1 141 ? -4.223 -19.156 2.418 1 96.94 141 ILE A CA 1
ATOM 1102 C C . ILE A 1 141 ? -4.711 -19.844 1.14 1 96.94 141 ILE A C 1
ATOM 1104 O O . ILE A 1 141 ? -4.527 -21.047 0.966 1 96.94 141 ILE A O 1
ATOM 1108 N N . ILE A 1 142 ? -5.363 -19.047 0.301 1 97.94 142 ILE A N 1
ATOM 1109 C CA . ILE A 1 142 ? -5.984 -19.594 -0.9 1 97.94 142 ILE A CA 1
ATOM 1110 C C . ILE A 1 142 ? -5.359 -18.953 -2.141 1 97.94 142 ILE A C 1
ATOM 1112 O O . ILE A 1 142 ? -5.301 -17.719 -2.248 1 97.94 142 ILE A O 1
ATOM 1116 N N . GLY A 1 143 ? -4.859 -19.75 -3.023 1 98.62 143 GLY A N 1
ATOM 1117 C CA . GLY A 1 143 ? -4.395 -19.312 -4.328 1 98.62 143 GLY A CA 1
ATOM 1118 C C . GLY A 1 143 ? -5.277 -19.766 -5.469 1 98.62 143 GLY A C 1
ATOM 1119 O O . GLY A 1 143 ? -5.535 -20.969 -5.613 1 98.62 143 GLY A O 1
ATOM 1120 N N . VAL A 1 144 ? -5.742 -18.812 -6.277 1 98.75 144 VAL A N 1
ATOM 1121 C CA . VAL A 1 144 ? -6.555 -19.141 -7.445 1 98.75 144 VAL A CA 1
ATOM 1122 C C . VAL A 1 144 ? -5.75 -18.891 -8.719 1 98.75 144 VAL A C 1
ATOM 1124 O O . VAL A 1 144 ? -5.332 -17.766 -8.984 1 98.75 144 VAL A O 1
ATOM 1127 N N . ASP A 1 145 ? -5.535 -19.938 -9.469 1 98.75 145 ASP A N 1
ATOM 1128 C CA . ASP A 1 145 ? -4.93 -19.828 -10.789 1 98.75 145 ASP A CA 1
ATOM 1129 C C . ASP A 1 145 ? -5.914 -19.219 -11.789 1 98.75 145 ASP A C 1
ATOM 1131 O O . ASP A 1 145 ? -6.828 -19.906 -12.258 1 98.75 145 ASP A O 1
ATOM 1135 N N . THR A 1 146 ? -5.648 -17.938 -12.141 1 98.69 146 THR A N 1
ATOM 1136 C CA . THR A 1 146 ? -6.555 -17.234 -13.039 1 98.69 146 THR A CA 1
ATOM 1137 C C . THR A 1 146 ? -6.035 -17.281 -14.469 1 98.69 146 THR A C 1
ATOM 1139 O O . THR A 1 146 ? -6.621 -16.672 -15.367 1 98.69 146 THR A O 1
ATOM 1142 N N . CYS A 1 147 ? -5.023 -18 -14.742 1 98.31 147 CYS A N 1
ATOM 1143 C CA . CYS A 1 147 ? -4.336 -17.938 -16.031 1 98.31 147 CYS A CA 1
ATOM 1144 C C . CYS A 1 147 ? -5.188 -18.547 -17.125 1 98.31 147 CYS A C 1
ATOM 1146 O O . CYS A 1 147 ? -5.871 -19.562 -16.906 1 98.31 147 CYS A O 1
ATOM 1148 N N . VAL A 1 148 ? -5.168 -17.906 -18.266 1 97.94 148 VAL A N 1
ATOM 1149 C CA . VAL A 1 148 ? -5.688 -18.422 -19.516 1 97.94 148 VAL A CA 1
ATOM 1150 C C . VAL A 1 148 ? -4.539 -18.641 -20.5 1 97.94 148 VAL A C 1
ATOM 1152 O O . VAL A 1 148 ? -3.834 -17.703 -20.875 1 97.94 148 VAL A O 1
ATOM 1155 N N . ASP A 1 149 ? -4.375 -19.938 -20.906 1 94.12 149 ASP A N 1
ATOM 1156 C CA . ASP A 1 149 ? -3.232 -20.297 -21.75 1 94.12 149 ASP A CA 1
ATOM 1157 C C . ASP A 1 149 ? -3.191 -19.422 -23 1 94.12 149 ASP A C 1
ATOM 1159 O O . ASP A 1 149 ? -4.188 -19.312 -23.719 1 94.12 149 ASP A O 1
ATOM 1163 N N . GLY A 1 150 ? -2.033 -18.781 -23.188 1 94.62 150 GLY A N 1
ATOM 1164 C CA . GLY A 1 150 ? -1.822 -18 -24.391 1 94.62 150 GLY A CA 1
ATOM 1165 C C . GLY A 1 150 ? -2.342 -16.578 -24.281 1 94.62 150 GLY A C 1
ATOM 1166 O O . GLY A 1 150 ? -2.266 -15.805 -25.25 1 94.62 150 GLY A O 1
ATOM 1167 N N . GLU A 1 151 ? -2.902 -16.203 -23.125 1 97.94 151 GLU A N 1
ATOM 1168 C CA . GLU A 1 151 ? -3.482 -14.875 -22.969 1 97.94 151 GLU A CA 1
ATOM 1169 C C . GLU A 1 151 ? -2.758 -14.086 -21.875 1 97.94 151 GLU A C 1
ATOM 1171 O O . GLU A 1 151 ? -2.273 -14.664 -20.906 1 97.94 151 GLU A O 1
ATOM 1176 N N . ALA A 1 152 ? -2.764 -12.773 -22.031 1 98.44 152 ALA A N 1
ATOM 1177 C CA . ALA A 1 152 ? -2.203 -11.883 -21.016 1 98.44 152 ALA A CA 1
ATOM 1178 C C . ALA A 1 152 ? -3.207 -11.625 -19.891 1 98.44 152 ALA A C 1
ATOM 1180 O O . ALA A 1 152 ? -2.82 -11.375 -18.75 1 98.44 152 ALA A O 1
ATOM 1181 N N . TYR A 1 153 ? -4.512 -11.672 -20.25 1 98.81 153 TYR A N 1
ATOM 1182 C CA . TYR A 1 153 ? -5.555 -11.469 -19.25 1 98.81 153 TYR A CA 1
ATOM 1183 C C . TYR A 1 153 ? -5.816 -12.75 -18.469 1 98.81 153 TYR A C 1
ATOM 1185 O O . TYR A 1 153 ? -5.426 -13.836 -18.906 1 98.81 153 TYR A O 1
ATOM 1193 N N . GLY A 1 154 ? -6.355 -12.641 -17.266 1 98.81 154 GLY A N 1
ATOM 1194 C CA . GLY A 1 154 ? -6.844 -13.781 -16.5 1 98.81 154 GLY A CA 1
ATOM 1195 C C . GLY A 1 154 ? -8.352 -13.93 -16.562 1 98.81 154 GLY A C 1
ATOM 1196 O O . GLY A 1 154 ? -9.047 -13.07 -17.094 1 98.81 154 GLY A O 1
ATOM 1197 N N . ASP A 1 155 ? -8.805 -15.023 -16.047 1 98.88 155 ASP A N 1
ATOM 1198 C CA . ASP A 1 155 ? -10.242 -15.266 -15.992 1 98.88 155 ASP A CA 1
ATOM 1199 C C . ASP A 1 155 ? -10.602 -16.172 -14.82 1 98.88 155 ASP A C 1
ATOM 1201 O O . ASP A 1 155 ? -10.141 -17.312 -14.742 1 98.88 155 ASP A O 1
ATOM 1205 N N . VAL A 1 156 ? -11.43 -15.656 -13.906 1 98.81 156 VAL A N 1
ATOM 1206 C CA . VAL A 1 156 ? -11.742 -16.406 -12.688 1 98.81 156 VAL A CA 1
ATOM 1207 C C . VAL A 1 156 ? -13.07 -17.141 -12.859 1 98.81 156 VAL A C 1
ATOM 1209 O O . VAL A 1 156 ? -13.438 -17.969 -12.031 1 98.81 156 VAL A O 1
ATOM 1212 N N . THR A 1 157 ? -13.773 -16.984 -13.961 1 98.5 157 THR A N 1
ATOM 1213 C CA . THR A 1 157 ? -15.156 -17.422 -14.148 1 98.5 157 THR A CA 1
ATOM 1214 C C . THR A 1 157 ? -15.297 -18.922 -13.883 1 98.5 157 THR A C 1
ATOM 1216 O O . THR A 1 157 ? -16.156 -19.344 -13.117 1 98.5 157 THR A O 1
ATOM 1219 N N . GLN A 1 158 ? -14.398 -19.703 -14.438 1 97.56 158 GLN A N 1
ATOM 1220 C CA . GLN A 1 158 ? -14.539 -21.156 -14.367 1 97.56 158 GLN A CA 1
ATOM 1221 C C . GLN A 1 158 ? -14.055 -21.688 -13.016 1 97.56 158 GLN A C 1
ATOM 1223 O O . GLN A 1 158 ? -14.195 -22.875 -12.727 1 97.56 158 GLN A O 1
ATOM 1228 N N . HIS A 1 159 ? -13.516 -20.797 -12.211 1 98.25 159 HIS A N 1
ATOM 1229 C CA . HIS A 1 159 ? -12.883 -21.219 -10.969 1 98.25 159 HIS A CA 1
ATOM 1230 C C . HIS A 1 159 ? -13.727 -20.859 -9.758 1 98.25 159 HIS A C 1
ATOM 1232 O O . HIS A 1 159 ? -13.367 -21.172 -8.625 1 98.25 159 HIS A O 1
ATOM 1238 N N . LEU A 1 160 ? -14.906 -20.266 -9.945 1 98.25 160 LEU A N 1
ATOM 1239 C CA . LEU A 1 160 ? -15.703 -19.703 -8.867 1 98.25 160 LEU A CA 1
ATOM 1240 C C . LEU A 1 160 ? -16.312 -20.797 -8 1 98.25 160 LEU A C 1
ATOM 1242 O O . LEU A 1 160 ? -16.453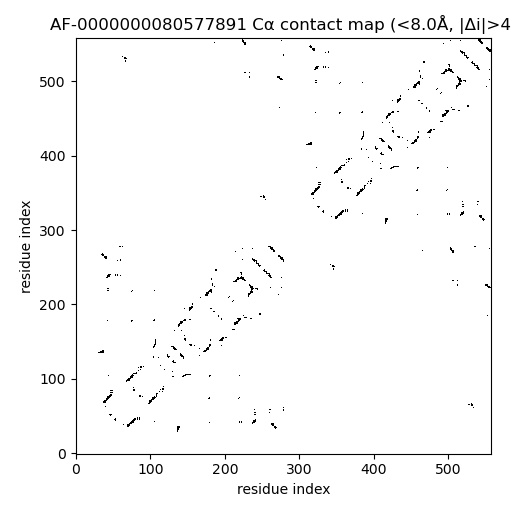 -20.641 -6.789 1 98.25 160 LEU A O 1
ATOM 1246 N N . SER A 1 161 ? -16.703 -21.938 -8.625 1 97.31 161 SER A N 1
ATOM 1247 C CA . SER A 1 161 ? -17.234 -23.047 -7.836 1 97.31 161 SER A CA 1
ATOM 1248 C C . SER A 1 161 ? -16.172 -23.609 -6.898 1 97.31 161 SER A C 1
ATOM 1250 O O . SER A 1 161 ? -16.469 -23.938 -5.746 1 97.31 161 SER A O 1
ATOM 1252 N N . TRP A 1 162 ? -15.031 -23.719 -7.414 1 97.5 162 TRP A N 1
ATOM 1253 C CA . TRP A 1 162 ? -13.922 -24.188 -6.594 1 97.5 162 TRP A CA 1
ATOM 1254 C C . TRP A 1 162 ? -13.648 -23.219 -5.449 1 97.5 162 TRP A C 1
ATOM 1256 O O . TRP A 1 162 ? -13.469 -23.641 -4.305 1 97.5 162 TRP A O 1
ATOM 1266 N N . LEU A 1 163 ? -13.609 -21.938 -5.742 1 97.81 163 LEU A N 1
ATOM 1267 C CA . LEU A 1 163 ? -13.336 -20.906 -4.742 1 97.81 163 LEU A CA 1
ATOM 1268 C C . LEU A 1 163 ? -14.398 -20.906 -3.65 1 97.81 163 LEU A C 1
ATOM 1270 O O . LEU A 1 163 ? -14.086 -20.766 -2.469 1 97.81 163 LEU A O 1
ATOM 1274 N N . ARG A 1 164 ? -15.617 -21.078 -4.062 1 97.12 164 ARG A N 1
ATOM 1275 C CA . ARG A 1 164 ? -16.703 -21.156 -3.096 1 97.12 164 ARG A CA 1
ATOM 1276 C C . ARG A 1 164 ? -16.469 -22.281 -2.088 1 97.12 164 ARG A C 1
ATOM 1278 O O . ARG A 1 164 ? -16.641 -22.078 -0.883 1 97.12 164 ARG A O 1
ATOM 1285 N N . ARG A 1 165 ? -16.094 -23.406 -2.59 1 96.06 165 ARG A N 1
ATOM 1286 C CA . ARG A 1 165 ? -15.836 -24.547 -1.725 1 96.06 165 ARG A CA 1
ATOM 1287 C C . ARG A 1 165 ? -14.633 -24.297 -0.82 1 96.06 165 ARG A C 1
ATOM 1289 O O . ARG A 1 165 ? -14.648 -24.656 0.359 1 96.06 165 ARG A O 1
ATOM 1296 N N . ALA A 1 166 ? -13.633 -23.703 -1.398 1 95.94 166 ALA A N 1
ATOM 1297 C CA . ALA A 1 166 ? -12.43 -23.406 -0.629 1 95.94 166 ALA A CA 1
ATOM 1298 C C . ALA A 1 166 ? -12.742 -22.469 0.539 1 95.94 166 ALA A C 1
ATOM 1300 O O . ALA A 1 166 ? -12.312 -22.719 1.667 1 95.94 166 ALA A O 1
ATOM 1301 N N . LEU A 1 167 ? -13.5 -21.453 0.305 1 95.81 167 LEU A N 1
ATOM 1302 C CA . LEU A 1 167 ? -13.844 -20.469 1.327 1 95.81 167 LEU A CA 1
ATOM 1303 C C . LEU A 1 167 ? -14.797 -21.062 2.357 1 95.81 167 LEU A C 1
ATOM 1305 O O . LEU A 1 167 ? -14.703 -20.766 3.547 1 95.81 167 LEU A O 1
ATOM 1309 N N . ALA A 1 168 ? -15.648 -21.922 1.941 1 93.25 168 ALA A N 1
ATOM 1310 C CA . ALA A 1 168 ? -16.641 -22.531 2.822 1 93.25 168 ALA A CA 1
ATOM 1311 C C . ALA A 1 168 ? -15.992 -23.609 3.707 1 93.25 168 ALA A C 1
ATOM 1313 O O . ALA A 1 168 ? -16.5 -23.906 4.789 1 93.25 168 ALA A O 1
ATOM 1314 N N . GLY A 1 169 ? -14.906 -24.156 3.217 1 88.94 169 GLY A N 1
ATOM 1315 C CA . GLY A 1 169 ? -14.258 -25.266 3.904 1 88.94 169 GLY A CA 1
ATOM 1316 C C . GLY A 1 169 ? -13.484 -24.828 5.137 1 88.94 169 GLY A C 1
ATOM 1317 O O . GLY A 1 169 ? -13.023 -25.672 5.91 1 88.94 169 GLY A O 1
ATOM 1318 N N . SER A 1 170 ? -13.242 -23.594 5.34 1 79.56 170 SER A N 1
ATOM 1319 C CA . SER A 1 170 ? -12.555 -23.078 6.523 1 79.56 170 SER A CA 1
ATOM 1320 C C . SER A 1 170 ? -13.359 -21.953 7.18 1 79.56 170 SER A C 1
ATOM 1322 O O . SER A 1 170 ? -12.883 -20.828 7.293 1 79.56 170 SER A O 1
ATOM 1324 N N . PRO A 1 171 ? -14.438 -22.344 7.801 1 70.12 171 PRO A N 1
ATOM 1325 C CA . PRO A 1 171 ? -15.391 -21.328 8.242 1 70.12 171 PRO A CA 1
ATOM 1326 C C . PRO A 1 171 ? -14.844 -20.469 9.383 1 70.12 171 PRO A C 1
ATOM 1328 O O . PRO A 1 171 ? -15.266 -19.312 9.555 1 70.12 171 PRO A O 1
ATOM 1331 N N . ASN A 1 172 ? -13.852 -20.984 10.055 1 75.5 172 ASN A N 1
ATOM 1332 C CA . ASN A 1 172 ? -13.398 -20.203 11.203 1 75.5 172 ASN A CA 1
ATOM 1333 C C . ASN A 1 172 ? -12.062 -19.516 10.93 1 75.5 172 ASN A C 1
ATOM 1335 O O . ASN A 1 172 ? -11.617 -18.688 11.719 1 75.5 172 ASN A O 1
ATOM 1339 N N . GLY A 1 173 ? -11.492 -19.812 9.797 1 85.56 173 GLY A N 1
ATOM 1340 C CA . GLY A 1 173 ? -10.188 -19.234 9.5 1 85.56 173 GLY A CA 1
ATOM 1341 C C . GLY A 1 173 ? -10.266 -17.922 8.734 1 85.56 173 GLY A C 1
ATOM 1342 O O . GLY A 1 173 ? -11.164 -17.75 7.902 1 85.56 173 GLY A O 1
ATOM 1343 N N . THR A 1 174 ? -9.414 -16.969 9.125 1 93.44 174 THR A N 1
ATOM 1344 C CA . THR A 1 174 ? -9.273 -15.773 8.305 1 93.44 174 THR A CA 1
ATOM 1345 C C . THR A 1 174 ? -8.625 -16.109 6.965 1 93.44 174 THR A C 1
ATOM 1347 O O . THR A 1 174 ? -7.488 -16.578 6.922 1 93.44 174 THR A O 1
ATOM 1350 N N . ALA A 1 175 ? -9.305 -15.938 5.891 1 96.19 175 ALA A N 1
ATOM 1351 C CA . ALA A 1 175 ? -8.789 -16.281 4.57 1 96.19 175 ALA A CA 1
ATOM 1352 C C . ALA A 1 175 ? -8.039 -15.109 3.949 1 96.19 175 ALA A C 1
ATOM 1354 O O . ALA A 1 175 ? -8.453 -13.961 4.086 1 96.19 175 ALA A O 1
ATOM 1355 N N . LEU A 1 176 ? -6.961 -15.367 3.373 1 97.75 176 LEU A N 1
ATOM 1356 C CA . LEU A 1 176 ? -6.293 -14.477 2.428 1 97.75 176 LEU A CA 1
ATOM 1357 C C . LEU A 1 176 ? -6.285 -15.086 1.028 1 97.75 176 LEU A C 1
ATOM 1359 O O . LEU A 1 176 ? -5.902 -16.234 0.85 1 97.75 176 LEU A O 1
ATOM 1363 N N . LEU A 1 177 ? -6.766 -14.336 0.086 1 98.75 177 LEU A N 1
ATOM 1364 C CA . LEU A 1 177 ? -6.879 -14.812 -1.286 1 98.75 177 LEU A CA 1
ATOM 1365 C C . LEU A 1 177 ? -5.773 -14.227 -2.16 1 98.75 177 LEU A C 1
ATOM 1367 O O . LEU A 1 177 ? -5.523 -13.023 -2.127 1 98.75 177 LEU A O 1
ATOM 1371 N N . PHE A 1 178 ? -5.129 -15.125 -2.924 1 98.94 178 PHE A N 1
ATOM 1372 C CA . PHE A 1 178 ? -4.074 -14.695 -3.836 1 98.94 178 PHE A CA 1
ATOM 1373 C C . PHE A 1 178 ? -4.43 -15.047 -5.273 1 98.94 178 PHE A C 1
ATOM 1375 O O . PHE A 1 178 ? -4.957 -16.125 -5.543 1 98.94 178 PHE A O 1
ATOM 1382 N N . THR A 1 179 ? -4.23 -14.156 -6.176 1 98.94 179 THR A N 1
ATOM 1383 C CA . THR A 1 179 ? -4.293 -14.336 -7.621 1 98.94 179 THR A CA 1
ATOM 1384 C C . THR A 1 179 ? -3.098 -13.672 -8.305 1 98.94 179 THR A C 1
ATOM 1386 O O . THR A 1 179 ? -2.424 -12.828 -7.703 1 98.94 179 THR A O 1
ATOM 1389 N N . HIS A 1 180 ? -2.785 -14.133 -9.469 1 98.94 180 HIS A N 1
ATOM 1390 C CA . HIS A 1 180 ? -1.803 -13.359 -10.227 1 98.94 180 HIS A CA 1
ATOM 1391 C C . HIS A 1 180 ? -2.412 -12.078 -10.781 1 98.94 180 HIS A C 1
ATOM 1393 O O . HIS A 1 180 ? -1.855 -10.992 -10.594 1 98.94 180 HIS A O 1
ATOM 1399 N N . HIS A 1 181 ? -3.574 -12.227 -11.438 1 98.94 181 HIS A N 1
ATOM 1400 C CA . HIS A 1 181 ? -4.207 -11.094 -12.109 1 98.94 181 HIS A CA 1
ATOM 1401 C C . HIS A 1 181 ? -5.016 -10.25 -11.125 1 98.94 181 HIS A C 1
ATOM 1403 O O . HIS A 1 181 ? -5.738 -10.797 -10.289 1 98.94 181 HIS A O 1
ATOM 1409 N N . HIS A 1 182 ? -4.887 -8.961 -11.219 1 98.88 182 HIS A N 1
ATOM 1410 C CA . HIS A 1 182 ? -5.578 -8.039 -10.328 1 98.88 182 HIS A CA 1
ATOM 1411 C C . HIS A 1 182 ? -7.066 -7.973 -10.648 1 98.88 182 HIS A C 1
ATOM 1413 O O . HIS A 1 182 ? -7.469 -8.188 -11.797 1 98.88 182 HIS A O 1
ATOM 1419 N N . VAL A 1 183 ? -7.871 -7.613 -9.641 1 98.81 183 VAL A N 1
ATOM 1420 C CA . VAL A 1 183 ? -9.32 -7.777 -9.75 1 98.81 183 VAL A CA 1
ATOM 1421 C C . VAL A 1 183 ? -10 -6.414 -9.703 1 98.81 183 VAL A C 1
ATOM 1423 O O . VAL A 1 183 ? -11.227 -6.328 -9.648 1 98.81 183 VAL A O 1
ATOM 1426 N N . PHE A 1 184 ? -9.281 -5.32 -9.648 1 98.44 184 PHE A N 1
ATOM 1427 C CA . PHE A 1 184 ? -9.812 -3.965 -9.719 1 98.44 184 PHE A CA 1
ATOM 1428 C C . PHE A 1 184 ? -9.086 -3.146 -10.773 1 98.44 184 PHE A C 1
ATOM 1430 O O . PHE A 1 184 ? -7.902 -3.379 -11.039 1 98.44 184 PHE A O 1
ATOM 1437 N N . PRO A 1 185 ? -9.797 -2.217 -11.438 1 98.25 185 PRO A N 1
ATOM 1438 C CA . PRO A 1 185 ? -9.078 -1.312 -12.336 1 98.25 185 PRO A CA 1
ATOM 1439 C C . PRO A 1 185 ? -8.07 -0.434 -11.609 1 98.25 185 PRO A C 1
ATOM 1441 O O . PRO A 1 185 ? -8.438 0.315 -10.695 1 98.25 185 PRO A O 1
ATOM 1444 N N . CYS A 1 186 ? -6.793 -0.527 -12.016 1 98.12 186 CYS A N 1
ATOM 1445 C CA . CYS A 1 186 ? -5.723 0.164 -11.305 1 98.12 186 CYS A CA 1
ATOM 1446 C C . CYS A 1 186 ? -5.5 1.559 -11.875 1 98.12 186 CYS A C 1
ATOM 1448 O O . CYS A 1 186 ? -4.789 2.373 -11.281 1 98.12 186 CYS A O 1
ATOM 1450 N N . GLY A 1 187 ? -6.09 1.888 -12.984 1 97.5 187 GLY A N 1
ATOM 1451 C CA . GLY A 1 187 ? -5.992 3.213 -13.57 1 97.5 187 GLY A CA 1
ATOM 1452 C C . GLY A 1 187 ? -4.949 3.301 -14.672 1 97.5 187 GLY A C 1
ATOM 1453 O O . GLY A 1 187 ? -4.801 4.344 -15.312 1 97.5 187 GLY A O 1
ATOM 1454 N N . ILE A 1 188 ? -4.195 2.246 -14.938 1 98.19 188 ILE A N 1
ATOM 1455 C CA . ILE A 1 188 ? -3.238 2.158 -16.031 1 98.19 188 ILE A CA 1
ATOM 1456 C C . ILE A 1 188 ? -3.859 1.395 -17.203 1 98.19 188 ILE A C 1
ATOM 1458 O O . ILE A 1 188 ? -3.994 0.17 -17.156 1 98.19 188 ILE A O 1
ATOM 1462 N N . PRO A 1 189 ? -4.164 2.055 -18.297 1 97.44 189 PRO A N 1
ATOM 1463 C CA . PRO A 1 189 ? -5.066 1.505 -19.312 1 97.44 189 PRO A CA 1
ATOM 1464 C C . PRO A 1 189 ? -4.559 0.192 -19.906 1 97.44 189 PRO A C 1
ATOM 1466 O O . PRO A 1 189 ? -5.305 -0.786 -19.984 1 97.44 189 PRO A O 1
ATOM 1469 N N . PRO A 1 190 ? -3.262 0.047 -20.297 1 97.88 190 PRO A N 1
ATOM 1470 C CA . PRO A 1 190 ? -2.834 -1.228 -20.875 1 97.88 190 PRO A CA 1
ATOM 1471 C C . PRO A 1 190 ? -2.93 -2.389 -19.891 1 97.88 190 PRO A C 1
ATOM 1473 O O . PRO A 1 190 ? -3.15 -3.533 -20.297 1 97.88 190 PRO A O 1
ATOM 1476 N N . LEU A 1 191 ? -2.756 -2.146 -18.625 1 98.62 191 LEU A N 1
ATOM 1477 C CA . LEU A 1 191 ? -2.834 -3.193 -17.609 1 98.62 191 LEU A CA 1
ATOM 1478 C C . LEU A 1 191 ? -4.285 -3.543 -17.297 1 98.62 191 LEU A C 1
ATOM 1480 O O . LEU A 1 191 ? -4.617 -4.715 -17.094 1 98.62 191 LEU A O 1
ATOM 1484 N N . ASP A 1 192 ? -5.117 -2.504 -17.281 1 98.06 192 ASP A N 1
ATOM 1485 C CA . ASP A 1 192 ? -6.535 -2.744 -17.031 1 98.06 192 ASP A CA 1
ATOM 1486 C C . ASP A 1 192 ? -7.16 -3.545 -18.172 1 98.06 192 ASP A C 1
ATOM 1488 O O . ASP A 1 192 ? -8.117 -4.297 -17.953 1 98.06 192 ASP A O 1
ATOM 1492 N N . ALA A 1 193 ? -6.574 -3.434 -19.391 1 98.5 193 ALA A N 1
ATOM 1493 C CA . ALA A 1 193 ? -7.07 -4.172 -20.547 1 98.5 193 ALA A CA 1
ATOM 1494 C C . ALA A 1 193 ? -6.82 -5.668 -20.391 1 98.5 193 ALA A C 1
ATOM 1496 O O . ALA A 1 193 ? -7.461 -6.48 -21.062 1 98.5 193 ALA A O 1
ATOM 1497 N N . VAL A 1 194 ? -5.887 -6.051 -19.5 1 98.75 194 VAL A N 1
ATOM 1498 C CA . VAL A 1 194 ? -5.547 -7.465 -19.375 1 98.75 194 VAL A CA 1
ATOM 1499 C C . VAL A 1 194 ? -5.707 -7.902 -17.922 1 98.75 194 VAL A C 1
ATOM 1501 O O . VAL A 1 194 ? -4.996 -8.797 -17.453 1 98.75 194 VAL A O 1
ATOM 1504 N N . MET A 1 195 ? -6.559 -7.23 -17.125 1 98.69 195 MET A N 1
ATOM 1505 C CA . MET A 1 195 ? -6.84 -7.633 -15.758 1 98.69 195 MET A CA 1
ATOM 1506 C C . MET A 1 195 ? -7.664 -8.914 -15.719 1 98.69 195 MET A C 1
ATOM 1508 O O . MET A 1 195 ? -7.879 -9.547 -16.75 1 98.69 195 MET A O 1
ATOM 1512 N N . CYS A 1 196 ? -8.055 -9.406 -14.617 1 98.88 196 CYS A N 1
ATOM 1513 C CA . CYS A 1 196 ? -8.82 -10.633 -14.453 1 98.88 196 CYS A CA 1
ATOM 1514 C C . CYS A 1 196 ? -10.25 -10.461 -14.938 1 98.88 196 CYS A C 1
ATOM 1516 O O . CYS A 1 196 ? -10.938 -9.508 -14.547 1 98.88 196 CYS A O 1
ATOM 1518 N N . LYS A 1 197 ? -10.727 -11.281 -15.82 1 98.75 197 LYS A N 1
ATOM 1519 C CA . LYS A 1 197 ? -12.133 -11.328 -16.234 1 98.75 197 LYS A CA 1
ATOM 1520 C C . LYS A 1 197 ? -12.969 -12.102 -15.227 1 98.75 197 LYS A C 1
ATOM 1522 O O . LYS A 1 197 ? -12.438 -12.844 -14.398 1 98.75 197 LYS A O 1
ATOM 1527 N N . GLY A 1 198 ? -14.289 -11.906 -15.258 1 98.81 198 GLY A N 1
ATOM 1528 C CA . GLY A 1 198 ? -15.195 -12.594 -14.352 1 98.81 198 GLY A CA 1
ATOM 1529 C C . GLY A 1 198 ? -15.297 -11.938 -12.992 1 98.81 198 GLY A C 1
ATOM 1530 O O . GLY A 1 198 ? -15.766 -12.547 -12.031 1 98.81 198 GLY A O 1
ATOM 1531 N N . THR A 1 199 ? -14.867 -10.68 -12.891 1 98.56 199 THR A N 1
ATOM 1532 C CA . THR A 1 199 ? -14.773 -10 -11.602 1 98.56 199 THR A CA 1
ATOM 1533 C C . THR A 1 199 ? -16.172 -9.688 -11.055 1 98.56 199 THR A C 1
ATOM 1535 O O . THR A 1 199 ? -16.375 -9.672 -9.836 1 98.56 199 THR A O 1
ATOM 1538 N N . GLN A 1 200 ? -17.109 -9.477 -11.93 1 98.25 200 GLN A N 1
ATOM 1539 C CA . GLN A 1 200 ? -18.484 -9.242 -11.461 1 98.25 200 GLN A CA 1
ATOM 1540 C C . GLN A 1 200 ? -19.047 -10.484 -10.766 1 98.25 200 GLN A C 1
ATOM 1542 O O . GLN A 1 200 ? -19.656 -10.383 -9.703 1 98.25 200 GLN A O 1
ATOM 1547 N N . ALA A 1 201 ? -18.859 -11.617 -11.391 1 98.62 201 ALA A N 1
ATOM 1548 C CA . ALA A 1 201 ? -19.297 -12.875 -10.789 1 98.62 201 ALA A CA 1
ATOM 1549 C C . ALA A 1 201 ? -18.547 -13.156 -9.5 1 98.62 201 ALA A C 1
ATOM 1551 O O . ALA A 1 201 ? -19.125 -13.664 -8.531 1 98.62 201 ALA A O 1
ATOM 1552 N N . LEU A 1 202 ? -17.266 -12.875 -9.516 1 98.75 202 LEU A N 1
ATOM 1553 C CA . LEU A 1 202 ? -16.484 -13.023 -8.305 1 98.75 202 LEU A CA 1
ATOM 1554 C C . LEU A 1 202 ? -17.031 -12.148 -7.184 1 98.75 202 LEU A C 1
ATOM 1556 O O . LEU A 1 202 ? -17.188 -12.602 -6.047 1 98.75 202 LEU A O 1
ATOM 1560 N N . ALA A 1 203 ? -17.344 -10.898 -7.488 1 98.69 203 ALA A N 1
ATOM 1561 C CA . ALA A 1 203 ? -17.922 -9.992 -6.508 1 98.69 203 ALA A CA 1
ATOM 1562 C C . ALA A 1 203 ? -19.234 -10.555 -5.961 1 98.69 203 ALA A C 1
ATOM 1564 O O . ALA A 1 203 ? -19.5 -10.484 -4.758 1 98.69 203 ALA A O 1
ATOM 1565 N N . GLY A 1 204 ? -20.047 -11.07 -6.871 1 98.25 204 GLY A N 1
ATOM 1566 C CA . GLY A 1 204 ? -21.281 -11.711 -6.453 1 98.25 204 GLY A CA 1
ATOM 1567 C C . GLY A 1 204 ? -21.062 -12.844 -5.469 1 98.25 204 GLY A C 1
ATOM 1568 O O . GLY A 1 204 ? -21.781 -12.953 -4.473 1 98.25 204 GLY A O 1
ATOM 1569 N N . LEU A 1 205 ? -20.078 -13.664 -5.734 1 97.94 205 LEU A N 1
ATOM 1570 C CA . LEU A 1 205 ? -19.734 -14.773 -4.844 1 97.94 205 LEU A CA 1
ATOM 1571 C C . LEU A 1 205 ? -19.328 -14.258 -3.469 1 97.94 205 LEU A C 1
ATOM 1573 O O . LEU A 1 205 ? -19.797 -14.758 -2.445 1 97.94 205 LEU A O 1
ATOM 1577 N N . LEU A 1 206 ? -18.531 -13.211 -3.434 1 97.44 206 LEU A N 1
ATOM 1578 C CA . LEU A 1 206 ? -17.953 -12.703 -2.189 1 97.44 206 LEU A CA 1
ATOM 1579 C C . LEU A 1 206 ? -19 -11.977 -1.36 1 97.44 206 LEU A C 1
ATOM 1581 O O . LEU A 1 206 ? -18.844 -11.805 -0.152 1 97.44 206 LEU A O 1
ATOM 1585 N N . LYS A 1 207 ? -20.109 -11.633 -1.956 1 96.44 207 LYS A N 1
ATOM 1586 C CA . LYS A 1 207 ? -21.188 -10.938 -1.271 1 96.44 207 LYS A CA 1
ATOM 1587 C C . LYS A 1 207 ? -22.344 -11.883 -0.961 1 96.44 207 LYS A C 1
ATOM 1589 O O . LYS A 1 207 ? -23.391 -11.461 -0.464 1 96.44 207 LYS A O 1
ATOM 1594 N N . SER A 1 208 ? -22.266 -13.141 -1.209 1 94.25 208 SER A N 1
ATOM 1595 C CA . SER A 1 208 ? -23.375 -14.094 -1.175 1 94.25 208 SER A CA 1
ATOM 1596 C C . SER A 1 208 ? -23.609 -14.617 0.239 1 94.25 208 SER A C 1
ATOM 1598 O O . SER A 1 208 ? -24.422 -15.523 0.445 1 94.25 208 SER A O 1
ATOM 1600 N N . GLY A 1 209 ? -22.891 -14.148 1.21 1 90 209 GLY A N 1
ATOM 1601 C CA . GLY A 1 209 ? -23.062 -14.609 2.58 1 90 209 GLY A CA 1
ATOM 1602 C C . GLY A 1 209 ? -21.906 -15.461 3.072 1 90 209 GLY A C 1
ATOM 1603 O O . GLY A 1 209 ? -21.797 -15.727 4.27 1 90 209 GLY A O 1
ATOM 1604 N N . ILE A 1 210 ? -21.156 -15.922 2.117 1 91.25 210 ILE A N 1
ATOM 1605 C CA . ILE A 1 210 ? -19.938 -16.609 2.535 1 91.25 210 ILE A CA 1
ATOM 1606 C C . ILE A 1 210 ? -19 -15.617 3.225 1 91.25 210 ILE A C 1
ATOM 1608 O O . ILE A 1 210 ? -18.969 -14.438 2.871 1 91.25 210 ILE A O 1
ATOM 1612 N N . ARG A 1 211 ? -18.297 -16.156 4.238 1 93.38 211 ARG A N 1
ATOM 1613 C CA . ARG A 1 211 ? -17.312 -15.281 4.859 1 93.38 211 ARG A CA 1
ATOM 1614 C C . ARG A 1 211 ? -16.25 -14.852 3.857 1 93.38 211 ARG A C 1
ATOM 1616 O O . ARG A 1 211 ? -15.547 -15.695 3.293 1 93.38 211 ARG A O 1
ATOM 1623 N N . PRO A 1 212 ? -16.156 -13.602 3.588 1 94.75 212 PRO A N 1
ATOM 1624 C CA . PRO A 1 212 ? -15.164 -13.148 2.602 1 94.75 212 PRO A CA 1
ATOM 1625 C C . PRO A 1 212 ? -13.734 -13.219 3.127 1 94.75 212 PRO A C 1
ATOM 1627 O O . PRO A 1 212 ? -13.516 -13.289 4.34 1 94.75 212 PRO A O 1
ATOM 1630 N N . PRO A 1 213 ? -12.758 -13.273 2.207 1 97.25 213 PRO A N 1
ATOM 1631 C CA . PRO A 1 213 ? -11.367 -13.164 2.652 1 97.25 213 PRO A CA 1
ATOM 1632 C C . PRO A 1 213 ? -11.047 -11.789 3.236 1 97.25 213 PRO A C 1
ATOM 1634 O O . PRO A 1 213 ? -11.758 -10.812 2.967 1 97.25 213 PRO A O 1
ATOM 1637 N N . ALA A 1 214 ? -10.008 -11.781 4.09 1 97 214 ALA A N 1
ATOM 1638 C CA . ALA A 1 214 ? -9.555 -10.523 4.684 1 97 214 ALA A CA 1
ATOM 1639 C C . ALA A 1 214 ? -9.016 -9.578 3.621 1 97 214 ALA A C 1
ATOM 1641 O O . ALA A 1 214 ? -9.078 -8.352 3.781 1 97 214 ALA A O 1
ATOM 1642 N N . ALA A 1 215 ? -8.469 -10.148 2.539 1 98.69 215 ALA A N 1
ATOM 1643 C CA . ALA A 1 215 ? -7.969 -9.383 1.404 1 98.69 215 ALA A CA 1
ATOM 1644 C C . ALA A 1 215 ? -7.789 -10.266 0.176 1 98.69 215 ALA A C 1
ATOM 1646 O O . ALA A 1 215 ? -7.734 -11.492 0.291 1 98.69 215 ALA A O 1
ATOM 1647 N N . ILE A 1 216 ? -7.805 -9.617 -0.92 1 98.94 216 ILE A N 1
ATOM 1648 C CA . ILE A 1 216 ? -7.391 -10.211 -2.188 1 98.94 216 ILE A CA 1
ATOM 1649 C C . ILE A 1 216 ? -6.062 -9.602 -2.633 1 98.94 216 ILE A C 1
ATOM 1651 O O . ILE A 1 216 ? -5.969 -8.383 -2.84 1 98.94 216 ILE A O 1
ATOM 1655 N N . CYS A 1 217 ? -5.078 -10.438 -2.756 1 98.94 217 CYS A N 1
ATOM 1656 C CA . CYS A 1 217 ? -3.713 -9.992 -3.018 1 98.94 217 CYS A CA 1
ATOM 1657 C C . CYS A 1 217 ? -3.219 -10.516 -4.363 1 98.94 217 CYS A C 1
ATOM 1659 O O . CYS A 1 217 ? -3.033 -11.719 -4.535 1 98.94 217 CYS A O 1
ATOM 1661 N N . SER A 1 218 ? -2.93 -9.562 -5.301 1 98.94 218 SER A N 1
ATOM 1662 C CA . SER A 1 218 ? -2.572 -9.945 -6.664 1 98.94 218 SER A CA 1
ATOM 1663 C C . SER A 1 218 ? -1.181 -9.438 -7.035 1 98.94 218 SER A C 1
ATOM 1665 O O . SER A 1 218 ? -0.498 -8.828 -6.207 1 98.94 218 SER A O 1
ATOM 1667 N N . GLY A 1 219 ? -0.658 -9.891 -8.18 1 98.88 219 GLY A N 1
ATOM 1668 C CA . GLY A 1 219 ? 0.512 -9.352 -8.852 1 98.88 219 GLY A CA 1
ATOM 1669 C C . GLY A 1 219 ? 0.186 -8.703 -10.188 1 98.88 219 GLY A C 1
ATOM 1670 O O . GLY A 1 219 ? -0.714 -7.863 -10.266 1 98.88 219 GLY A O 1
ATOM 1671 N N . HIS A 1 220 ? 0.899 -8.891 -11.18 1 98.94 220 HIS A N 1
ATOM 1672 C CA . HIS A 1 220 ? 0.6 -8.617 -12.586 1 98.94 220 HIS A CA 1
ATOM 1673 C C . HIS A 1 220 ? 0.813 -7.145 -12.914 1 98.94 220 HIS A C 1
ATOM 1675 O O . HIS A 1 220 ? 1.392 -6.812 -13.953 1 98.94 220 HIS A O 1
ATOM 1681 N N . VAL A 1 221 ? 0.5 -6.23 -11.992 1 98.88 221 VAL A N 1
ATOM 1682 C CA . VAL A 1 221 ? 0.549 -4.797 -12.25 1 98.88 221 VAL A CA 1
ATOM 1683 C C . VAL A 1 221 ? 1.988 -4.297 -12.133 1 98.88 221 VAL A C 1
ATOM 1685 O O . VAL A 1 221 ? 2.355 -3.289 -12.734 1 98.88 221 VAL A O 1
ATOM 1688 N N . HIS A 1 222 ? 2.809 -4.965 -11.414 1 98.88 222 HIS A N 1
ATOM 1689 C CA . HIS A 1 222 ? 4.188 -4.605 -11.102 1 98.88 222 HIS A CA 1
ATOM 1690 C C . HIS A 1 222 ? 4.254 -3.316 -10.289 1 98.88 222 HIS A C 1
ATOM 1692 O O . HIS A 1 222 ? 5.195 -2.533 -10.438 1 98.88 222 HIS A O 1
ATOM 1698 N N . ARG A 1 223 ? 3.254 -2.988 -9.609 1 98.81 223 ARG A N 1
ATOM 1699 C CA . ARG A 1 223 ? 3.221 -1.832 -8.719 1 98.81 223 ARG A CA 1
ATOM 1700 C C . ARG A 1 223 ? 2.475 -2.154 -7.43 1 98.81 223 ARG A C 1
ATOM 1702 O O . ARG A 1 223 ? 1.518 -2.93 -7.438 1 98.81 223 ARG A O 1
ATOM 1709 N N . SER A 1 224 ? 2.867 -1.487 -6.367 1 98.81 224 SER A N 1
ATOM 1710 C CA . SER A 1 224 ? 2.178 -1.581 -5.082 1 98.81 224 SER A CA 1
ATOM 1711 C C . SER A 1 224 ? 0.964 -0.66 -5.039 1 98.81 224 SER A C 1
ATOM 1713 O O . SER A 1 224 ? 1.105 0.564 -5.066 1 98.81 224 SER A O 1
ATOM 1715 N N . MET A 1 225 ? -0.23 -1.281 -4.996 1 98.88 225 MET A N 1
ATOM 1716 C CA . MET A 1 225 ? -1.461 -0.496 -4.992 1 98.88 225 MET A CA 1
ATOM 1717 C C . MET A 1 225 ? -2.49 -1.106 -4.047 1 98.88 225 MET A C 1
ATOM 1719 O O . MET A 1 225 ? -2.438 -2.303 -3.752 1 98.88 225 MET A O 1
ATOM 1723 N N . SER A 1 226 ? -3.369 -0.222 -3.555 1 98.88 226 SER A N 1
ATOM 1724 C CA . SER A 1 226 ? -4.422 -0.631 -2.631 1 98.88 226 SER A CA 1
ATOM 1725 C C . SER A 1 226 ? -5.777 -0.084 -3.061 1 98.88 226 SER A C 1
ATOM 1727 O O . SER A 1 226 ? -5.879 1.062 -3.504 1 98.88 226 SER A O 1
ATOM 1729 N N . SER A 1 227 ? -6.746 -0.905 -2.963 1 98.75 227 SER A N 1
ATOM 1730 C CA . SER A 1 227 ? -8.125 -0.539 -3.248 1 98.75 227 SER A CA 1
ATOM 1731 C C . SER A 1 227 ? -9.102 -1.446 -2.506 1 98.75 227 SER A C 1
ATOM 1733 O O . SER A 1 227 ? -8.734 -2.094 -1.524 1 98.75 227 SER A O 1
ATOM 1735 N N . LEU A 1 228 ? -10.359 -1.289 -2.857 1 98.44 228 LEU A N 1
ATOM 1736 C CA . LEU A 1 228 ? -11.406 -2.223 -2.453 1 98.44 228 LEU A CA 1
ATOM 1737 C C . LEU A 1 228 ? -11.977 -2.951 -3.664 1 98.44 228 LEU A C 1
ATOM 1739 O O . LEU A 1 228 ? -12.062 -2.381 -4.754 1 98.44 228 LEU A O 1
ATOM 1743 N N . PHE A 1 229 ? -12.258 -4.137 -3.461 1 98.69 229 PHE A N 1
ATOM 1744 C CA . PHE A 1 229 ? -13.039 -4.945 -4.387 1 98.69 229 PHE A CA 1
ATOM 1745 C C . PHE A 1 229 ? -14.18 -5.648 -3.66 1 98.69 229 PHE A C 1
ATOM 1747 O O . PHE A 1 229 ? -13.945 -6.453 -2.756 1 98.69 229 PHE A O 1
ATOM 1754 N N . ALA A 1 230 ? -15.43 -5.309 -3.998 1 97.69 230 ALA A N 1
ATOM 1755 C CA . ALA A 1 230 ? -16.609 -5.859 -3.336 1 97.69 230 ALA A CA 1
ATOM 1756 C C . ALA A 1 230 ? -16.562 -5.605 -1.832 1 97.69 230 ALA A C 1
ATOM 1758 O O . ALA A 1 230 ? -16.938 -6.473 -1.038 1 97.69 230 ALA A O 1
ATOM 1759 N N . GLY A 1 231 ? -16.031 -4.457 -1.453 1 96.81 231 GLY A N 1
ATOM 1760 C CA . GLY A 1 231 ? -15.969 -4.066 -0.053 1 96.81 231 GLY A CA 1
ATOM 1761 C C . GLY A 1 231 ? -14.812 -4.707 0.691 1 96.81 231 GLY A C 1
ATOM 1762 O O . GLY A 1 231 ? -14.656 -4.504 1.897 1 96.81 231 GLY A O 1
ATOM 1763 N N . ILE A 1 232 ? -13.977 -5.477 -0.038 1 98.12 232 ILE A N 1
ATOM 1764 C CA . ILE A 1 232 ? -12.859 -6.211 0.539 1 98.12 232 ILE A CA 1
ATOM 1765 C C . ILE A 1 232 ? -11.547 -5.559 0.116 1 98.12 232 ILE A C 1
ATOM 1767 O O . ILE A 1 232 ? -11.383 -5.168 -1.043 1 98.12 232 ILE A O 1
ATOM 1771 N N . PRO A 1 233 ? -10.586 -5.402 1.117 1 98.81 233 PRO A N 1
ATOM 1772 C CA . PRO A 1 233 ? -9.273 -4.91 0.694 1 98.81 233 PRO A CA 1
ATOM 1773 C C . PRO A 1 233 ? -8.695 -5.703 -0.48 1 98.81 233 PRO A C 1
ATOM 1775 O O . PRO A 1 233 ? -8.734 -6.934 -0.478 1 98.81 233 PRO A O 1
ATOM 1778 N N . ALA A 1 234 ? -8.25 -4.973 -1.481 1 98.94 234 ALA A N 1
ATOM 1779 C CA . ALA A 1 234 ? -7.598 -5.547 -2.654 1 98.94 234 ALA A CA 1
ATOM 1780 C C . ALA A 1 234 ? -6.258 -4.863 -2.922 1 98.94 234 ALA A C 1
ATOM 1782 O O . ALA A 1 234 ? -6.191 -3.639 -3.037 1 98.94 234 ALA A O 1
ATOM 1783 N N . TYR A 1 235 ? -5.203 -5.691 -2.98 1 98.94 235 TYR A N 1
ATOM 1784 C CA . TYR A 1 235 ? -3.85 -5.172 -3.119 1 98.94 235 TYR A CA 1
ATOM 1785 C C . TYR A 1 235 ? -3.17 -5.742 -4.359 1 98.94 235 TYR A C 1
ATOM 1787 O O . TYR A 1 235 ? -3.471 -6.863 -4.777 1 98.94 235 TYR A O 1
ATOM 1795 N N . THR A 1 236 ? -2.318 -4.957 -4.934 1 98.94 236 THR A N 1
ATOM 1796 C CA . THR A 1 236 ? -1.312 -5.496 -5.844 1 98.94 236 THR A CA 1
ATOM 1797 C C . THR A 1 236 ? 0.08 -5.398 -5.227 1 98.94 236 THR A C 1
ATOM 1799 O O . THR A 1 236 ? 0.408 -4.402 -4.578 1 98.94 236 THR A O 1
ATOM 1802 N N . CYS A 1 237 ? 0.748 -6.445 -5.375 1 98.88 237 CYS A N 1
ATOM 1803 C CA . CYS A 1 237 ? 2.119 -6.531 -4.887 1 98.88 237 CYS A CA 1
ATOM 1804 C C . CYS A 1 237 ? 3.094 -5.914 -5.879 1 98.88 237 CYS A C 1
ATOM 1806 O O . CYS A 1 237 ? 2.99 -6.145 -7.086 1 98.88 237 CYS A O 1
ATOM 1808 N N . GLY A 1 238 ? 4.043 -5.078 -5.34 1 98.81 238 GLY A N 1
ATOM 1809 C CA . GLY A 1 238 ? 5.145 -4.68 -6.203 1 98.81 238 GLY A CA 1
ATOM 1810 C C . GLY A 1 238 ? 5.906 -5.855 -6.781 1 98.81 238 GLY A C 1
ATOM 1811 O O . GLY A 1 238 ? 5.789 -6.98 -6.285 1 98.81 238 GLY A O 1
ATOM 1812 N N . SER A 1 239 ? 6.746 -5.613 -7.773 1 98.94 239 SER A N 1
ATOM 1813 C CA . SER A 1 239 ? 7.387 -6.688 -8.523 1 98.94 239 SER A CA 1
ATOM 1814 C C . SER A 1 239 ? 8.859 -6.82 -8.148 1 98.94 239 SER A C 1
ATOM 1816 O O . SER A 1 239 ? 9.477 -5.863 -7.676 1 98.94 239 SER A O 1
ATOM 1818 N N . ILE A 1 240 ? 9.344 -8.047 -8.359 1 98.94 240 ILE A N 1
ATOM 1819 C CA . ILE A 1 240 ? 10.781 -8.281 -8.312 1 98.94 240 ILE A CA 1
ATOM 1820 C C . ILE A 1 240 ? 11.445 -7.656 -9.539 1 98.94 240 ILE A C 1
ATOM 1822 O O . ILE A 1 240 ? 12.516 -7.047 -9.43 1 98.94 240 ILE A O 1
ATOM 1826 N N . CYS A 1 241 ? 10.844 -7.902 -10.719 1 98.88 241 CYS A N 1
ATOM 1827 C CA . CYS A 1 241 ? 11.344 -7.246 -11.922 1 98.88 241 CYS A CA 1
ATOM 1828 C C . CYS A 1 241 ? 11.07 -5.746 -11.875 1 98.88 241 CYS A C 1
ATOM 1830 O O . CYS A 1 241 ? 10.438 -5.254 -10.938 1 98.88 241 CYS A O 1
ATOM 1832 N N . PRO A 1 242 ? 11.594 -4.984 -12.797 1 98.56 242 PRO A N 1
ATOM 1833 C CA . PRO A 1 242 ? 11.352 -3.541 -12.766 1 98.56 242 PRO A CA 1
ATOM 1834 C C . PRO A 1 242 ? 9.867 -3.189 -12.797 1 98.56 242 PRO A C 1
ATOM 1836 O O . PRO A 1 242 ? 9.094 -3.826 -13.516 1 98.56 242 PRO A O 1
ATOM 1839 N N . ALA A 1 243 ? 9.516 -2.176 -12.039 1 98.69 243 ALA A N 1
ATOM 1840 C CA . ALA A 1 243 ? 8.125 -1.734 -11.93 1 98.69 243 ALA A CA 1
ATOM 1841 C C . ALA A 1 243 ? 7.664 -1.055 -13.219 1 98.69 243 ALA A C 1
ATOM 1843 O O . ALA A 1 243 ? 8.469 -0.435 -13.922 1 98.69 243 ALA A O 1
ATOM 1844 N N . ASN A 1 244 ? 6.41 -1.18 -13.484 1 98.62 244 ASN A N 1
ATOM 1845 C CA . ASN A 1 244 ? 5.805 -0.367 -14.531 1 98.62 244 ASN A CA 1
ATOM 1846 C C . ASN A 1 244 ? 5.645 1.086 -14.094 1 98.62 244 ASN A C 1
ATOM 1848 O O . ASN A 1 244 ? 5.414 1.36 -12.914 1 98.62 244 ASN A O 1
ATOM 1852 N N . PRO A 1 245 ? 5.773 2.025 -15.055 1 98.38 245 PRO A N 1
ATOM 1853 C CA . PRO A 1 245 ? 5.461 3.41 -14.688 1 98.38 245 PRO A CA 1
ATOM 1854 C C . PRO A 1 245 ? 4.004 3.6 -14.273 1 98.38 245 PRO A C 1
ATOM 1856 O O . PRO A 1 245 ? 3.129 2.857 -14.727 1 98.38 245 PRO A O 1
ATOM 1859 N N . LEU A 1 246 ? 3.762 4.551 -13.383 1 98.62 246 LEU A N 1
ATOM 1860 C CA . LEU A 1 246 ? 2.395 4.918 -13.031 1 98.62 246 LEU A CA 1
ATOM 1861 C C . LEU A 1 246 ? 1.773 5.793 -14.117 1 98.62 246 LEU A C 1
ATOM 1863 O O . LEU A 1 246 ? 1.681 7.012 -13.961 1 98.62 246 LEU A O 1
ATOM 1867 N N . MET A 1 247 ? 1.345 5.145 -15.203 1 98.31 247 MET A N 1
ATOM 1868 C CA . MET A 1 247 ? 0.848 5.84 -16.391 1 98.31 247 MET A CA 1
ATOM 1869 C C . MET A 1 247 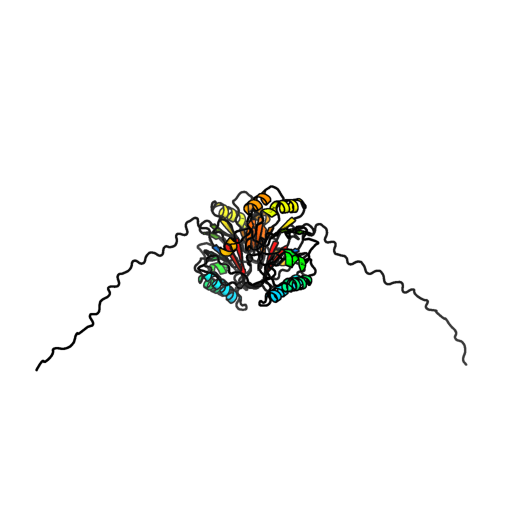? -0.653 6.09 -16.281 1 98.31 247 MET A C 1
ATOM 1871 O O . MET A 1 247 ? -1.446 5.414 -16.938 1 98.31 247 MET A O 1
ATOM 1875 N N . LEU A 1 248 ? -0.959 7.133 -15.523 1 97.56 248 LEU A N 1
ATOM 1876 C CA . LEU A 1 248 ? -2.367 7.477 -15.367 1 97.56 248 LEU A CA 1
ATOM 1877 C C . LEU A 1 248 ? -2.834 8.398 -16.484 1 97.56 248 LEU A C 1
ATOM 1879 O O . LEU A 1 248 ? -4.035 8.562 -16.703 1 97.56 248 LEU A O 1
ATOM 1883 N N . ASP A 1 249 ? -1.958 9.055 -17.078 1 95.81 249 ASP A N 1
ATOM 1884 C CA . ASP A 1 249 ? -2.111 9.883 -18.266 1 95.81 249 ASP A CA 1
ATOM 1885 C C . ASP A 1 249 ? -0.97 9.633 -19.25 1 95.81 249 ASP A C 1
ATOM 1887 O O . ASP A 1 249 ? 0.198 9.852 -18.922 1 95.81 249 ASP A O 1
ATOM 1891 N N . ALA A 1 250 ? -1.31 9.227 -20.484 1 95.94 250 ALA A N 1
ATOM 1892 C CA . ALA A 1 250 ? -0.309 8.812 -21.453 1 95.94 250 ALA A CA 1
ATOM 1893 C C . ALA A 1 250 ? 0.592 9.977 -21.844 1 95.94 250 ALA A C 1
ATOM 1895 O O . ALA A 1 250 ? 1.714 9.773 -22.312 1 95.94 250 ALA A O 1
ATOM 1896 N N . SER A 1 251 ? 0.148 11.188 -21.656 1 96.38 251 SER A N 1
ATOM 1897 C CA . SER A 1 251 ? 0.921 12.359 -22.047 1 96.38 251 SER A CA 1
ATOM 1898 C C . SER A 1 251 ? 1.878 12.797 -20.953 1 96.38 251 SER A C 1
ATOM 1900 O O . SER A 1 251 ? 2.752 13.633 -21.172 1 96.38 251 SER A O 1
ATOM 1902 N N . ARG A 1 252 ? 1.731 12.258 -19.781 1 95.94 252 ARG A N 1
ATOM 1903 C CA . ARG A 1 252 ? 2.541 12.57 -18.609 1 95.94 252 ARG A CA 1
ATOM 1904 C C . ARG A 1 252 ? 2.885 11.305 -17.828 1 95.94 252 ARG A C 1
ATOM 1906 O O . ARG A 1 252 ? 2.168 10.938 -16.891 1 95.94 252 ARG A O 1
ATOM 1913 N N . VAL A 1 253 ? 3.943 10.695 -18.156 1 97.69 253 VAL A N 1
ATOM 1914 C CA . VAL A 1 253 ? 4.305 9.422 -17.531 1 97.69 253 VAL A CA 1
ATOM 1915 C C . VAL A 1 253 ? 5.562 9.602 -16.688 1 97.69 253 VAL A C 1
ATOM 1917 O O . VAL A 1 253 ? 6.668 9.727 -17.219 1 97.69 253 VAL A O 1
ATOM 1920 N N . PRO A 1 254 ? 5.395 9.578 -15.406 1 97.94 254 PRO A N 1
ATOM 1921 C CA . PRO A 1 254 ? 6.598 9.695 -14.578 1 97.94 254 PRO A CA 1
ATOM 1922 C C . PRO A 1 254 ? 7.484 8.453 -14.648 1 97.94 254 PRO A C 1
ATOM 1924 O O . PRO A 1 254 ? 6.996 7.359 -14.945 1 97.94 254 PRO A O 1
ATOM 1927 N N . GLN A 1 255 ? 8.742 8.672 -14.375 1 97.12 255 GLN A N 1
ATOM 1928 C CA . GLN A 1 255 ? 9.68 7.555 -14.398 1 97.12 255 GLN A CA 1
ATOM 1929 C C . GLN A 1 255 ? 9.398 6.578 -13.258 1 97.12 255 GLN A C 1
ATOM 1931 O O . GLN A 1 255 ? 9.039 6.992 -12.156 1 97.12 255 GLN A O 1
ATOM 1936 N N . ALA A 1 256 ? 9.594 5.293 -13.562 1 97.19 256 ALA A N 1
ATOM 1937 C CA . ALA A 1 256 ? 9.539 4.273 -12.516 1 97.19 256 ALA A CA 1
ATOM 1938 C C . ALA A 1 256 ? 10.922 4.008 -11.93 1 97.19 256 ALA A C 1
ATOM 1940 O O . ALA A 1 256 ? 11.836 3.607 -12.648 1 97.19 256 ALA A O 1
ATOM 1941 N N . ALA A 1 257 ? 11.062 4.297 -10.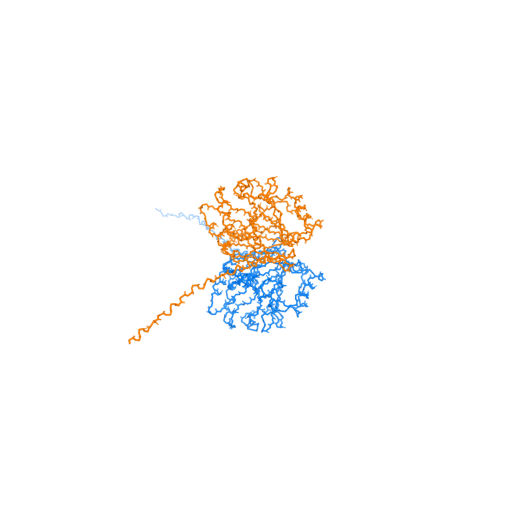633 1 93 257 ALA A N 1
ATOM 1942 C CA . ALA A 1 257 ? 12.344 4.098 -9.961 1 93 257 ALA A CA 1
ATOM 1943 C C . ALA A 1 257 ? 12.203 3.145 -8.781 1 93 257 ALA A C 1
ATOM 1945 O O . ALA A 1 257 ? 13.102 3.061 -7.934 1 93 257 ALA A O 1
ATOM 1946 N N . ASP A 1 258 ? 11.109 2.436 -8.727 1 97.25 258 ASP A N 1
ATOM 1947 C CA . ASP A 1 258 ? 10.844 1.539 -7.602 1 97.25 258 ASP A CA 1
ATOM 1948 C C . ASP A 1 258 ? 11.844 0.387 -7.57 1 97.25 258 ASP A C 1
ATOM 1950 O O . ASP A 1 258 ? 12.078 -0.27 -8.586 1 97.25 258 ASP A O 1
ATOM 1954 N N . PRO A 1 259 ? 12.445 0.124 -6.414 1 98.25 259 PRO A N 1
ATOM 1955 C CA . PRO A 1 259 ? 13.234 -1.103 -6.266 1 98.25 259 PRO A CA 1
ATOM 1956 C C . PRO A 1 259 ? 12.367 -2.361 -6.266 1 98.25 259 PRO A C 1
ATOM 1958 O O . PRO A 1 259 ? 11.141 -2.271 -6.266 1 98.25 259 PRO A O 1
ATOM 1961 N N . PRO A 1 260 ? 13.094 -3.564 -6.328 1 98.75 260 PRO A N 1
ATOM 1962 C CA . PRO A 1 260 ? 12.273 -4.758 -6.09 1 98.75 260 PRO A CA 1
ATOM 1963 C C . PRO A 1 260 ? 11.43 -4.652 -4.82 1 98.75 260 PRO A C 1
ATOM 1965 O O . PRO A 1 260 ? 11.883 -4.094 -3.82 1 98.75 260 PRO A O 1
ATOM 1968 N N . ALA A 1 261 ? 10.25 -5.141 -4.941 1 98.81 261 ALA A N 1
ATOM 1969 C CA . ALA A 1 261 ? 9.32 -4.949 -3.83 1 98.81 261 ALA A CA 1
ATOM 1970 C C . ALA A 1 261 ? 8.586 -6.242 -3.502 1 98.81 261 ALA A C 1
ATOM 1972 O O . ALA A 1 261 ? 8.5 -7.148 -4.336 1 98.81 261 ALA A O 1
ATOM 1973 N N . LEU A 1 262 ? 8.141 -6.363 -2.295 1 98.88 262 LEU A N 1
ATOM 1974 C CA . LEU A 1 262 ? 7.324 -7.465 -1.792 1 98.88 262 LEU A CA 1
ATOM 1975 C C . LEU A 1 262 ? 6.281 -6.961 -0.802 1 98.88 262 LEU A C 1
ATOM 1977 O O . LEU A 1 262 ? 6.227 -5.766 -0.506 1 98.88 262 LEU A O 1
ATOM 1981 N N . MET A 1 263 ? 5.414 -7.852 -0.398 1 98.94 263 MET A N 1
ATOM 1982 C CA . MET A 1 263 ? 4.426 -7.484 0.612 1 98.94 263 MET A CA 1
ATOM 1983 C C . MET A 1 263 ? 4.484 -8.438 1.8 1 98.94 263 MET A C 1
ATOM 1985 O O . MET A 1 263 ? 4.766 -9.625 1.635 1 98.94 263 MET A O 1
ATOM 1989 N N . ILE A 1 264 ? 4.242 -7.898 2.982 1 98.88 264 ILE A N 1
ATOM 1990 C CA . ILE A 1 264 ? 4.062 -8.672 4.207 1 98.88 264 ILE A CA 1
ATOM 1991 C C . ILE A 1 264 ? 2.641 -8.484 4.734 1 98.88 264 ILE A C 1
ATOM 1993 O O . ILE A 1 264 ? 2.213 -7.359 4.996 1 98.88 264 ILE A O 1
ATOM 1997 N N . HIS A 1 265 ? 1.945 -9.547 4.836 1 98.69 265 HIS A N 1
ATOM 1998 C CA . HIS A 1 265 ? 0.593 -9.562 5.383 1 98.69 265 HIS A CA 1
ATOM 1999 C C . HIS A 1 265 ? 0.578 -10.109 6.805 1 98.69 265 HIS A C 1
ATOM 2001 O O . HIS A 1 265 ? 0.781 -11.305 7.02 1 98.69 265 HIS A O 1
ATOM 2007 N N . ASP A 1 266 ? 0.343 -9.219 7.773 1 98 266 ASP A N 1
ATOM 2008 C CA . ASP A 1 266 ? 0.404 -9.531 9.195 1 98 266 ASP A CA 1
ATOM 2009 C C . ASP A 1 266 ? -0.994 -9.742 9.773 1 98 266 ASP A C 1
ATOM 2011 O O . ASP A 1 266 ? -1.785 -8.797 9.852 1 98 266 ASP A O 1
ATOM 2015 N N . LEU A 1 267 ? -1.296 -10.922 10.172 1 95.44 267 LEU A N 1
ATOM 2016 C CA . LEU A 1 267 ? -2.59 -11.273 10.742 1 95.44 267 LEU A CA 1
ATOM 2017 C C . LEU A 1 267 ? -2.453 -11.641 12.219 1 95.44 267 LEU A C 1
ATOM 2019 O O . LEU A 1 267 ? -3.406 -12.117 12.836 1 95.44 267 LEU A O 1
ATOM 2023 N N . ARG A 1 268 ? -1.354 -11.469 12.867 1 91.5 268 ARG A N 1
ATOM 2024 C CA . ARG A 1 268 ? -1.012 -12.008 14.18 1 91.5 268 ARG A CA 1
ATOM 2025 C C . ARG A 1 268 ? -1.83 -11.344 15.273 1 91.5 268 ARG A C 1
ATOM 2027 O O . ARG A 1 268 ? -2.025 -11.914 16.344 1 91.5 268 ARG A O 1
ATOM 2034 N N . HIS A 1 269 ? -2.432 -10.156 14.945 1 87.81 269 HIS A N 1
ATOM 2035 C CA . HIS A 1 269 ? -3.064 -9.406 16.016 1 87.81 269 HIS A CA 1
ATOM 2036 C C . HIS A 1 269 ? -4.559 -9.219 15.758 1 87.81 269 HIS A C 1
ATOM 2038 O O . HIS A 1 269 ? -5.16 -8.25 16.219 1 87.81 269 HIS A O 1
ATOM 2044 N N . GLY A 1 270 ? -5.137 -10.039 14.977 1 85.44 270 GLY A N 1
ATOM 2045 C CA . GLY A 1 270 ? -6.578 -10.086 14.805 1 85.44 270 GLY A CA 1
ATOM 2046 C C . GLY A 1 270 ? -7.078 -9.164 13.711 1 85.44 270 GLY A C 1
ATOM 2047 O O . GLY A 1 270 ? -8.281 -9.102 13.445 1 85.44 270 GLY A O 1
ATOM 2048 N N . HIS A 1 271 ? -6.238 -8.398 13.203 1 92.12 271 HIS A N 1
ATOM 2049 C CA . HIS A 1 271 ? -6.535 -7.57 12.047 1 92.12 271 HIS A CA 1
ATOM 2050 C C . HIS A 1 271 ? -5.402 -7.629 11.023 1 92.12 271 HIS A C 1
ATOM 2052 O O . HIS A 1 271 ? -4.262 -7.938 11.367 1 92.12 271 HIS A O 1
ATOM 2058 N N . LEU A 1 272 ? -5.762 -7.418 9.789 1 97.5 272 LEU A N 1
ATOM 2059 C CA . LEU A 1 272 ? -4.758 -7.488 8.734 1 97.5 272 LEU A CA 1
ATOM 2060 C C . LEU A 1 272 ? -4.035 -6.156 8.578 1 97.5 272 LEU A C 1
ATOM 2062 O O . LEU A 1 272 ? -4.672 -5.105 8.484 1 97.5 272 LEU A O 1
ATOM 2066 N N . VAL A 1 273 ? -2.756 -6.211 8.633 1 98.75 273 VAL A N 1
ATOM 2067 C CA . VAL A 1 273 ? -1.904 -5.117 8.18 1 98.75 273 VAL A CA 1
ATOM 2068 C C . VAL A 1 273 ? -1.004 -5.594 7.047 1 98.75 273 VAL A C 1
ATOM 2070 O O . VAL A 1 273 ? -0.266 -6.57 7.199 1 98.75 273 VAL A O 1
ATOM 2073 N N . SER A 1 274 ? -1.105 -4.969 5.941 1 98.94 274 SER A N 1
ATOM 2074 C CA . SER A 1 274 ? -0.263 -5.309 4.797 1 98.94 274 SER A CA 1
ATOM 2075 C C . SER A 1 274 ? 0.791 -4.234 4.551 1 98.94 274 SER A C 1
ATOM 2077 O O . SER A 1 274 ? 0.457 -3.064 4.352 1 98.94 274 SER A O 1
ATOM 2079 N N . SER A 1 275 ? 2.039 -4.641 4.574 1 98.88 275 SER A N 1
ATOM 2080 C CA . SER A 1 275 ? 3.164 -3.736 4.363 1 98.88 275 SER A CA 1
ATOM 2081 C C . SER A 1 275 ? 3.703 -3.848 2.939 1 98.88 275 SER A C 1
ATOM 2083 O O . SER A 1 275 ? 3.91 -4.953 2.434 1 98.88 275 SER A O 1
ATOM 2085 N N . HIS A 1 276 ? 3.857 -2.713 2.314 1 98.69 276 HIS A N 1
ATOM 2086 C CA . HIS A 1 276 ? 4.562 -2.623 1.04 1 98.69 276 HIS A CA 1
ATOM 2087 C C . HIS A 1 276 ? 6.043 -2.33 1.247 1 98.69 276 HIS A C 1
ATOM 2089 O O . HIS A 1 276 ? 6.402 -1.283 1.791 1 98.69 276 HIS A O 1
ATOM 2095 N N . VAL A 1 277 ? 6.914 -3.252 0.744 1 98.75 277 VAL A N 1
ATOM 2096 C CA . VAL A 1 277 ? 8.312 -3.197 1.168 1 98.75 277 VAL A CA 1
ATOM 2097 C C . VAL A 1 277 ? 9.227 -3.182 -0.056 1 98.75 277 VAL A C 1
ATOM 2099 O O . VAL A 1 277 ? 9.055 -3.992 -0.971 1 98.75 277 VAL A O 1
ATOM 2102 N N . SER A 1 278 ? 10.156 -2.232 -0.008 1 98.44 278 SER A N 1
ATOM 2103 C CA . SER A 1 278 ? 11.234 -2.254 -0.988 1 98.44 278 SER A CA 1
ATOM 2104 C C . SER A 1 278 ? 12.461 -2.988 -0.447 1 98.44 278 SER A C 1
ATOM 2106 O O . SER A 1 278 ? 12.805 -2.844 0.727 1 98.44 278 SER A O 1
ATOM 2108 N N . VAL A 1 279 ? 13.07 -3.746 -1.373 1 97.88 279 VAL A N 1
ATOM 2109 C CA . VAL A 1 279 ? 14.242 -4.496 -0.936 1 97.88 279 VAL A CA 1
ATOM 2110 C C . VAL A 1 279 ? 15.367 -4.32 -1.948 1 97.88 279 VAL A C 1
ATOM 2112 O O . VAL A 1 279 ? 15.125 -4.016 -3.117 1 97.88 279 VAL A O 1
ATOM 2115 N N . MET B 1 1 ? 23.328 55.25 -79 1 22.27 1 MET B N 1
ATOM 2116 C CA . MET B 1 1 ? 23.891 55.031 -77.625 1 22.27 1 MET B CA 1
ATOM 2117 C C . MET B 1 1 ? 22.797 54.969 -76.562 1 22.27 1 MET B C 1
ATOM 2119 O O . MET B 1 1 ? 22.047 55.906 -76.375 1 22.27 1 MET B O 1
ATOM 2123 N N . PHE B 1 2 ? 22.266 53.688 -76.5 1 22 2 PHE B N 1
ATOM 2124 C CA . PHE B 1 2 ? 21.203 52.812 -76.062 1 22 2 PHE B CA 1
ATOM 2125 C C . PHE B 1 2 ? 21.141 52.75 -74.5 1 22 2 PHE B C 1
ATOM 2127 O O . PHE B 1 2 ? 21.859 51.969 -73.875 1 22 2 PHE B O 1
ATOM 2134 N N . SER B 1 3 ? 21.422 54.031 -74 1 21.66 3 SER B N 1
ATOM 2135 C CA . SER B 1 3 ? 21.609 54.156 -72.562 1 21.66 3 SER B CA 1
ATOM 2136 C C . SER B 1 3 ? 20.438 53.562 -71.812 1 21.66 3 SER B C 1
ATOM 2138 O O . SER B 1 3 ? 19.312 54.094 -71.875 1 21.66 3 SER B O 1
ATOM 2140 N N . ASN B 1 4 ? 20.375 52.25 -71.812 1 21 4 ASN B N 1
ATOM 2141 C CA . ASN B 1 4 ? 19.531 51.188 -71.312 1 21 4 ASN B CA 1
ATOM 2142 C C . ASN B 1 4 ? 19.312 51.281 -69.812 1 21 4 ASN B C 1
ATOM 2144 O O . ASN B 1 4 ? 20.266 51.188 -69.062 1 21 4 ASN B O 1
ATOM 2148 N N . ALA B 1 5 ? 18.422 52.281 -69.438 1 23.95 5 ALA B N 1
ATOM 2149 C CA . ALA B 1 5 ? 17.828 52.594 -68.188 1 23.95 5 ALA B CA 1
ATOM 2150 C C . ALA B 1 5 ? 17.516 51.344 -67.375 1 23.95 5 ALA B C 1
ATOM 2152 O O . ALA B 1 5 ? 16.688 50.531 -67.75 1 23.95 5 ALA B O 1
ATOM 2153 N N . SER B 1 6 ? 18.484 50.875 -66.625 1 19.52 6 SER B N 1
ATOM 2154 C CA . SER B 1 6 ? 18.734 49.688 -65.875 1 19.52 6 SER B CA 1
ATOM 2155 C C . SER B 1 6 ? 17.578 49.406 -64.875 1 19.52 6 SER B C 1
ATOM 2157 O O . SER B 1 6 ? 16.422 49.688 -65.188 1 19.52 6 SER B O 1
ATOM 2159 N N . ARG B 1 7 ? 17.875 49.344 -63.469 1 20.31 7 ARG B N 1
ATOM 2160 C CA . ARG B 1 7 ? 17.828 48.312 -62.469 1 20.31 7 ARG B CA 1
ATOM 2161 C C . ARG B 1 7 ? 16.531 48.375 -61.656 1 20.31 7 ARG B C 1
ATOM 2163 O O . ARG B 1 7 ? 16 49.469 -61.438 1 20.31 7 ARG B O 1
ATOM 2170 N N . PHE B 1 8 ? 15.75 47.219 -61.469 1 22.03 8 PHE B N 1
ATOM 2171 C CA . PHE B 1 8 ? 14.547 46.562 -60.938 1 22.03 8 PHE B CA 1
ATOM 2172 C C . PHE B 1 8 ? 14.438 46.75 -59.438 1 22.03 8 PHE B C 1
ATOM 2174 O O . PHE B 1 8 ? 15.188 46.125 -58.688 1 22.03 8 PHE B O 1
ATOM 2181 N N . GLY B 1 9 ? 14.562 47.938 -58.938 1 20.17 9 GLY B N 1
ATOM 2182 C CA . GLY B 1 9 ? 14.617 48.094 -57.5 1 20.17 9 GLY B CA 1
ATOM 2183 C C . GLY B 1 9 ? 13.477 47.375 -56.781 1 20.17 9 GLY B C 1
ATOM 2184 O O . GLY B 1 9 ? 12.305 47.656 -57.031 1 20.17 9 GLY B O 1
ATOM 2185 N N . CYS B 1 10 ? 13.734 46.062 -56.344 1 19.55 10 CYS B N 1
ATOM 2186 C CA . CYS B 1 10 ? 12.961 44.969 -55.781 1 19.55 10 CYS B CA 1
ATOM 2187 C C . CYS B 1 10 ? 12.094 45.438 -54.594 1 19.55 10 CYS B C 1
ATOM 2189 O O . CYS B 1 10 ? 10.922 45.062 -54.5 1 19.55 10 CYS B O 1
ATOM 2191 N N . THR B 1 11 ? 12.672 45.938 -53.438 1 21.59 11 THR B N 1
ATOM 2192 C CA . THR B 1 11 ? 12.461 45.156 -52.219 1 21.59 11 THR B CA 1
ATOM 2193 C C . THR B 1 11 ? 11.219 45.656 -51.5 1 21.59 11 THR B C 1
ATOM 2195 O O . THR B 1 11 ? 11.227 46.719 -50.875 1 21.59 11 THR B O 1
ATOM 2198 N N . ARG B 1 12 ? 10.117 45.844 -52.125 1 22.16 12 ARG B N 1
ATOM 2199 C CA . ARG B 1 12 ? 8.969 46.375 -51.375 1 22.16 12 ARG B CA 1
ATOM 2200 C C . ARG B 1 12 ? 8.773 45.594 -50.094 1 22.16 12 ARG B C 1
ATOM 2202 O O . ARG B 1 12 ? 8.664 44.344 -50.125 1 22.16 12 ARG B O 1
ATOM 2209 N N . THR B 1 13 ? 9.164 46.125 -48.938 1 23.12 13 THR B N 1
ATOM 2210 C CA . THR B 1 13 ? 9.023 45.781 -47.531 1 23.12 13 THR B CA 1
ATOM 2211 C C . THR B 1 13 ? 7.562 45.469 -47.188 1 23.12 13 THR B C 1
ATOM 2213 O O . THR B 1 13 ? 6.699 46.344 -47.312 1 23.12 13 THR B O 1
ATOM 2216 N N . GLN B 1 14 ? 7.047 44.312 -47.688 1 20.48 14 GLN B N 1
ATOM 2217 C CA . GLN B 1 14 ? 5.715 43.812 -47.344 1 20.48 14 GLN B CA 1
ATOM 2218 C C . GLN B 1 14 ? 5.434 43.906 -45.844 1 20.48 14 GLN B C 1
ATOM 2220 O O . GLN B 1 14 ? 6.145 43.312 -45.062 1 20.48 14 GLN B O 1
ATOM 2225 N N . ARG B 1 15 ? 4.98 45 -45.344 1 22.78 15 ARG B N 1
ATOM 2226 C CA . ARG B 1 15 ? 4.469 45.25 -44 1 22.78 15 ARG B CA 1
ATOM 2227 C C . ARG B 1 15 ? 3.459 44.188 -43.594 1 22.78 15 ARG B C 1
ATOM 2229 O O . ARG B 1 15 ? 2.393 44.062 -44.188 1 22.78 15 ARG B O 1
ATOM 2236 N N . ASN B 1 16 ? 3.936 42.906 -43.375 1 21.06 16 ASN B N 1
ATOM 2237 C CA . ASN B 1 16 ? 3.078 41.812 -42.875 1 21.06 16 ASN B CA 1
ATOM 2238 C C . ASN B 1 16 ? 2.268 42.25 -41.656 1 21.06 16 ASN B C 1
ATOM 2240 O O . ASN B 1 16 ? 2.834 42.594 -40.625 1 21.06 16 ASN B O 1
ATOM 2244 N N . VAL B 1 17 ? 1.275 43 -41.812 1 23.03 17 VAL B N 1
ATOM 2245 C CA . VAL B 1 17 ? 0.31 43.312 -40.75 1 23.03 17 VAL B CA 1
ATOM 2246 C C . VAL B 1 17 ? -0.119 42 -40.062 1 23.03 17 VAL B C 1
ATOM 2248 O O . VAL B 1 17 ? -0.746 41.156 -40.688 1 23.03 17 VAL B O 1
ATOM 2251 N N . TRP B 1 18 ? 0.788 41.375 -39.312 1 22.22 18 TRP B N 1
ATOM 2252 C CA . TRP B 1 18 ? 0.446 40.25 -38.438 1 22.22 18 TRP B CA 1
ATOM 2253 C C . TRP B 1 18 ? -0.864 40.5 -37.719 1 22.22 18 TRP B C 1
ATOM 2255 O O . TRP B 1 18 ? -1.005 41.5 -37 1 22.22 18 TRP B O 1
ATOM 2265 N N . SER B 1 19 ? -1.934 40.188 -38.312 1 23.16 19 SER B N 1
ATOM 2266 C CA . SER B 1 19 ? -3.25 40.062 -37.688 1 23.16 19 SER B CA 1
ATOM 2267 C C . SER B 1 19 ? -3.154 39.469 -36.281 1 23.16 19 SER B C 1
ATOM 2269 O O . SER B 1 19 ? -2.332 38.594 -36.062 1 23.16 19 SER B O 1
ATOM 2271 N N . ALA B 1 20 ? -3.502 40.25 -35.25 1 25.77 20 ALA B N 1
ATOM 2272 C CA . ALA B 1 20 ? -3.752 39.969 -33.812 1 25.77 20 ALA B CA 1
ATOM 2273 C C . ALA B 1 20 ? -4.586 38.688 -33.656 1 25.77 20 ALA B C 1
ATOM 2275 O O . ALA B 1 20 ? -5.777 38.688 -33.969 1 25.77 20 ALA B O 1
ATOM 2276 N N . SER B 1 21 ? -4.086 37.562 -34.156 1 26.14 21 SER B N 1
ATOM 2277 C CA . SER B 1 21 ? -4.82 36.312 -33.875 1 26.14 21 SER B CA 1
ATOM 2278 C C . SER B 1 21 ? -5.34 36.281 -32.438 1 26.14 21 SER B C 1
ATOM 2280 O O . SER B 1 21 ? -4.691 36.812 -31.547 1 26.14 21 SER B O 1
ATOM 2282 N N . HIS B 1 22 ? -6.656 36.156 -32.25 1 26.86 22 HIS B N 1
ATOM 2283 C CA . HIS B 1 22 ? -7.543 35.844 -31.141 1 26.86 22 HIS B CA 1
ATOM 2284 C C . HIS B 1 22 ? -6.953 34.75 -30.25 1 26.86 22 HIS B C 1
ATOM 2286 O O . HIS B 1 22 ? -6.762 33.625 -30.703 1 26.86 22 HIS B O 1
ATOM 2292 N N . ARG B 1 23 ? -6.051 35.125 -29.391 1 27.17 23 ARG B N 1
ATOM 2293 C CA . ARG B 1 23 ? -5.719 34.25 -28.25 1 27.17 23 ARG B CA 1
ATOM 2294 C C . ARG B 1 23 ? -6.953 33.5 -27.75 1 27.17 23 ARG B C 1
ATOM 2296 O O . ARG B 1 23 ? -7.906 34.125 -27.281 1 27.17 23 ARG B O 1
ATOM 2303 N N . SER B 1 24 ? -7.391 32.5 -28.516 1 27.12 24 SER B N 1
ATOM 2304 C CA . SER B 1 24 ? -8.359 31.578 -27.922 1 27.12 24 SER B CA 1
ATOM 2305 C C . SER B 1 24 ? -8.07 31.344 -26.438 1 27.12 24 SER B C 1
ATOM 2307 O O . SER B 1 24 ? -6.914 31.141 -26.062 1 27.12 24 SER B O 1
ATOM 2309 N N . LEU B 1 25 ? -8.852 31.875 -25.609 1 26.81 25 LEU B N 1
ATOM 2310 C CA . LEU B 1 25 ? -8.992 31.5 -24.203 1 26.81 25 LEU B CA 1
ATOM 2311 C C . LEU B 1 25 ? -8.648 30.031 -23.969 1 26.81 25 LEU B C 1
ATOM 2313 O O . LEU B 1 25 ? -9.133 29.172 -24.703 1 26.81 25 LEU B O 1
ATOM 2317 N N . PHE B 1 26 ? -7.473 29.766 -23.594 1 30.11 26 PHE B N 1
ATOM 2318 C CA . PHE B 1 26 ? -7.137 28.516 -22.938 1 30.11 26 PHE B CA 1
ATOM 2319 C C . PHE B 1 26 ? -8.367 27.875 -22.312 1 30.11 26 PHE B C 1
ATOM 2321 O O . PHE B 1 26 ? -9.055 28.5 -21.5 1 30.11 26 PHE B O 1
ATOM 2328 N N . ASP B 1 27 ? -9.055 27.094 -23.047 1 29.77 27 ASP B N 1
ATOM 2329 C CA . ASP B 1 27 ? -10.008 26.156 -22.453 1 29.77 27 ASP B CA 1
ATOM 2330 C C . ASP B 1 27 ? -9.547 25.688 -21.078 1 29.77 27 ASP B C 1
ATOM 2332 O O . ASP B 1 27 ? -8.594 24.922 -20.969 1 29.77 27 ASP B O 1
ATOM 2336 N N . ILE B 1 28 ? -9.375 26.547 -20.094 1 35.06 28 ILE B N 1
ATOM 2337 C CA . ILE B 1 28 ? -9.477 25.953 -18.75 1 35.06 28 ILE B CA 1
ATOM 2338 C C . ILE B 1 28 ? -10.375 24.734 -18.812 1 35.06 28 ILE B C 1
ATOM 2340 O O . ILE B 1 28 ? -11.57 24.828 -19.109 1 35.06 28 ILE B O 1
ATOM 2344 N N . SER B 1 29 ? -9.922 23.672 -19.406 1 35.78 29 SER B N 1
ATOM 2345 C CA . SER B 1 29 ? -10.625 22.406 -19.281 1 35.78 29 SER B CA 1
ATOM 2346 C C . SER B 1 29 ? -11.594 22.422 -18.109 1 35.78 29 SER B C 1
ATOM 2348 O O . SER B 1 29 ? -11.188 22.672 -16.969 1 35.78 29 SER B O 1
ATOM 2350 N N . HIS B 1 30 ? -12.734 22.875 -18.219 1 35.59 30 HIS B N 1
ATOM 2351 C CA . HIS B 1 30 ? -13.875 22.688 -17.328 1 35.59 30 HIS B CA 1
ATOM 2352 C C . HIS B 1 30 ? -13.781 21.359 -16.578 1 35.59 30 HIS B C 1
ATOM 2354 O O . HIS B 1 30 ? -14.039 20.297 -17.141 1 35.59 30 HIS B O 1
ATOM 2360 N N . HIS B 1 31 ? -12.734 21.188 -15.703 1 40.88 31 HIS B N 1
ATOM 2361 C CA . HIS B 1 31 ? -13.008 20.172 -14.695 1 40.88 31 HIS B CA 1
ATOM 2362 C C . HIS B 1 31 ? -14.484 20.141 -14.32 1 40.88 31 HIS B C 1
ATOM 2364 O O . HIS B 1 31 ? -15.008 21.109 -13.766 1 40.88 31 HIS B O 1
ATOM 2370 N N . HIS B 1 32 ? -15.297 19.609 -15.031 1 43.09 32 HIS B N 1
ATOM 2371 C CA . HIS B 1 32 ? -16.688 19.438 -14.641 1 43.09 32 HIS B CA 1
ATOM 2372 C C . HIS B 1 32 ? -16.812 19.094 -13.164 1 43.09 32 HIS B C 1
ATOM 2374 O O . HIS B 1 32 ? -15.945 18.406 -12.609 1 43.09 32 HIS B O 1
ATOM 2380 N N . GLU B 1 33 ? -17.5 19.859 -12.398 1 48.38 33 GLU B N 1
ATOM 2381 C CA . GLU B 1 33 ? -17.875 19.703 -10.992 1 48.38 33 GLU B CA 1
ATOM 2382 C C . GLU B 1 33 ? -17.859 18.234 -10.586 1 48.38 33 GLU B C 1
ATOM 2384 O O . GLU B 1 33 ? -17.688 17.922 -9.406 1 48.38 33 GLU B O 1
ATOM 2389 N N . THR B 1 34 ? -18.047 17.328 -11.508 1 52.44 34 THR B N 1
ATOM 2390 C CA . THR B 1 34 ? -18.219 15.922 -11.156 1 52.44 34 THR B CA 1
ATOM 2391 C C . THR B 1 34 ? -16.922 15.148 -11.359 1 52.44 34 THR B C 1
ATOM 2393 O O . THR B 1 34 ? -16.906 13.922 -11.227 1 52.44 34 THR B O 1
ATOM 2396 N N . ASP B 1 35 ? -15.828 15.891 -11.719 1 62.72 35 ASP B N 1
ATOM 2397 C CA . ASP B 1 35 ? -14.672 15.07 -12.07 1 62.72 35 ASP B CA 1
ATOM 2398 C C . ASP B 1 35 ? -13.875 14.672 -10.828 1 62.72 35 ASP B C 1
ATOM 2400 O O . ASP B 1 35 ? -13.469 15.531 -10.047 1 62.72 35 ASP B O 1
ATOM 2404 N N . LEU B 1 36 ? -13.789 13.398 -10.492 1 71.06 36 LEU B N 1
ATOM 2405 C CA . LEU B 1 36 ? -12.969 12.883 -9.398 1 71.06 36 LEU B CA 1
ATOM 2406 C C . LEU B 1 36 ? -11.5 13.227 -9.617 1 71.06 36 LEU B C 1
ATOM 2408 O O . LEU B 1 36 ? -11.117 13.695 -10.695 1 71.06 36 LEU B O 1
ATOM 2412 N N . MET B 1 37 ? -10.766 13.336 -8.469 1 88.44 37 MET B N 1
ATOM 2413 C CA . MET B 1 37 ? -9.484 14.039 -8.484 1 88.44 37 MET B CA 1
ATOM 2414 C C . MET B 1 37 ? -8.336 13.078 -8.18 1 88.44 37 MET B C 1
ATOM 2416 O O . MET B 1 37 ? -8.555 11.992 -7.648 1 88.44 37 MET B O 1
ATOM 2420 N N . LEU B 1 38 ? -7.211 13.453 -8.617 1 96.56 38 LEU B N 1
ATOM 2421 C CA . LEU B 1 38 ? -5.91 12.859 -8.328 1 96.56 38 LEU B CA 1
ATOM 2422 C C . LEU B 1 38 ? -5.203 13.625 -7.215 1 96.56 38 LEU B C 1
ATOM 2424 O O . LEU B 1 38 ? -4.812 14.781 -7.402 1 96.56 38 LEU B O 1
ATOM 2428 N N . ILE B 1 39 ? -5.07 12.93 -6.023 1 98.19 39 ILE B N 1
ATOM 2429 C CA . ILE B 1 39 ? -4.496 13.57 -4.844 1 98.19 39 ILE B CA 1
ATOM 2430 C C . ILE B 1 39 ? -3.154 12.922 -4.508 1 98.19 39 ILE B C 1
ATOM 2432 O O . ILE B 1 39 ? -3.055 11.695 -4.414 1 98.19 39 ILE B O 1
ATOM 2436 N N . ALA B 1 40 ? -2.131 13.734 -4.34 1 98.88 40 ALA B N 1
ATOM 2437 C CA . ALA B 1 40 ? -0.83 13.242 -3.891 1 98.88 40 ALA B CA 1
ATOM 2438 C C . ALA B 1 40 ? -0.652 13.461 -2.391 1 98.88 40 ALA B C 1
ATOM 2440 O O . ALA B 1 40 ? -1.215 14.406 -1.822 1 98.88 40 ALA B O 1
ATOM 2441 N N . GLN B 1 41 ? 0.093 12.594 -1.779 1 98.94 41 GLN B N 1
ATOM 2442 C CA . GLN B 1 41 ? 0.484 12.727 -0.38 1 98.94 41 GLN B CA 1
ATOM 2443 C C . GLN B 1 41 ? 1.989 12.547 -0.209 1 98.94 41 GLN B C 1
ATOM 2445 O O . GLN B 1 41 ? 2.562 11.57 -0.696 1 98.94 41 GLN B O 1
ATOM 2450 N N . ILE B 1 42 ? 2.609 13.484 0.397 1 98.94 42 ILE B N 1
ATOM 2451 C CA . ILE B 1 42 ? 3.959 13.336 0.932 1 98.94 42 ILE B CA 1
ATOM 2452 C C . ILE B 1 42 ? 3.926 13.461 2.453 1 98.94 42 ILE B C 1
ATOM 2454 O O . ILE B 1 42 ? 3.074 14.156 3.008 1 98.94 42 ILE B O 1
ATOM 2458 N N . SER B 1 43 ? 4.801 12.75 3.076 1 98.94 43 SER B N 1
ATOM 2459 C CA . SER B 1 43 ? 4.812 12.781 4.535 1 98.94 43 SER B CA 1
ATOM 2460 C C . SER B 1 43 ? 6.234 12.648 5.078 1 98.94 43 SER B C 1
ATOM 2462 O O . SER B 1 43 ? 7.117 12.125 4.398 1 98.94 43 SER B O 1
ATOM 2464 N N . ASP B 1 44 ? 6.441 13.18 6.27 1 98.94 44 ASP B N 1
ATOM 2465 C CA . ASP B 1 44 ? 7.625 12.938 7.09 1 98.94 44 ASP B CA 1
ATOM 2466 C C . ASP B 1 44 ? 8.906 13.289 6.328 1 98.94 44 ASP B C 1
ATOM 2468 O O . ASP B 1 44 ? 9.734 12.414 6.066 1 98.94 44 ASP B O 1
ATOM 2472 N N . ILE B 1 45 ? 9 14.547 6.051 1 98.94 45 ILE B N 1
ATOM 2473 C CA . ILE B 1 45 ? 10.18 15.078 5.375 1 98.94 45 ILE B CA 1
ATOM 2474 C C . ILE B 1 45 ? 11.352 15.117 6.352 1 98.94 45 ILE B C 1
ATOM 2476 O O . ILE B 1 45 ? 12.469 14.703 6.016 1 98.94 45 ILE B O 1
ATOM 2480 N N . HIS B 1 46 ? 11.141 15.68 7.492 1 98.88 46 HIS B N 1
ATOM 2481 C CA . HIS B 1 46 ? 12.133 15.766 8.555 1 98.88 46 HIS B CA 1
ATOM 2482 C C . HIS B 1 46 ? 13.406 16.453 8.07 1 98.88 46 HIS B C 1
ATOM 2484 O O . HIS B 1 46 ? 14.508 15.945 8.289 1 98.88 46 HIS B O 1
ATOM 2490 N N . ALA B 1 47 ? 13.258 17.562 7.441 1 98.81 47 ALA B N 1
ATOM 2491 C CA . ALA B 1 47 ? 14.414 18.297 6.926 1 98.81 47 ALA B CA 1
ATOM 2492 C C . ALA B 1 47 ? 15.219 18.922 8.062 1 98.81 47 ALA B C 1
ATOM 2494 O O . ALA B 1 47 ? 14.641 19.438 9.023 1 98.81 47 ALA B O 1
ATOM 2495 N N . SER B 1 48 ? 16.469 18.922 7.938 1 98.31 48 SER B N 1
ATOM 2496 C CA . SER B 1 48 ? 17.406 19.594 8.82 1 98.31 48 SER B CA 1
ATOM 2497 C C . SER B 1 48 ? 18.688 19.969 8.07 1 98.31 48 SER B C 1
ATOM 2499 O O . SER B 1 48 ? 18.938 19.469 6.977 1 98.31 48 SER B O 1
ATOM 2501 N N . PRO B 1 49 ? 19.438 20.906 8.656 1 96.94 49 PRO B N 1
ATOM 2502 C CA . PRO B 1 49 ? 20.656 21.328 7.969 1 96.94 49 PRO B CA 1
ATOM 2503 C C . PRO B 1 49 ? 21.672 20.188 7.785 1 96.94 49 PRO B C 1
ATOM 2505 O O . PRO B 1 49 ? 22.578 20.297 6.965 1 96.94 49 PRO B O 1
ATOM 2508 N N . THR B 1 50 ? 21.516 19.094 8.469 1 97.31 50 THR B N 1
ATOM 2509 C CA . THR B 1 50 ? 22.578 18.094 8.5 1 97.31 50 THR B CA 1
ATOM 2510 C C . THR B 1 50 ? 22.141 16.812 7.781 1 97.31 50 THR B C 1
ATOM 2512 O O . THR B 1 50 ? 22.859 15.805 7.816 1 97.31 50 THR B O 1
ATOM 2515 N N . ASN B 1 51 ? 20.984 16.75 7.18 1 98.06 51 ASN B N 1
ATOM 2516 C CA . ASN B 1 51 ? 20.562 15.547 6.48 1 98.06 51 ASN B CA 1
ATOM 2517 C C . ASN B 1 51 ? 20.234 15.836 5.02 1 98.06 51 ASN B C 1
ATOM 2519 O O . ASN B 1 51 ? 20.406 16.953 4.543 1 98.06 51 ASN B O 1
ATOM 2523 N N . ASP B 1 52 ? 19.812 14.805 4.227 1 98.25 52 ASP B N 1
ATOM 2524 C CA . ASP B 1 52 ? 19.594 14.961 2.791 1 98.25 52 ASP B CA 1
ATOM 2525 C C . ASP B 1 52 ? 18.109 15.023 2.457 1 98.25 52 ASP B C 1
ATOM 2527 O O . ASP B 1 52 ? 17.719 14.758 1.321 1 98.25 52 ASP B O 1
ATOM 2531 N N . SER B 1 53 ? 17.266 15.391 3.436 1 98.69 53 SER B N 1
ATOM 2532 C CA . SER B 1 53 ? 15.82 15.352 3.252 1 98.69 53 SER B CA 1
ATOM 2533 C C . SER B 1 53 ? 15.367 16.344 2.193 1 98.69 53 SER B C 1
ATOM 2535 O O . SER B 1 53 ? 14.406 16.094 1.462 1 98.69 53 SER B O 1
ATOM 2537 N N . MET B 1 54 ? 16.016 17.453 2.129 1 98.75 54 MET B N 1
ATOM 2538 C CA . MET B 1 54 ? 15.633 18.422 1.105 1 98.75 54 MET B CA 1
ATOM 2539 C C . MET B 1 54 ? 15.867 17.859 -0.292 1 98.75 54 MET B C 1
ATOM 2541 O O . MET B 1 54 ? 15.055 18.078 -1.195 1 98.75 54 MET B O 1
ATOM 2545 N N . ALA B 1 55 ? 17 17.203 -0.477 1 98.75 55 ALA B N 1
ATOM 2546 C CA . ALA B 1 55 ? 17.281 16.578 -1.764 1 98.75 55 ALA B CA 1
ATOM 2547 C C . ALA B 1 55 ? 16.266 15.477 -2.062 1 98.75 55 ALA B C 1
ATOM 2549 O O . ALA B 1 55 ? 15.812 15.336 -3.201 1 98.75 55 ALA B O 1
ATOM 2550 N N . ARG B 1 56 ? 15.922 14.703 -1.099 1 98.75 56 ARG B N 1
ATOM 2551 C CA . ARG B 1 56 ? 14.906 13.672 -1.231 1 98.75 56 ARG B CA 1
ATOM 2552 C C . ARG B 1 56 ? 13.547 14.273 -1.58 1 98.75 56 ARG B C 1
ATOM 2554 O O . ARG B 1 56 ? 12.836 13.758 -2.443 1 98.75 56 ARG B O 1
ATOM 2561 N N . LEU B 1 57 ? 13.195 15.352 -0.912 1 98.94 57 LEU B N 1
ATOM 2562 C CA . LEU B 1 57 ? 11.961 16.062 -1.226 1 98.94 57 LEU B CA 1
ATOM 2563 C C . LEU B 1 57 ? 11.961 16.547 -2.674 1 98.94 57 LEU B C 1
ATOM 2565 O O . LEU B 1 57 ? 10.945 16.438 -3.367 1 98.94 57 LEU B O 1
ATOM 2569 N N . ASP B 1 58 ? 13.047 17.047 -3.123 1 98.69 58 ASP B N 1
ATOM 2570 C CA . ASP B 1 58 ? 13.133 17.547 -4.488 1 98.69 58 ASP B CA 1
ATOM 2571 C C . ASP B 1 58 ? 12.898 16.438 -5.508 1 98.69 58 ASP B C 1
ATOM 2573 O O . ASP B 1 58 ? 12.312 16.688 -6.566 1 98.69 58 ASP B O 1
ATOM 2577 N N . ARG B 1 59 ? 13.344 15.281 -5.18 1 98.56 59 ARG B N 1
ATOM 2578 C CA . ARG B 1 59 ? 13.055 14.141 -6.047 1 98.56 59 ARG B CA 1
ATOM 2579 C C . ARG B 1 59 ? 11.547 13.875 -6.125 1 98.56 59 ARG B C 1
ATOM 2581 O O . ARG B 1 59 ? 11.008 13.633 -7.203 1 98.56 59 ARG B O 1
ATOM 2588 N N . ALA B 1 60 ? 10.922 13.914 -5.02 1 98.81 60 ALA B N 1
ATOM 2589 C CA . ALA B 1 60 ? 9.477 13.703 -4.973 1 98.81 60 ALA B CA 1
ATOM 2590 C C . ALA B 1 60 ? 8.742 14.789 -5.754 1 98.81 60 ALA B C 1
ATOM 2592 O O . ALA B 1 60 ? 7.828 14.492 -6.531 1 98.81 60 ALA B O 1
ATOM 2593 N N . VAL B 1 61 ? 9.172 16 -5.551 1 98.88 61 VAL B N 1
ATOM 2594 C CA . VAL B 1 61 ? 8.531 17.141 -6.211 1 98.88 61 VAL B CA 1
ATOM 2595 C C . VAL B 1 61 ? 8.727 17.031 -7.719 1 98.88 61 VAL B C 1
ATOM 2597 O O . VAL B 1 61 ? 7.793 17.266 -8.492 1 98.88 61 VAL B O 1
ATOM 2600 N N . SER B 1 62 ? 9.922 16.688 -8.125 1 98.75 62 SER B N 1
ATOM 2601 C CA . SER B 1 62 ? 10.195 16.516 -9.547 1 98.75 62 SER B CA 1
ATOM 2602 C C . SER B 1 62 ? 9.312 15.43 -10.156 1 98.75 62 SER B C 1
ATOM 2604 O O . SER B 1 62 ? 8.812 15.578 -11.273 1 98.75 62 SER B O 1
ATOM 2606 N N . TRP B 1 63 ? 9.148 14.367 -9.438 1 98.75 63 TRP B N 1
ATOM 2607 C CA . TRP B 1 63 ? 8.297 13.266 -9.891 1 98.75 63 TRP B CA 1
ATOM 2608 C C . TRP B 1 63 ? 6.844 13.711 -10 1 98.75 63 TRP B C 1
ATOM 2610 O O . TRP B 1 63 ? 6.176 13.438 -11 1 98.75 63 TRP B O 1
ATOM 2620 N N . LEU B 1 64 ? 6.371 14.445 -9.07 1 98.81 64 LEU B N 1
ATOM 2621 C CA . LEU B 1 64 ? 4.992 14.922 -9.039 1 98.81 64 LEU B CA 1
ATOM 2622 C C . LEU B 1 64 ? 4.75 15.961 -10.133 1 98.81 64 LEU B C 1
ATOM 2624 O O . LEU B 1 64 ? 3.643 16.062 -10.656 1 98.81 64 LEU B O 1
ATOM 2628 N N . ALA B 1 65 ? 5.793 16.719 -10.445 1 98.75 65 ALA B N 1
ATOM 2629 C CA . ALA B 1 65 ? 5.652 17.719 -11.492 1 98.75 65 ALA B CA 1
ATOM 2630 C C . ALA B 1 65 ? 5.309 17.062 -12.836 1 98.75 65 ALA B C 1
ATOM 2632 O O . ALA B 1 65 ? 4.629 17.672 -13.664 1 98.75 65 ALA B O 1
ATOM 2633 N N . VAL B 1 66 ? 5.762 15.883 -12.984 1 98.5 66 VAL B N 1
ATOM 2634 C CA . VAL B 1 66 ? 5.445 15.148 -14.203 1 98.5 66 VAL B CA 1
ATOM 2635 C C . VAL B 1 66 ? 4.031 14.578 -14.109 1 98.5 66 VAL B C 1
ATOM 2637 O O . VAL B 1 66 ? 3.238 14.711 -15.047 1 98.5 66 VAL B O 1
ATOM 2640 N N . LEU B 1 67 ? 3.693 14 -13 1 98.25 67 LEU B N 1
ATOM 2641 C CA . LEU B 1 67 ? 2.396 13.359 -12.82 1 98.25 67 LEU B CA 1
ATOM 2642 C C . LEU B 1 67 ? 1.271 14.383 -12.828 1 98.25 67 LEU B C 1
ATOM 2644 O O . LEU B 1 67 ? 0.169 14.102 -13.305 1 98.25 67 LEU B O 1
ATOM 2648 N N . GLN B 1 68 ? 1.45 15.516 -12.234 1 97.75 68 GLN B N 1
ATOM 2649 C CA . GLN B 1 68 ? 0.547 16.656 -12.172 1 97.75 68 GLN B CA 1
ATOM 2650 C C . GLN B 1 68 ? -0.74 16.312 -11.43 1 97.75 68 GLN B C 1
ATOM 2652 O O . GLN B 1 68 ? -1.831 16.391 -12 1 97.75 68 GLN B O 1
ATOM 2657 N N . PRO B 1 69 ? -0.589 16.016 -10.156 1 97.75 69 PRO B N 1
ATOM 2658 C CA . PRO B 1 69 ? -1.815 15.805 -9.383 1 97.75 69 PRO B CA 1
ATOM 2659 C C . PRO B 1 69 ? -2.648 17.078 -9.258 1 97.75 69 PRO B C 1
ATOM 2661 O O . PRO B 1 69 ? -2.16 18.172 -9.547 1 97.75 69 PRO B O 1
ATOM 2664 N N . ASP B 1 70 ? -3.922 16.906 -8.867 1 97 70 ASP B N 1
ATOM 2665 C CA . ASP B 1 70 ? -4.82 18.031 -8.688 1 97 70 ASP B CA 1
ATOM 2666 C C . ASP B 1 70 ? -4.551 18.75 -7.363 1 97 70 ASP B C 1
ATOM 2668 O O . ASP B 1 70 ? -4.82 19.938 -7.23 1 97 70 ASP B O 1
ATOM 2672 N N . LEU B 1 71 ? -4.035 17.969 -6.414 1 97.31 71 LEU B N 1
ATOM 2673 C CA . LEU B 1 71 ? -3.793 18.469 -5.062 1 97.31 71 LEU B CA 1
ATOM 2674 C C . LEU B 1 71 ? -2.689 17.672 -4.379 1 97.31 71 LEU B C 1
ATOM 2676 O O . LEU B 1 71 ? -2.559 16.469 -4.602 1 97.31 71 LEU B O 1
ATOM 2680 N N . LEU B 1 72 ? -1.916 18.344 -3.564 1 98.56 72 LEU B N 1
ATOM 2681 C CA . LEU B 1 72 ? -0.931 17.688 -2.715 1 98.56 72 LEU B CA 1
ATOM 2682 C C . LEU B 1 72 ? -1.253 17.891 -1.24 1 98.56 72 LEU B C 1
ATOM 2684 O O . LEU B 1 72 ? -1.531 19.016 -0.817 1 98.56 72 LEU B O 1
ATOM 2688 N N . VAL B 1 73 ? -1.272 16.859 -0.49 1 98.81 73 VAL B N 1
ATOM 2689 C CA . VAL B 1 73 ? -1.334 16.938 0.965 1 98.81 73 VAL B CA 1
ATOM 2690 C C . VAL B 1 73 ? 0.021 16.562 1.562 1 98.81 73 VAL B C 1
ATOM 2692 O O . VAL B 1 73 ? 0.578 15.508 1.249 1 98.81 73 VAL B O 1
ATOM 2695 N N . VAL B 1 74 ? 0.585 17.422 2.334 1 98.94 74 VAL B N 1
ATOM 2696 C CA . VAL B 1 74 ? 1.742 17.109 3.17 1 98.94 74 VAL B CA 1
ATOM 2697 C C . VAL B 1 74 ? 1.281 16.75 4.578 1 98.94 74 VAL B C 1
ATOM 2699 O O . VAL B 1 74 ? 0.767 17.609 5.309 1 98.94 74 VAL B O 1
ATOM 2702 N N . SER B 1 75 ? 1.538 15.477 4.969 1 98.88 75 SER B N 1
ATOM 2703 C CA . SER B 1 75 ? 0.843 14.984 6.152 1 98.88 75 SER B CA 1
ATOM 2704 C C . SER B 1 75 ? 1.764 14.977 7.367 1 98.88 75 SER B C 1
ATOM 2706 O O . SER B 1 75 ? 1.765 14.023 8.148 1 98.88 75 SER B O 1
ATOM 2708 N N . GLY B 1 76 ? 2.633 16 7.523 1 98.62 76 GLY B N 1
ATOM 2709 C CA . GLY B 1 76 ? 3.25 16.312 8.805 1 98.62 76 GLY B CA 1
ATOM 2710 C C . GLY B 1 76 ? 4.707 15.891 8.875 1 98.62 76 GLY B C 1
ATOM 2711 O O . GLY B 1 76 ? 5.215 15.227 7.969 1 98.62 76 GLY B O 1
ATOM 2712 N N . ASP B 1 77 ? 5.379 16.391 9.953 1 98.81 77 ASP B N 1
ATOM 2713 C CA . ASP B 1 77 ? 6.793 16.188 10.25 1 98.81 77 ASP B CA 1
ATOM 2714 C C . ASP B 1 77 ? 7.672 16.719 9.125 1 98.81 77 ASP B C 1
ATOM 2716 O O . ASP B 1 77 ? 8.398 15.953 8.477 1 98.81 77 ASP B O 1
ATOM 2720 N N . LEU B 1 78 ? 7.645 18.016 9.055 1 98.81 78 LEU B N 1
ATOM 2721 C CA . LEU B 1 78 ? 8.352 18.703 7.969 1 98.81 78 LEU B CA 1
ATOM 2722 C C . LEU B 1 78 ? 9.828 18.875 8.305 1 98.81 78 LEU B C 1
ATOM 2724 O O . LEU B 1 78 ? 10.695 18.562 7.48 1 98.81 78 LEU B O 1
ATOM 2728 N N . VAL B 1 79 ? 10.078 19.328 9.523 1 98.44 79 VAL B N 1
ATOM 2729 C CA . VAL B 1 79 ? 11.461 19.641 9.867 1 98.44 79 VAL B CA 1
ATOM 2730 C C . VAL B 1 79 ? 11.859 18.906 11.148 1 98.44 79 VAL B C 1
ATOM 2732 O O . VAL B 1 79 ? 10.992 18.438 11.891 1 98.44 79 VAL B O 1
ATOM 2735 N N . ASP B 1 80 ? 13.164 18.797 11.359 1 96.75 80 ASP B N 1
ATOM 2736 C CA . ASP B 1 80 ? 13.727 18.344 12.633 1 96.75 80 ASP B CA 1
ATOM 2737 C C . ASP B 1 80 ? 14.453 19.484 13.344 1 96.75 80 ASP B C 1
ATOM 2739 O O . ASP B 1 80 ? 15.039 20.359 12.695 1 96.75 80 ASP B O 1
ATOM 2743 N N . GLY B 1 81 ? 14.359 19.5 14.664 1 91.44 81 GLY B N 1
ATOM 2744 C CA . GLY B 1 81 ? 15.156 20.391 15.492 1 91.44 81 GLY B CA 1
ATOM 2745 C C . GLY B 1 81 ? 14.719 21.844 15.391 1 91.44 81 GLY B C 1
ATOM 2746 O O . GLY B 1 81 ? 15.547 22.75 15.445 1 91.44 81 GLY B O 1
ATOM 2747 N N . ASN B 1 82 ? 13.477 22.109 15.102 1 89.19 82 ASN B N 1
ATOM 2748 C CA . ASN B 1 82 ? 12.922 23.453 15.023 1 89.19 82 ASN B CA 1
ATOM 2749 C C . ASN B 1 82 ? 13.68 24.312 14.016 1 89.19 82 ASN B C 1
ATOM 2751 O O . ASN B 1 82 ? 13.969 25.484 14.281 1 89.19 82 ASN B O 1
ATOM 2755 N N . TRP B 1 83 ? 14.07 23.734 12.938 1 92.88 83 TRP B N 1
ATOM 2756 C CA . TRP B 1 83 ? 14.766 24.453 11.875 1 92.88 83 TRP B CA 1
ATOM 2757 C C . TRP B 1 83 ? 13.82 25.391 11.148 1 92.88 83 TRP B C 1
ATOM 2759 O O . TRP B 1 83 ? 13.234 25.031 10.125 1 92.88 83 TRP B O 1
ATOM 2769 N N . LEU B 1 84 ? 13.758 26.641 11.586 1 94.69 84 LEU B N 1
ATOM 2770 C CA . LEU B 1 84 ? 12.812 27.641 11.094 1 94.69 84 LEU B CA 1
ATOM 2771 C C . LEU B 1 84 ? 12.961 27.828 9.586 1 94.69 84 LEU B C 1
ATOM 2773 O O . LEU B 1 84 ? 11.969 27.828 8.852 1 94.69 84 LEU B O 1
ATOM 2777 N N . GLU B 1 85 ? 14.203 27.953 9.156 1 95.88 85 GLU B N 1
ATOM 2778 C CA . GLU B 1 85 ? 14.492 28.156 7.742 1 95.88 85 GLU B CA 1
ATOM 2779 C C . GLU B 1 85 ? 13.977 27 6.895 1 95.88 85 GLU B C 1
ATOM 2781 O O . GLU B 1 85 ? 13.625 27.188 5.73 1 95.88 85 GLU B O 1
ATOM 2786 N N . GLY B 1 86 ? 13.961 25.844 7.496 1 97.75 86 GLY B N 1
ATOM 2787 C CA . GLY B 1 86 ? 13.516 24.656 6.797 1 97.75 86 GLY B CA 1
ATOM 2788 C C . GLY B 1 86 ? 12.086 24.75 6.297 1 97.75 86 GLY B C 1
ATOM 2789 O O . GLY B 1 86 ? 11.781 24.312 5.188 1 97.75 86 GLY B O 1
ATOM 2790 N N . TYR B 1 87 ? 11.172 25.344 7.098 1 97.81 87 TYR B N 1
ATOM 2791 C CA . TYR B 1 87 ? 9.789 25.516 6.676 1 97.81 87 TYR B CA 1
ATOM 2792 C C . TYR B 1 87 ? 9.703 26.344 5.398 1 97.81 87 TYR B C 1
ATOM 2794 O O . TYR B 1 87 ? 8.938 26.016 4.488 1 97.81 87 TYR B O 1
ATOM 2802 N N . GLY B 1 88 ? 10.492 27.391 5.375 1 97.25 88 GLY B N 1
ATOM 2803 C CA . GLY B 1 88 ? 10.531 28.219 4.184 1 97.25 88 GLY B CA 1
ATOM 2804 C C . GLY B 1 88 ? 11.062 27.5 2.965 1 97.25 88 GLY B C 1
ATOM 2805 O O . GLY B 1 88 ? 10.516 27.609 1.869 1 97.25 88 GLY B O 1
ATOM 2806 N N . LEU B 1 89 ? 12.164 26.75 3.119 1 98.06 89 LEU B N 1
ATOM 2807 C CA . LEU B 1 89 ? 12.766 26 2.029 1 98.06 89 LEU B CA 1
ATOM 2808 C C . LEU B 1 89 ? 11.797 24.938 1.497 1 98.06 89 LEU B C 1
ATOM 2810 O O . LEU B 1 89 ? 11.688 24.75 0.284 1 98.06 89 LEU B O 1
ATOM 2814 N N . ILE B 1 90 ? 11.133 24.266 2.422 1 98.56 90 ILE B N 1
ATOM 2815 C CA . ILE B 1 90 ? 10.141 23.266 2.027 1 98.56 90 ILE B CA 1
ATOM 2816 C C . ILE B 1 90 ? 9.016 23.938 1.238 1 98.56 90 ILE B C 1
ATOM 2818 O O . ILE B 1 90 ? 8.609 23.438 0.188 1 98.56 90 ILE B O 1
ATOM 2822 N N . SER B 1 91 ? 8.539 25.031 1.704 1 97.31 91 SER B N 1
ATOM 2823 C CA . SER B 1 91 ? 7.504 25.781 0.999 1 97.31 91 SER B CA 1
ATOM 2824 C C . SER B 1 91 ? 7.938 26.125 -0.421 1 97.31 91 SER B C 1
ATOM 2826 O O . SER B 1 91 ? 7.168 25.969 -1.37 1 97.31 91 SER B O 1
ATOM 2828 N N . THR B 1 92 ? 9.094 26.609 -0.528 1 97.56 92 THR B N 1
ATOM 2829 C CA . THR B 1 92 ? 9.641 26.969 -1.832 1 97.56 92 THR B CA 1
ATOM 2830 C C . THR B 1 92 ? 9.672 25.766 -2.762 1 97.56 92 THR B C 1
ATOM 2832 O O . THR B 1 92 ? 9.305 25.859 -3.934 1 97.56 92 THR B O 1
ATOM 2835 N N . SER B 1 93 ? 10.109 24.656 -2.248 1 98.44 93 SER B N 1
ATOM 2836 C CA . SER B 1 93 ? 10.148 23.438 -3.049 1 98.44 93 SER B CA 1
ATOM 2837 C C . SER B 1 93 ? 8.758 23.031 -3.521 1 98.44 93 SER B C 1
ATOM 2839 O O . SER B 1 93 ? 8.562 22.703 -4.695 1 98.44 93 SER B O 1
ATOM 2841 N N . LEU B 1 94 ? 7.809 23.078 -2.633 1 98.25 94 LEU B N 1
ATOM 2842 C CA . LEU B 1 94 ? 6.445 22.656 -2.945 1 98.25 94 LEU B CA 1
ATOM 2843 C C . LEU B 1 94 ? 5.812 23.578 -3.971 1 98.25 94 LEU B C 1
ATOM 2845 O O . LEU B 1 94 ? 4.969 23.156 -4.766 1 98.25 94 LEU B O 1
ATOM 2849 N N . HIS B 1 95 ? 6.191 24.812 -4.031 1 96.88 95 HIS B N 1
ATOM 2850 C CA . HIS B 1 95 ? 5.617 25.812 -4.922 1 96.88 95 HIS B CA 1
ATOM 2851 C C . HIS B 1 95 ? 6.043 25.578 -6.367 1 96.88 95 HIS B C 1
ATOM 2853 O O . HIS B 1 95 ? 5.516 26.203 -7.289 1 96.88 95 HIS B O 1
ATOM 2859 N N . ARG B 1 96 ? 6.977 24.703 -6.527 1 97.69 96 ARG B N 1
ATOM 2860 C CA . ARG B 1 96 ? 7.355 24.312 -7.883 1 97.69 96 ARG B CA 1
ATOM 2861 C C . ARG B 1 96 ? 6.254 23.484 -8.547 1 97.69 96 ARG B C 1
ATOM 2863 O O . ARG B 1 96 ? 6.27 23.281 -9.758 1 97.69 96 ARG B O 1
ATOM 2870 N N . LEU B 1 97 ? 5.398 23 -7.762 1 98.25 97 LEU B N 1
ATOM 2871 C CA . LEU B 1 97 ? 4.277 22.234 -8.297 1 98.25 97 LEU B CA 1
ATOM 2872 C C . LEU B 1 97 ? 3.145 23.156 -8.734 1 98.25 97 LEU B C 1
ATOM 2874 O O . LEU B 1 97 ? 2.9 24.188 -8.102 1 98.25 97 LEU B O 1
ATOM 2878 N N . ALA B 1 98 ? 2.404 22.719 -9.797 1 96.62 98 ALA B N 1
ATOM 2879 C CA . ALA B 1 98 ? 1.281 23.516 -10.297 1 96.62 98 ALA B CA 1
ATOM 2880 C C . ALA B 1 98 ? 0.077 23.406 -9.367 1 96.62 98 ALA B C 1
ATOM 2882 O O . ALA B 1 98 ? -0.742 24.328 -9.289 1 96.62 98 ALA B O 1
ATOM 2883 N N . CYS B 1 99 ? 0.006 22.312 -8.688 1 95.38 99 CYS B N 1
ATOM 2884 C CA . CYS B 1 99 ? -1.155 22.094 -7.828 1 95.38 99 CYS B CA 1
ATOM 2885 C C . CYS B 1 99 ? -0.951 22.75 -6.465 1 95.38 99 CYS B C 1
ATOM 2887 O O . CYS B 1 99 ? 0.182 23.016 -6.066 1 95.38 99 CYS B O 1
ATOM 2889 N N . ARG B 1 100 ? -2.061 22.906 -5.812 1 94.94 100 ARG B N 1
ATOM 2890 C CA . ARG B 1 100 ? -2.043 23.438 -4.453 1 94.94 100 ARG B CA 1
ATOM 2891 C C . ARG B 1 100 ? -1.57 22.375 -3.459 1 94.94 100 ARG B C 1
ATOM 2893 O O . ARG B 1 100 ? -1.852 21.188 -3.627 1 94.94 100 ARG B O 1
ATOM 2900 N N . SER B 1 101 ? -0.874 22.875 -2.375 1 97.44 101 SER B N 1
ATOM 2901 C CA . SER B 1 101 ? -0.454 22.016 -1.278 1 97.44 101 SER B CA 1
ATOM 2902 C C . SER B 1 101 ? -1.193 22.344 0.011 1 97.44 101 SER B C 1
ATOM 2904 O O . SER B 1 101 ? -1.289 23.516 0.385 1 97.44 101 SER B O 1
ATOM 2906 N N . LEU B 1 102 ? -1.768 21.359 0.602 1 98.06 102 LEU B N 1
ATOM 2907 C CA . LEU B 1 102 ? -2.334 21.469 1.941 1 98.06 102 LEU B CA 1
ATOM 2908 C C . LEU B 1 102 ? -1.44 20.797 2.969 1 98.06 102 LEU B C 1
ATOM 2910 O O . LEU B 1 102 ? -0.963 19.672 2.738 1 98.06 102 LEU B O 1
ATOM 2914 N N . ILE B 1 103 ? -1.228 21.453 4.137 1 98.38 103 ILE B N 1
ATOM 2915 C CA . ILE B 1 103 ? -0.184 20.984 5.035 1 98.38 103 ILE B CA 1
ATOM 2916 C C . ILE B 1 103 ? -0.772 20.734 6.426 1 98.38 103 ILE B C 1
ATOM 2918 O O . ILE B 1 103 ? -1.498 21.578 6.953 1 98.38 103 ILE B O 1
ATOM 2922 N N . LEU B 1 104 ? -0.492 19.594 6.945 1 98.44 104 LEU B N 1
ATOM 2923 C CA . LEU B 1 104 ? -0.697 19.281 8.352 1 98.44 104 LEU B CA 1
ATOM 2924 C C . LEU B 1 104 ? 0.621 19.328 9.117 1 98.44 104 LEU B C 1
ATOM 2926 O O . LEU B 1 104 ? 1.678 19.016 8.562 1 98.44 104 LEU B O 1
ATOM 2930 N N . PRO B 1 105 ? 0.522 19.719 10.414 1 98.06 105 PRO B N 1
ATOM 2931 C CA . PRO B 1 105 ? 1.694 19.516 11.266 1 98.06 105 PRO B CA 1
ATOM 2932 C C . PRO B 1 105 ? 1.847 18.062 11.703 1 98.06 105 PRO B C 1
ATOM 2934 O O . PRO B 1 105 ? 0.873 17.297 11.695 1 98.06 105 PRO B O 1
ATOM 2937 N N . GLY B 1 106 ? 3.035 17.625 11.953 1 98.5 106 GLY B N 1
ATOM 2938 C CA . GLY B 1 106 ? 3.328 16.422 12.719 1 98.5 106 GLY B CA 1
ATOM 2939 C C . GLY B 1 106 ? 3.916 16.703 14.086 1 98.5 106 GLY B C 1
ATOM 2940 O O . GLY B 1 106 ? 4.051 17.859 14.477 1 98.5 106 GLY B O 1
ATOM 2941 N N . ASN B 1 107 ? 4.223 15.641 14.836 1 98.44 107 ASN B N 1
ATOM 2942 C CA . ASN B 1 107 ? 4.68 15.82 16.203 1 98.44 107 ASN B CA 1
ATOM 2943 C C . ASN B 1 107 ? 6.055 16.484 16.266 1 98.44 107 ASN B C 1
ATOM 2945 O O . ASN B 1 107 ? 6.457 17.016 17.297 1 98.44 107 ASN B O 1
ATOM 2949 N N . SER B 1 108 ? 6.793 16.5 15.156 1 98 108 SER B N 1
ATOM 2950 C CA . SER B 1 108 ? 8.109 17.125 15.133 1 98 108 SER B CA 1
ATOM 2951 C C . SER B 1 108 ? 8.008 18.609 14.758 1 98 108 SER B C 1
ATOM 2953 O O . SER B 1 108 ? 9 19.328 14.828 1 98 108 SER B O 1
ATOM 2955 N N . ASP B 1 109 ? 6.871 19.031 14.414 1 97.69 109 ASP B N 1
ATOM 2956 C CA . ASP B 1 109 ? 6.691 20.406 13.938 1 97.69 109 ASP B CA 1
ATOM 2957 C C . ASP B 1 109 ? 6.234 21.328 15.062 1 97.69 109 ASP B C 1
ATOM 2959 O O . ASP B 1 109 ? 5.621 20.875 16.031 1 97.69 109 ASP B O 1
ATOM 2963 N N . ASP B 1 110 ? 6.621 22.609 14.914 1 95.75 110 ASP B N 1
ATOM 2964 C CA . ASP B 1 110 ? 6.094 23.672 15.758 1 95.75 110 ASP B CA 1
ATOM 2965 C C . ASP B 1 110 ? 4.977 24.438 15.039 1 95.75 110 ASP B C 1
ATOM 2967 O O . ASP B 1 110 ? 5.238 25.203 14.109 1 95.75 110 ASP B O 1
ATOM 2971 N N . ARG B 1 111 ? 3.752 24.297 15.547 1 94.56 111 ARG B N 1
ATOM 2972 C CA . ARG B 1 111 ? 2.58 24.828 14.867 1 94.56 111 ARG B CA 1
ATOM 2973 C C . ARG B 1 111 ? 2.633 26.359 14.812 1 94.56 111 ARG B C 1
ATOM 2975 O O . ARG B 1 111 ? 2.254 26.953 13.805 1 94.56 111 ARG B O 1
ATOM 2982 N N . ALA B 1 112 ? 3.098 26.969 15.867 1 92.38 112 ALA B N 1
ATOM 2983 C CA . ALA B 1 112 ? 3.184 28.422 15.891 1 92.38 112 ALA B CA 1
ATOM 2984 C C . ALA B 1 112 ? 4.168 28.922 14.844 1 92.38 112 ALA B C 1
ATOM 2986 O O . ALA B 1 112 ? 3.887 29.891 14.133 1 92.38 112 ALA B O 1
ATOM 2987 N N . VAL B 1 113 ? 5.262 28.281 14.75 1 93.69 113 VAL B N 1
ATOM 2988 C CA . VAL B 1 113 ? 6.285 28.672 13.789 1 93.69 113 VAL B CA 1
ATOM 2989 C C . VAL B 1 113 ? 5.793 28.406 12.375 1 93.69 113 VAL B C 1
ATOM 2991 O O . VAL B 1 113 ? 5.969 29.234 11.477 1 93.69 113 VAL B O 1
ATOM 2994 N N . MET B 1 114 ? 5.168 27.25 12.164 1 94.81 114 MET B N 1
ATOM 2995 C CA . MET B 1 114 ? 4.621 26.922 10.852 1 94.81 114 MET B CA 1
ATOM 2996 C C . MET B 1 114 ? 3.646 28 10.383 1 94.81 114 MET B C 1
ATOM 2998 O O . MET B 1 114 ? 3.713 28.438 9.234 1 94.81 114 MET B O 1
ATOM 3002 N N . ARG B 1 115 ? 2.795 28.5 11.242 1 93.19 115 ARG B N 1
ATOM 3003 C CA . ARG B 1 115 ? 1.806 29.516 10.891 1 93.19 115 ARG B CA 1
ATOM 3004 C C . ARG B 1 115 ? 2.48 30.828 10.5 1 93.19 115 ARG B C 1
ATOM 3006 O O . ARG B 1 115 ? 1.98 31.562 9.648 1 93.19 115 ARG B O 1
ATOM 3013 N N . THR B 1 116 ? 3.582 31.016 11.133 1 91.88 116 THR B N 1
ATOM 3014 C CA . THR B 1 116 ? 4.289 32.281 10.898 1 91.88 116 THR B CA 1
ATOM 3015 C C . THR B 1 116 ? 5.047 32.219 9.57 1 91.88 116 THR B C 1
ATOM 3017 O O . THR B 1 116 ? 4.98 33.156 8.773 1 91.88 116 THR B O 1
ATOM 3020 N N . ILE B 1 117 ? 5.668 31.141 9.336 1 93 117 ILE B N 1
ATOM 3021 C CA . ILE B 1 117 ? 6.594 31.047 8.211 1 93 117 ILE B CA 1
ATOM 3022 C C . ILE B 1 117 ? 5.84 30.594 6.961 1 93 117 ILE B C 1
ATOM 3024 O O . ILE B 1 117 ? 6.195 30.969 5.844 1 93 117 ILE B O 1
ATOM 3028 N N . MET B 1 118 ? 4.812 29.656 7.145 1 91.69 118 MET B N 1
ATOM 3029 C CA . MET B 1 118 ? 4.008 29.125 6.055 1 91.69 118 MET B CA 1
ATOM 3030 C C . MET B 1 118 ? 2.531 29.453 6.246 1 91.69 118 MET B C 1
ATOM 3032 O O . MET B 1 118 ? 1.689 28.547 6.293 1 91.69 118 MET B O 1
ATOM 3036 N N . PRO B 1 119 ? 2.375 30.734 6.273 1 81.94 119 PRO B N 1
ATOM 3037 C CA . PRO B 1 119 ? 0.981 31.078 6.562 1 81.94 119 PRO B CA 1
ATOM 3038 C C . PRO B 1 119 ? 0.015 30.578 5.488 1 81.94 119 PRO B C 1
ATOM 3040 O O . PRO B 1 119 ? 0.285 30.734 4.293 1 81.94 119 PRO B O 1
ATOM 3043 N N . GLN B 1 120 ? -0.991 29.859 6.02 1 83.81 120 GLN B N 1
ATOM 3044 C CA . GLN B 1 120 ? -2.068 29.391 5.152 1 83.81 120 GLN B CA 1
ATOM 3045 C C . GLN B 1 120 ? -3.43 29.844 5.676 1 83.81 120 GLN B C 1
ATOM 3047 O O . GLN B 1 120 ? -4.262 29.016 6.055 1 83.81 120 GLN B O 1
ATOM 3052 N N . PRO B 1 121 ? -3.74 31.094 5.602 1 76.19 121 PRO B N 1
ATOM 3053 C CA . PRO B 1 121 ? -4.984 31.625 6.168 1 76.19 121 PRO B CA 1
ATOM 3054 C C . PRO B 1 121 ? -6.223 31.156 5.414 1 76.19 121 PRO B C 1
ATOM 3056 O O . PRO B 1 121 ? -7.336 31.219 5.941 1 76.19 121 PRO B O 1
ATOM 3059 N N . ASP B 1 122 ? -5.977 30.625 4.316 1 84.5 122 ASP B N 1
ATOM 3060 C CA . ASP B 1 122 ? -7.105 30.25 3.475 1 84.5 122 ASP B CA 1
ATOM 3061 C C . ASP B 1 122 ? -7.684 28.906 3.898 1 84.5 122 ASP B C 1
ATOM 3063 O O . ASP B 1 122 ? -8.82 28.578 3.562 1 84.5 122 ASP B O 1
ATOM 3067 N N . TYR B 1 123 ? -6.781 28.172 4.742 1 86.25 123 TYR B N 1
ATOM 3068 C CA . TYR B 1 123 ? -7.422 26.906 5.062 1 86.25 123 TYR B CA 1
ATOM 3069 C C . TYR B 1 123 ? -7.141 26.5 6.504 1 86.25 123 TYR B C 1
ATOM 3071 O O . TYR B 1 123 ? -7.773 25.578 7.031 1 86.25 123 TYR B O 1
ATOM 3079 N N . TRP B 1 124 ? -6.297 27.125 7.121 1 91.12 124 TRP B N 1
ATOM 3080 C CA . TRP B 1 124 ? -6.148 26.938 8.562 1 91.12 124 TRP B CA 1
ATOM 3081 C C . TRP B 1 124 ? -7.043 27.906 9.328 1 91.12 124 TRP B C 1
ATOM 3083 O O . TRP B 1 124 ? -6.566 28.906 9.875 1 91.12 124 TRP B O 1
ATOM 3093 N N . HIS B 1 125 ? -8.266 27.578 9.516 1 86.44 125 HIS B N 1
ATOM 3094 C CA . HIS B 1 125 ? -9.242 28.484 10.094 1 86.44 125 HIS B CA 1
ATOM 3095 C C . HIS B 1 125 ? -9.344 28.297 11.602 1 86.44 125 HIS B C 1
ATOM 3097 O O . HIS B 1 125 ? -9.781 29.203 12.312 1 86.44 125 HIS B O 1
ATOM 3103 N N . ASP B 1 126 ? -8.969 27.125 11.984 1 83.44 126 ASP B N 1
ATOM 3104 C CA . ASP B 1 126 ? -9.102 26.781 13.398 1 83.44 126 ASP B CA 1
ATOM 3105 C C . ASP B 1 126 ? -7.816 27.094 14.164 1 83.44 126 ASP B C 1
ATOM 3107 O O . ASP B 1 126 ? -6.719 26.953 13.617 1 83.44 126 ASP B O 1
ATOM 3111 N N . ARG B 1 127 ? -8.094 27.688 15.383 1 84.44 127 ARG B N 1
ATOM 3112 C CA . ARG B 1 127 ? -6.973 27.875 16.297 1 84.44 127 ARG B CA 1
ATOM 3113 C C . ARG B 1 127 ? -7.246 27.203 17.641 1 84.44 127 ARG B C 1
ATOM 3115 O O . ARG B 1 127 ? -8.359 27.281 18.172 1 84.44 127 ARG B O 1
ATOM 3122 N N . PRO B 1 128 ? -6.16 26.438 18.062 1 90.38 128 PRO B N 1
ATOM 3123 C CA . PRO B 1 128 ? -4.766 26.297 17.641 1 90.38 128 PRO B CA 1
ATOM 3124 C C . PRO B 1 128 ? -4.574 25.172 16.625 1 90.38 128 PRO B C 1
ATOM 3126 O O . PRO B 1 128 ? -3.494 25.031 16.047 1 90.38 128 PRO B O 1
ATOM 3129 N N . ALA B 1 129 ? -5.629 24.453 16.406 1 95.12 129 ALA B N 1
ATOM 3130 C CA . ALA B 1 129 ? -5.5 23.312 15.516 1 95.12 129 ALA B CA 1
ATOM 3131 C C . ALA B 1 129 ? -5.387 23.75 14.062 1 95.12 129 ALA B C 1
ATOM 3133 O O . ALA B 1 129 ? -5.973 24.766 13.672 1 95.12 129 ALA B O 1
ATOM 3134 N N . MET B 1 130 ? -4.648 23.062 13.32 1 97.44 130 MET B N 1
ATOM 3135 C CA . MET B 1 130 ? -4.398 23.375 11.914 1 97.44 130 MET B CA 1
ATOM 3136 C C . MET B 1 130 ? -5.176 22.438 11.008 1 97.44 130 MET B C 1
ATOM 3138 O O . MET B 1 130 ? -4.621 21.891 10.047 1 97.44 130 MET B O 1
ATOM 3142 N N . HIS B 1 131 ? -6.48 22.219 11.336 1 98 131 HIS B N 1
ATOM 3143 C CA . HIS B 1 131 ? -7.379 21.453 10.484 1 98 131 HIS B CA 1
ATOM 3144 C C . HIS B 1 131 ? -7.566 22.141 9.133 1 98 131 HIS B C 1
ATOM 3146 O O . HIS B 1 131 ? -7.328 23.344 9.008 1 98 131 HIS B O 1
ATOM 3152 N N . PHE B 1 132 ? -7.996 21.328 8.094 1 97.44 132 PHE B N 1
ATOM 3153 C CA . PHE B 1 132 ? -8.453 21.969 6.863 1 97.44 132 PHE B CA 1
ATOM 3154 C C . PHE B 1 132 ? -9.539 21.141 6.191 1 97.44 132 PHE B C 1
ATOM 3156 O O . PHE B 1 132 ? -9.625 19.938 6.414 1 97.44 132 PHE B O 1
ATOM 3163 N N . ILE B 1 133 ? -10.422 21.766 5.504 1 96.38 133 ILE B N 1
ATOM 3164 C CA . ILE B 1 133 ? -11.398 21.203 4.582 1 96.38 133 ILE B CA 1
ATOM 3165 C C . ILE B 1 133 ? -11.227 21.828 3.199 1 96.38 133 ILE B C 1
ATOM 3167 O O . ILE B 1 133 ? -11.258 23.062 3.059 1 96.38 133 ILE B O 1
ATOM 3171 N N . GLU B 1 134 ? -10.961 20.969 2.244 1 94.69 134 GLU B N 1
ATOM 3172 C CA . GLU B 1 134 ? -10.742 21.484 0.891 1 94.69 134 GLU B CA 1
ATOM 3173 C C . GLU B 1 134 ? -11.625 20.75 -0.119 1 94.69 134 GLU B C 1
ATOM 3175 O O . GLU B 1 134 ? -11.359 19.594 -0.461 1 94.69 134 GLU B O 1
ATOM 3180 N N . PRO B 1 135 ? -12.695 21.438 -0.575 1 91.44 135 PRO B N 1
ATOM 3181 C CA . PRO B 1 135 ? -13.414 20.844 -1.701 1 91.44 135 PRO B CA 1
ATOM 3182 C C . PRO B 1 135 ? -12.562 20.734 -2.961 1 91.44 135 PRO B C 1
ATOM 3184 O O . PRO B 1 135 ? -11.805 21.656 -3.275 1 91.44 135 PRO B O 1
ATOM 3187 N N . CYS B 1 136 ? -12.555 19.656 -3.568 1 87.12 136 CYS B N 1
ATOM 3188 C CA . CYS B 1 136 ? -11.805 19.406 -4.793 1 87.12 136 CYS B CA 1
ATOM 3189 C C . CYS B 1 136 ? -12.609 18.547 -5.758 1 87.12 136 CYS B C 1
ATOM 3191 O O . CYS B 1 136 ? -12.586 17.328 -5.668 1 87.12 136 CYS B O 1
ATOM 3193 N N . GLY B 1 137 ? -13.305 19.172 -6.727 1 83.31 137 GLY B N 1
ATOM 3194 C CA . GLY B 1 137 ? -14.172 18.422 -7.621 1 83.31 137 GLY B CA 1
ATOM 3195 C C . GLY B 1 137 ? -15.281 17.688 -6.898 1 83.31 137 GLY B C 1
ATOM 3196 O O . GLY B 1 137 ? -16.016 18.266 -6.098 1 83.31 137 GLY B O 1
ATOM 3197 N N . GLY B 1 138 ? -15.383 16.453 -7.117 1 87.06 138 GLY B N 1
ATOM 3198 C CA . GLY B 1 138 ? -16.375 15.609 -6.484 1 87.06 138 GLY B CA 1
ATOM 3199 C C . GLY B 1 138 ? -15.922 15.047 -5.152 1 87.06 138 GLY B C 1
ATOM 3200 O O . GLY B 1 138 ? -16.609 14.211 -4.559 1 87.06 138 GLY B O 1
ATOM 3201 N N . SER B 1 139 ? -14.766 15.617 -4.734 1 92.31 139 SER B N 1
ATOM 3202 C CA . SER B 1 139 ? -14.195 15.102 -3.492 1 92.31 139 SER B CA 1
ATOM 3203 C C . SER B 1 139 ? -14.031 16.219 -2.461 1 92.31 139 SER B C 1
ATOM 3205 O O . SER B 1 139 ? -14.133 17.391 -2.791 1 92.31 139 SER B O 1
ATOM 3207 N N . VAL B 1 140 ? -13.969 15.852 -1.262 1 95.19 140 VAL B N 1
ATOM 3208 C CA . VAL B 1 140 ? -13.609 16.75 -0.176 1 95.19 140 VAL B CA 1
ATOM 3209 C C . VAL B 1 140 ? -12.406 16.219 0.582 1 95.19 140 VAL B C 1
ATOM 3211 O O . VAL B 1 140 ? -12.438 15.094 1.094 1 95.19 140 VAL B O 1
ATOM 3214 N N . ILE B 1 141 ? -11.367 16.984 0.623 1 96.94 141 ILE B N 1
ATOM 3215 C CA . ILE B 1 141 ? -10.125 16.625 1.296 1 96.94 141 ILE B CA 1
ATOM 3216 C C . ILE B 1 141 ? -10.094 17.234 2.693 1 96.94 141 ILE B C 1
ATOM 3218 O O . ILE B 1 141 ? -10.203 18.453 2.846 1 96.94 141 ILE B O 1
ATOM 3222 N N . ILE B 1 142 ? -10 16.344 3.691 1 97.94 142 ILE B N 1
ATOM 3223 C CA . ILE B 1 142 ? -10.078 16.797 5.078 1 97.94 142 ILE B CA 1
ATOM 3224 C C . ILE B 1 142 ? -8.773 16.453 5.805 1 97.94 142 ILE B C 1
ATOM 3226 O O . ILE B 1 142 ? -8.328 15.305 5.781 1 97.94 142 ILE B O 1
ATOM 3230 N N . GLY B 1 143 ? -8.164 17.422 6.391 1 98.62 143 GLY B N 1
ATOM 3231 C CA . GLY B 1 143 ? -7.012 17.234 7.262 1 98.62 143 GLY B CA 1
ATOM 3232 C C . GLY B 1 143 ? -7.312 17.516 8.719 1 98.62 143 GLY B C 1
ATOM 3233 O O . GLY B 1 143 ? -7.809 18.594 9.062 1 98.62 143 GLY B O 1
ATOM 3234 N N . VAL B 1 144 ? -7.02 16.531 9.57 1 98.75 144 VAL B N 1
ATOM 3235 C CA . VAL B 1 144 ? -7.215 16.703 11.008 1 98.75 144 VAL B CA 1
ATOM 3236 C C . VAL B 1 144 ? -5.859 16.797 11.703 1 98.75 144 VAL B C 1
ATOM 3238 O O . VAL B 1 144 ? -5.062 15.852 11.648 1 98.75 144 VAL B O 1
ATOM 3241 N N . ASP B 1 145 ? -5.617 17.906 12.328 1 98.75 145 ASP B N 1
ATOM 3242 C CA . ASP B 1 145 ? -4.438 18.078 13.172 1 98.75 145 ASP B CA 1
ATOM 3243 C C . ASP B 1 145 ? -4.582 17.297 14.477 1 98.75 145 ASP B C 1
ATOM 3245 O O . ASP B 1 145 ? -5.301 17.734 15.383 1 98.75 145 ASP B O 1
ATOM 3249 N N . THR B 1 146 ? -3.824 16.172 14.555 1 98.69 146 THR B N 1
ATOM 3250 C CA . THR B 1 146 ? -3.928 15.32 15.727 1 98.69 146 THR B CA 1
ATOM 3251 C C . THR B 1 146 ? -2.809 15.617 16.719 1 98.69 146 THR B C 1
ATOM 3253 O O . THR B 1 146 ? -2.684 14.945 17.75 1 98.69 146 THR B O 1
ATOM 3256 N N . CYS B 1 147 ? -2.047 16.609 16.516 1 98.31 147 CYS B N 1
ATOM 3257 C CA . CYS B 1 147 ? -0.835 16.859 17.281 1 98.31 147 CYS B CA 1
ATOM 3258 C C . CYS B 1 147 ? -1.175 17.281 18.703 1 98.31 147 CYS B C 1
ATOM 3260 O O . CYS B 1 147 ? -2.131 18.031 18.922 1 98.31 147 CYS B O 1
ATOM 3262 N N . VAL B 1 148 ? -0.416 16.75 19.625 1 97.81 148 VAL B N 1
ATOM 3263 C CA . VAL B 1 148 ? -0.375 17.203 21.016 1 97.81 148 VAL B CA 1
ATOM 3264 C C . VAL B 1 148 ? 0.988 17.812 21.328 1 97.81 148 VAL B C 1
ATOM 3266 O O . VAL B 1 148 ? 2.018 17.141 21.234 1 97.81 148 VAL B O 1
ATOM 3269 N N . ASP B 1 149 ? 0.942 19.125 21.688 1 93.94 149 ASP B N 1
ATOM 3270 C CA . ASP B 1 149 ? 2.195 19.844 21.891 1 93.94 149 ASP B CA 1
ATOM 3271 C C . ASP B 1 149 ? 3.094 19.141 22.891 1 93.94 149 ASP B C 1
ATOM 3273 O O . ASP B 1 149 ? 2.656 18.797 24 1 93.94 149 ASP B O 1
ATOM 3277 N N . GLY B 1 150 ? 4.316 18.859 22.438 1 94.38 150 GLY B N 1
ATOM 3278 C CA . GLY B 1 150 ? 5.309 18.266 23.328 1 94.38 150 GLY B CA 1
ATOM 3279 C C . GLY B 1 150 ? 5.234 16.75 23.375 1 94.38 150 GLY B C 1
ATOM 3280 O O . GLY B 1 150 ? 5.988 16.125 24.125 1 94.38 150 GLY B O 1
ATOM 3281 N N . GLU B 1 151 ? 4.316 16.156 22.625 1 97.88 151 GLU B N 1
ATOM 3282 C CA . GLU B 1 151 ? 4.141 14.711 22.672 1 97.88 151 GLU B CA 1
ATOM 3283 C C . GLU B 1 151 ? 4.426 14.078 21.312 1 97.88 151 GLU B C 1
ATOM 3285 O O . GLU B 1 151 ? 4.176 14.695 20.266 1 97.88 151 GLU B O 1
ATOM 3290 N N . ALA B 1 152 ? 4.863 12.828 21.344 1 98.44 152 ALA B N 1
ATOM 3291 C CA . ALA B 1 152 ? 5.078 12.062 20.109 1 98.44 152 ALA B CA 1
ATOM 3292 C C . ALA B 1 152 ? 3.777 11.438 19.609 1 98.44 152 ALA B C 1
ATOM 3294 O O . ALA B 1 152 ? 3.605 11.227 18.422 1 98.44 152 ALA B O 1
ATOM 3295 N N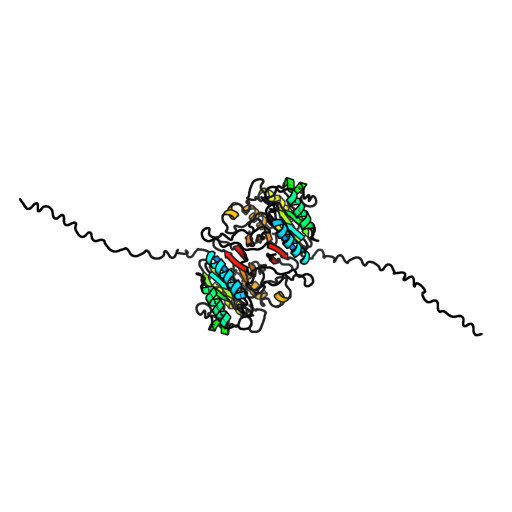 . TYR B 1 153 ? 2.867 11.133 20.562 1 98.81 153 TYR B N 1
ATOM 3296 C CA . TYR B 1 153 ? 1.573 10.57 20.203 1 98.81 153 TYR B CA 1
ATOM 3297 C C . TYR B 1 153 ? 0.611 11.664 19.75 1 98.81 153 TYR B C 1
ATOM 3299 O O . TYR B 1 153 ? 0.834 12.844 20.016 1 98.81 153 TYR B O 1
ATOM 3307 N N . GLY B 1 154 ? -0.387 11.305 18.953 1 98.81 154 GLY B N 1
ATOM 3308 C CA . GLY B 1 154 ? -1.486 12.195 18.625 1 98.81 154 GLY B CA 1
ATOM 3309 C C . GLY B 1 154 ? -2.746 11.914 19.406 1 98.81 154 GLY B C 1
ATOM 3310 O O . GLY B 1 154 ? -2.809 10.93 20.156 1 98.81 154 GLY B O 1
ATOM 3311 N N . ASP B 1 155 ? -3.678 12.789 19.281 1 98.88 155 ASP B N 1
ATOM 3312 C CA . ASP B 1 155 ? -4.957 12.609 19.953 1 98.88 155 ASP B CA 1
ATOM 3313 C C . ASP B 1 155 ? -6.09 13.281 19.188 1 98.88 155 ASP B C 1
ATOM 3315 O O . ASP B 1 155 ? -6.074 14.492 18.984 1 98.88 155 ASP B O 1
ATOM 3319 N N . VAL B 1 156 ? -7.066 12.492 18.734 1 98.75 156 VAL B N 1
ATOM 3320 C CA . VAL B 1 156 ? -8.133 13.023 17.891 1 98.75 156 VAL B CA 1
ATOM 3321 C C . VAL B 1 156 ? -9.352 13.352 18.75 1 98.75 156 VAL B C 1
ATOM 3323 O O . VAL B 1 156 ? -10.297 13.977 18.266 1 98.75 156 VAL B O 1
ATOM 3326 N N . THR B 1 157 ? -9.352 13.102 20.047 1 98.5 157 THR B N 1
ATOM 3327 C CA . THR B 1 157 ? -10.523 13.141 20.906 1 98.5 157 THR B CA 1
ATOM 3328 C C . THR B 1 157 ? -11.188 14.508 20.859 1 98.5 157 THR B C 1
ATOM 3330 O O . THR B 1 157 ? -12.398 14.602 20.641 1 98.5 157 THR B O 1
ATOM 3333 N N . GLN B 1 158 ? -10.414 15.555 20.969 1 97.44 158 GLN B N 1
ATOM 3334 C CA . GLN B 1 158 ? -10.977 16.891 21.094 1 97.44 158 GLN B CA 1
ATOM 3335 C C . GLN B 1 158 ? -11.391 17.438 19.719 1 97.44 158 GLN B C 1
ATOM 3337 O O . GLN B 1 158 ? -12 18.5 19.625 1 97.44 158 GLN B O 1
ATOM 3342 N N . HIS B 1 159 ? -11.078 16.672 18.672 1 98.19 159 HIS B N 1
ATOM 3343 C CA . HIS B 1 159 ? -11.289 17.172 17.328 1 98.19 159 HIS B CA 1
ATOM 3344 C C . HIS B 1 159 ? -12.477 16.484 16.672 1 98.19 159 HIS B C 1
ATOM 3346 O O . HIS B 1 159 ? -12.836 16.797 15.523 1 98.19 159 HIS B O 1
ATOM 3352 N N . LEU B 1 160 ? -13.18 15.594 17.375 1 98.25 160 LEU B N 1
ATOM 3353 C CA . LEU B 1 160 ? -14.211 14.734 16.781 1 98.25 160 LEU B CA 1
ATOM 3354 C C . LEU B 1 160 ? -15.445 15.547 16.422 1 98.25 160 LEU B C 1
ATOM 3356 O O . LEU B 1 160 ? -16.109 15.242 15.422 1 98.25 160 LEU B O 1
ATOM 3360 N N . SER B 1 161 ? -15.805 16.562 17.234 1 97.31 161 SER B N 1
ATOM 3361 C CA . SER B 1 161 ? -16.938 17.406 16.891 1 97.31 161 SER B CA 1
ATOM 3362 C C . SER B 1 161 ? -16.688 18.172 15.602 1 97.31 161 SER B C 1
ATOM 3364 O O . SER B 1 161 ? -17.594 18.312 14.766 1 97.31 161 SER B O 1
ATOM 3366 N N . TRP B 1 162 ? -15.523 18.656 15.5 1 97.5 162 TRP B N 1
ATOM 3367 C CA . TRP B 1 162 ? -15.141 19.359 14.273 1 97.5 162 TRP B CA 1
ATOM 3368 C C . TRP B 1 162 ? -15.195 18.422 13.07 1 97.5 162 TRP B C 1
ATOM 3370 O O . TRP B 1 162 ? -15.734 18.781 12.023 1 97.5 162 TRP B O 1
ATOM 3380 N N . LEU B 1 163 ? -14.656 17.219 13.195 1 97.81 163 LEU B N 1
ATOM 3381 C CA . LEU B 1 163 ? -14.633 16.25 12.117 1 97.81 163 LEU B CA 1
ATOM 3382 C C . LEU B 1 163 ? -16.047 15.859 11.695 1 97.81 163 LEU B C 1
ATOM 3384 O O . LEU B 1 163 ? -16.328 15.719 10.5 1 97.81 163 LEU B O 1
ATOM 3388 N N . ARG B 1 164 ? -16.891 15.703 12.672 1 97.12 164 ARG B N 1
ATOM 3389 C CA . ARG B 1 164 ? -18.281 15.383 12.375 1 97.12 164 ARG B CA 1
ATOM 3390 C C . ARG B 1 164 ? -18.906 16.438 11.469 1 97.12 164 ARG B C 1
ATOM 3392 O O . ARG B 1 164 ? -19.578 16.109 10.484 1 97.12 164 ARG B O 1
ATOM 3399 N N . ARG B 1 165 ? -18.672 17.672 11.805 1 96 165 ARG B N 1
ATOM 3400 C CA . ARG B 1 165 ? -19.219 18.766 11.016 1 96 165 ARG B CA 1
ATOM 3401 C C . ARG B 1 165 ? -18.594 18.797 9.617 1 96 165 ARG B C 1
ATOM 3403 O O . ARG B 1 165 ? -19.297 19.047 8.633 1 96 165 ARG B O 1
ATOM 3410 N N . ALA B 1 166 ? -17.312 18.562 9.578 1 95.88 166 ALA B N 1
ATOM 3411 C CA . ALA B 1 166 ? -16.609 18.562 8.297 1 95.88 166 ALA B CA 1
ATOM 3412 C C . ALA B 1 166 ? -17.188 17.484 7.371 1 95.88 166 ALA B C 1
ATOM 3414 O O . ALA B 1 166 ? -17.453 17.75 6.195 1 95.88 166 ALA B O 1
ATOM 3415 N N . LEU B 1 167 ? -17.391 16.328 7.863 1 95.81 167 LEU B N 1
ATOM 3416 C CA . LEU B 1 167 ? -17.891 15.203 7.074 1 95.81 167 LEU B CA 1
ATOM 3417 C C . LEU B 1 167 ? -19.359 15.422 6.691 1 95.81 167 LEU B C 1
ATOM 3419 O O . LEU B 1 167 ? -19.781 15.062 5.586 1 95.81 167 LEU B O 1
ATOM 3423 N N . ALA B 1 168 ? -20.094 16.016 7.539 1 93.12 168 ALA B N 1
ATOM 3424 C CA . ALA B 1 168 ? -21.516 16.266 7.301 1 93.12 168 ALA B CA 1
ATOM 3425 C C . ALA B 1 168 ? -21.719 17.391 6.297 1 93.12 168 ALA B C 1
ATOM 3427 O O . ALA B 1 168 ? -22.75 17.453 5.625 1 93.12 168 ALA B O 1
ATOM 3428 N N . GLY B 1 169 ? -20.75 18.266 6.234 1 88.75 169 GLY B N 1
ATOM 3429 C CA . GLY B 1 169 ? -20.875 19.453 5.398 1 88.75 169 GLY B CA 1
ATOM 3430 C C . GLY B 1 169 ? -20.703 19.156 3.92 1 88.75 169 GLY B C 1
ATOM 3431 O O . GLY B 1 169 ? -20.953 20.031 3.08 1 88.75 169 GLY B O 1
ATOM 3432 N N . SER B 1 170 ? -20.234 18.031 3.533 1 79.38 170 SER B N 1
ATOM 3433 C CA . SER B 1 170 ? -20.109 17.641 2.135 1 79.38 170 SER B CA 1
ATOM 3434 C C . SER B 1 170 ? -20.781 16.297 1.869 1 79.38 170 SER B C 1
ATOM 3436 O O . SER B 1 170 ? -20.125 15.344 1.452 1 79.38 170 SER B O 1
ATOM 3438 N N . PRO B 1 171 ? -22.062 16.328 1.871 1 69.94 171 PRO B N 1
ATOM 3439 C CA . PRO B 1 171 ? -22.781 15.055 1.876 1 69.94 171 PRO B CA 1
ATOM 3440 C C . PRO B 1 171 ? -22.656 14.297 0.556 1 69.94 171 PRO B C 1
ATOM 3442 O O . PRO B 1 171 ? -22.766 13.07 0.529 1 69.94 171 PRO B O 1
ATOM 3445 N N . ASN B 1 172 ? -22.312 15.023 -0.477 1 75.38 172 ASN B N 1
ATOM 3446 C CA . ASN B 1 172 ? -22.281 14.328 -1.758 1 75.38 172 ASN B CA 1
ATOM 3447 C C . ASN B 1 172 ? -20.859 14.055 -2.217 1 75.38 172 ASN B C 1
ATOM 3449 O O . ASN B 1 172 ? -20.641 13.328 -3.186 1 75.38 172 ASN B O 1
ATOM 3453 N N . GLY B 1 173 ? -19.906 14.594 -1.505 1 85.19 173 GLY B N 1
ATOM 3454 C CA . GLY B 1 173 ? -18.516 14.43 -1.93 1 85.19 173 GLY B CA 1
ATOM 3455 C C . GLY B 1 173 ? -17.844 13.219 -1.318 1 85.19 173 GLY B C 1
ATOM 3456 O O . GLY B 1 173 ? -18.125 12.859 -0.173 1 85.19 173 GLY B O 1
ATOM 3457 N N . THR B 1 174 ? -17.062 12.516 -2.143 1 93.44 174 THR B N 1
ATOM 3458 C CA . THR B 1 174 ? -16.203 11.477 -1.59 1 93.44 174 THR B CA 1
ATOM 3459 C C . THR B 1 174 ? -15.109 12.086 -0.725 1 93.44 174 THR B C 1
ATOM 3461 O O . THR B 1 174 ? -14.289 12.867 -1.212 1 93.44 174 THR B O 1
ATOM 3464 N N . ALA B 1 175 ? -15.094 11.828 0.535 1 96.25 175 ALA B N 1
ATOM 3465 C CA . ALA B 1 175 ? -14.117 12.406 1.453 1 96.25 175 ALA B CA 1
ATOM 3466 C C . ALA B 1 175 ? -12.859 11.547 1.536 1 96.25 175 ALA B C 1
ATOM 3468 O O . ALA B 1 175 ? -12.945 10.32 1.539 1 96.25 175 ALA B O 1
ATOM 3469 N N . LEU B 1 176 ? -11.758 12.133 1.526 1 97.75 176 LEU B N 1
ATOM 3470 C CA . LEU B 1 176 ? -10.492 11.555 1.956 1 97.75 176 LEU B CA 1
ATOM 3471 C C . LEU B 1 176 ? -9.977 12.25 3.213 1 97.75 176 LEU B C 1
ATOM 3473 O O . LEU B 1 176 ? -9.914 13.477 3.268 1 97.75 176 LEU B O 1
ATOM 3477 N N . LEU B 1 177 ? -9.703 11.469 4.215 1 98.75 177 LEU B N 1
ATOM 3478 C CA . LEU B 1 177 ? -9.258 12.008 5.496 1 98.75 177 LEU B CA 1
ATOM 3479 C C . LEU B 1 177 ? -7.75 11.828 5.668 1 98.75 177 LEU B C 1
ATOM 3481 O O . LEU B 1 177 ? -7.219 10.742 5.422 1 98.75 177 LEU B O 1
ATOM 3485 N N . PHE B 1 178 ? -7.094 12.914 6.078 1 98.94 178 PHE B N 1
ATOM 3486 C CA . PHE B 1 178 ? -5.656 12.875 6.32 1 98.94 178 PHE B CA 1
ATOM 3487 C C . PHE B 1 178 ? -5.344 13.227 7.77 1 98.94 178 PHE B C 1
ATOM 3489 O O . PHE B 1 178 ? -5.961 14.133 8.344 1 98.94 178 PHE B O 1
ATOM 3496 N N . THR B 1 179 ? -4.484 12.5 8.391 1 98.94 179 THR B N 1
ATOM 3497 C CA . THR B 1 179 ? -3.881 12.773 9.688 1 98.94 179 THR B CA 1
ATOM 3498 C C . THR B 1 179 ? -2.373 12.531 9.641 1 98.94 179 THR B C 1
ATOM 3500 O O . THR B 1 179 ? -1.869 11.875 8.727 1 98.94 179 THR B O 1
ATOM 3503 N N . HIS B 1 180 ? -1.68 13.133 10.555 1 98.94 180 HIS B N 1
ATOM 3504 C CA . HIS B 1 180 ? -0.281 12.742 10.672 1 98.94 180 HIS B CA 1
ATOM 3505 C C . HIS B 1 180 ? -0.148 11.383 11.352 1 98.94 180 HIS B C 1
ATOM 3507 O O . HIS B 1 180 ? 0.529 10.492 10.836 1 98.94 180 HIS B O 1
ATOM 3513 N N . HIS B 1 181 ? -0.828 11.25 12.492 1 98.94 181 HIS B N 1
ATOM 3514 C CA . HIS B 1 181 ? -0.696 10.047 13.305 1 98.94 181 HIS B CA 1
ATOM 3515 C C . HIS B 1 181 ? -1.602 8.93 12.789 1 98.94 181 HIS B C 1
ATOM 3517 O O . HIS B 1 181 ? -2.762 9.172 12.445 1 98.94 181 HIS B O 1
ATOM 3523 N N . HIS B 1 182 ? -1.078 7.742 12.703 1 98.88 182 HIS B N 1
ATOM 3524 C CA . HIS B 1 182 ? -1.822 6.594 12.203 1 98.88 182 HIS B CA 1
ATOM 3525 C C . HIS B 1 182 ? -2.869 6.129 13.211 1 98.88 182 HIS B C 1
ATOM 3527 O O . HIS B 1 182 ? -2.699 6.312 14.414 1 98.88 182 HIS B O 1
ATOM 3533 N N . VAL B 1 183 ? -3.92 5.473 12.695 1 98.81 183 VAL B N 1
ATOM 3534 C CA . VAL B 1 183 ? -5.105 5.23 13.50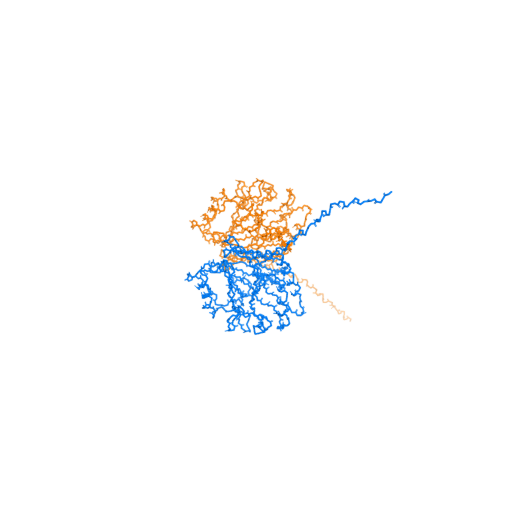8 1 98.81 183 VAL B CA 1
ATOM 3535 C C . VAL B 1 183 ? -5.297 3.727 13.703 1 98.81 183 VAL B C 1
ATOM 3537 O O . VAL B 1 183 ? -6.312 3.289 14.25 1 98.81 183 VAL B O 1
ATOM 3540 N N . PHE B 1 184 ? -4.41 2.879 13.211 1 98.44 184 PHE B N 1
ATOM 3541 C CA . PHE B 1 184 ? -4.434 1.438 13.422 1 98.44 184 PHE B CA 1
ATOM 3542 C C . PHE B 1 184 ? -3.082 0.944 13.922 1 98.44 184 PHE B C 1
ATOM 3544 O O . PHE B 1 184 ? -2.045 1.522 13.594 1 98.44 184 PHE B O 1
ATOM 3551 N N . PRO B 1 185 ? -3.094 -0.097 14.773 1 98.25 185 PRO B N 1
ATOM 3552 C CA . PRO B 1 185 ? -1.804 -0.687 15.141 1 98.25 185 PRO B CA 1
ATOM 3553 C C . PRO B 1 185 ? -1.074 -1.296 13.945 1 98.25 185 PRO B C 1
ATOM 3555 O O . PRO B 1 185 ? -1.607 -2.188 13.281 1 98.25 185 PRO B O 1
ATOM 3558 N N . CYS B 1 186 ? 0.152 -0.815 13.68 1 98.12 186 CYS B N 1
ATOM 3559 C CA . CYS B 1 186 ? 0.885 -1.224 12.492 1 98.12 186 CYS B CA 1
ATOM 3560 C C . CYS B 1 186 ? 1.745 -2.451 12.773 1 98.12 186 CYS B C 1
ATOM 3562 O O . CYS B 1 186 ? 2.273 -3.068 11.844 1 98.12 186 CYS B O 1
ATOM 3564 N N . GLY B 1 187 ? 1.887 -2.844 14.008 1 97.5 187 GLY B N 1
ATOM 3565 C CA . GLY B 1 187 ? 2.635 -4.039 14.367 1 97.5 187 GLY B CA 1
ATOM 3566 C C . GLY B 1 187 ? 4.055 -3.742 14.805 1 97.5 187 GLY B C 1
ATOM 3567 O O . GLY B 1 187 ? 4.789 -4.648 15.211 1 97.5 187 GLY B O 1
ATOM 3568 N N . ILE B 1 188 ? 4.516 -2.5 14.742 1 98.19 188 ILE B N 1
ATOM 3569 C CA . ILE B 1 188 ? 5.816 -2.059 15.234 1 98.19 188 ILE B CA 1
ATOM 3570 C C . ILE B 1 188 ? 5.66 -1.419 16.609 1 98.19 188 ILE B C 1
ATOM 3572 O O . ILE B 1 188 ? 5.176 -0.29 16.719 1 98.19 188 ILE B O 1
ATOM 3576 N N . PRO B 1 189 ? 6.125 -2.039 17.672 1 97.44 189 PRO B N 1
ATOM 3577 C CA . PRO B 1 189 ? 5.719 -1.69 19.031 1 97.44 189 PRO B CA 1
ATOM 3578 C C . PRO B 1 189 ? 6.055 -0.246 19.391 1 97.44 189 PRO B C 1
ATOM 3580 O O . PRO B 1 189 ? 5.199 0.482 19.906 1 97.44 189 PRO B O 1
ATOM 3583 N N . PRO B 1 190 ? 7.27 0.287 19.125 1 97.88 190 PRO B N 1
ATOM 3584 C CA . PRO B 1 190 ? 7.543 1.672 19.516 1 97.88 190 PRO B CA 1
ATOM 3585 C C . PRO B 1 190 ? 6.648 2.678 18.797 1 97.88 190 PRO B C 1
ATOM 3587 O O . PRO B 1 190 ? 6.336 3.736 19.344 1 97.88 190 PRO B O 1
ATOM 3590 N N . LEU B 1 191 ? 6.246 2.395 17.578 1 98.62 191 LEU B N 1
ATOM 3591 C CA . LEU B 1 191 ? 5.391 3.295 16.812 1 98.62 191 LEU B CA 1
ATOM 3592 C C . LEU B 1 191 ? 3.941 3.189 17.281 1 98.62 191 LEU B C 1
ATOM 3594 O O . LEU B 1 191 ? 3.234 4.199 17.359 1 98.62 191 LEU B O 1
ATOM 3598 N N . ASP B 1 192 ? 3.545 1.954 17.594 1 98.06 192 ASP B N 1
ATOM 3599 C CA . ASP B 1 192 ? 2.188 1.759 18.094 1 98.06 192 ASP B CA 1
ATOM 3600 C C . ASP B 1 192 ? 1.998 2.432 19.453 1 98.06 192 ASP B C 1
ATOM 3602 O O . ASP B 1 192 ? 0.893 2.863 19.781 1 98.06 192 ASP B O 1
ATOM 3606 N N . ALA B 1 193 ? 3.096 2.596 20.203 1 98.44 193 ALA B N 1
ATOM 3607 C CA . ALA B 1 193 ? 3.043 3.244 21.516 1 98.44 193 ALA B CA 1
ATOM 3608 C C . ALA B 1 193 ? 2.746 4.734 21.375 1 98.44 193 ALA B C 1
ATOM 3610 O O . ALA B 1 193 ? 2.318 5.383 22.328 1 98.44 193 ALA B O 1
ATOM 3611 N N . VAL B 1 194 ? 2.973 5.309 20.172 1 98.75 194 VAL B N 1
ATOM 3612 C CA . VAL B 1 194 ? 2.787 6.746 20.016 1 98.75 194 VAL B CA 1
ATOM 3613 C C . VAL B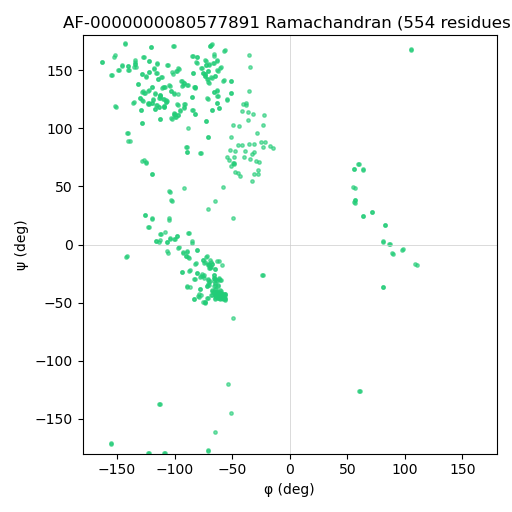 1 194 ? 1.818 7.008 18.859 1 98.75 194 VAL B C 1
ATOM 3615 O O . VAL B 1 194 ? 1.915 8.031 18.172 1 98.75 194 VAL B O 1
ATOM 3618 N N . MET B 1 195 ? 0.926 6.062 18.531 1 98.69 195 MET B N 1
ATOM 3619 C CA . MET B 1 195 ? -0.091 6.262 17.5 1 98.69 195 MET B CA 1
ATOM 3620 C C . MET B 1 195 ? -1.153 7.25 17.969 1 98.69 195 MET B C 1
ATOM 3622 O O . MET B 1 195 ? -1.008 7.871 19.031 1 98.69 195 MET B O 1
ATOM 3626 N N . CYS B 1 196 ? -2.146 7.512 17.234 1 98.88 196 CYS B N 1
ATOM 3627 C CA . CYS B 1 196 ? -3.205 8.461 17.562 1 98.88 196 CYS B CA 1
ATOM 3628 C C . CYS B 1 196 ? -4.098 7.922 18.672 1 98.88 196 CYS B C 1
ATOM 3630 O O . CYS B 1 196 ? -4.594 6.797 18.594 1 98.88 196 CYS B O 1
ATOM 3632 N N . LYS B 1 197 ? -4.293 8.648 19.734 1 98.75 197 LYS B N 1
ATOM 3633 C CA . LYS B 1 197 ? -5.262 8.32 20.781 1 98.75 197 LYS B CA 1
ATOM 3634 C C . LYS B 1 197 ? -6.668 8.742 20.375 1 98.75 197 LYS B C 1
ATOM 3636 O O . LYS B 1 197 ? -6.844 9.539 19.453 1 98.75 197 LYS B O 1
ATOM 3641 N N . GLY B 1 198 ? -7.684 8.172 21.047 1 98.75 198 GLY B N 1
ATOM 3642 C CA . GLY B 1 198 ? -9.07 8.508 20.75 1 98.75 198 GLY B CA 1
ATOM 3643 C C . GLY B 1 198 ? -9.633 7.746 19.562 1 98.75 198 GLY B C 1
ATOM 3644 O O . GLY B 1 198 ? -10.664 8.125 19.016 1 98.75 198 GLY B O 1
ATOM 3645 N N . THR B 1 199 ? -8.969 6.668 19.172 1 98.5 199 THR B N 1
ATOM 3646 C CA . THR B 1 199 ? -9.336 5.949 17.953 1 98.5 199 THR B CA 1
ATOM 3647 C C . THR B 1 199 ? -10.656 5.211 18.141 1 98.5 199 THR B C 1
ATOM 3649 O O . THR B 1 199 ? -11.414 5.039 17.188 1 98.5 199 THR B O 1
ATOM 3652 N N . GLN B 1 200 ? -10.953 4.801 19.359 1 98.25 200 GLN B N 1
ATOM 3653 C CA . GLN B 1 200 ? -12.234 4.152 19.594 1 98.25 200 GLN B CA 1
ATOM 3654 C C . GLN B 1 200 ? -13.391 5.121 19.359 1 98.25 200 GLN B C 1
ATOM 3656 O O . GLN B 1 200 ? -14.391 4.762 18.734 1 98.25 200 GLN B O 1
ATOM 3661 N N . ALA B 1 201 ? -13.266 6.305 19.906 1 98.62 201 ALA B N 1
ATOM 3662 C CA . ALA B 1 201 ? -14.281 7.332 19.703 1 98.62 201 ALA B CA 1
ATOM 3663 C C . ALA B 1 201 ? -14.375 7.715 18.219 1 98.62 201 ALA B C 1
ATOM 3665 O O . ALA B 1 201 ? -15.461 7.961 17.703 1 98.62 201 ALA B O 1
ATOM 3666 N N . LEU B 1 202 ? -13.227 7.816 17.594 1 98.75 202 LEU B N 1
ATOM 3667 C CA . LEU B 1 202 ? -13.211 8.086 16.156 1 98.75 202 LEU B CA 1
ATOM 3668 C C . LEU B 1 202 ? -13.961 7.008 15.391 1 98.75 202 LEU B C 1
ATOM 3670 O O . LEU B 1 202 ? -14.773 7.312 14.516 1 98.75 202 LEU B O 1
ATOM 3674 N N . ALA B 1 203 ? -13.711 5.754 15.711 1 98.69 203 ALA B N 1
ATOM 3675 C CA . ALA B 1 203 ? -14.422 4.641 15.086 1 98.69 203 ALA B CA 1
ATOM 3676 C C . ALA B 1 203 ? -15.93 4.766 15.297 1 98.69 203 ALA B C 1
ATOM 3678 O O . ALA B 1 203 ? -16.719 4.531 14.367 1 98.69 203 ALA B O 1
ATOM 3679 N N . GLY B 1 204 ? -16.281 5.094 16.516 1 98.25 204 GLY B N 1
ATOM 3680 C CA . GLY B 1 204 ? -17.688 5.312 16.812 1 98.25 204 GLY B CA 1
ATOM 3681 C C . GLY B 1 204 ? -18.328 6.383 15.938 1 98.25 204 GLY B C 1
ATOM 3682 O O . GLY B 1 204 ? -19.438 6.203 15.438 1 98.25 204 GLY B O 1
ATOM 3683 N N . LEU B 1 205 ? -17.625 7.477 15.734 1 97.88 205 LEU B N 1
ATOM 3684 C CA . LEU B 1 205 ? -18.094 8.562 14.883 1 97.88 205 LEU B CA 1
ATOM 3685 C C . LEU B 1 205 ? -18.281 8.078 13.445 1 97.88 205 LEU B C 1
ATOM 3687 O O . LEU B 1 205 ? -19.312 8.344 12.828 1 97.88 205 LEU B O 1
ATOM 3691 N N . LEU B 1 206 ? -17.328 7.305 12.945 1 97.38 206 LEU B N 1
ATOM 3692 C CA . LEU B 1 206 ? -17.328 6.895 11.547 1 97.38 206 LEU B CA 1
ATOM 3693 C C . LEU B 1 206 ? -18.391 5.832 11.289 1 97.38 206 LEU B C 1
ATOM 3695 O O . LEU B 1 206 ? -18.797 5.613 10.148 1 97.38 206 LEU B O 1
ATOM 3699 N N . LYS B 1 207 ? -18.906 5.23 12.32 1 96.44 207 LYS B N 1
ATOM 3700 C CA . LYS B 1 207 ? -19.938 4.203 12.203 1 96.44 207 LYS B CA 1
ATOM 3701 C C . LYS B 1 207 ? -21.312 4.754 12.578 1 96.44 207 LYS B C 1
ATOM 3703 O O . LYS B 1 207 ? -22.297 4.012 12.625 1 96.44 207 LYS B O 1
ATOM 3708 N N . SER B 1 208 ? -21.484 6 12.844 1 94.19 208 SER B N 1
ATOM 3709 C CA . SER B 1 208 ? -22.688 6.594 13.43 1 94.19 208 SER B CA 1
ATOM 3710 C C . SER B 1 208 ? -23.734 6.91 12.359 1 94.19 208 SER B C 1
ATOM 3712 O O . SER B 1 208 ? -24.766 7.496 12.648 1 94.19 208 SER B O 1
ATOM 3714 N N . GLY B 1 209 ? -23.469 6.609 11.133 1 90.06 209 GLY B N 1
ATOM 3715 C CA . GLY B 1 209 ? -24.422 6.887 10.062 1 90.06 209 GLY B CA 1
ATOM 3716 C C . GLY B 1 209 ? -23.953 7.992 9.133 1 90.06 209 GLY B C 1
ATOM 3717 O O . GLY B 1 209 ? -24.531 8.195 8.062 1 90.06 209 GLY B O 1
ATOM 3718 N N . ILE B 1 210 ? -23 8.727 9.633 1 91.19 210 ILE B N 1
ATOM 3719 C CA . ILE B 1 210 ? -22.406 9.695 8.727 1 91.19 210 ILE B CA 1
ATOM 3720 C C . ILE B 1 210 ? -21.688 8.969 7.594 1 91.19 210 ILE B C 1
ATOM 3722 O O . ILE B 1 210 ? -21.125 7.887 7.793 1 91.19 210 ILE B O 1
ATOM 3726 N N . ARG B 1 211 ? -21.766 9.617 6.406 1 93.38 211 ARG B N 1
ATOM 3727 C CA . ARG B 1 211 ? -21 9.008 5.316 1 93.38 211 ARG B CA 1
ATOM 3728 C C . ARG B 1 211 ? -19.516 8.977 5.633 1 93.38 211 ARG B C 1
ATOM 3730 O O . ARG B 1 211 ? -18.906 10.023 5.848 1 93.38 211 ARG B O 1
ATOM 3737 N N . PRO B 1 212 ? -18.953 7.828 5.715 1 94.81 212 PRO B N 1
ATOM 3738 C CA . PRO B 1 212 ? -17.531 7.754 6.059 1 94.81 212 PRO B CA 1
ATOM 3739 C C . PRO B 1 212 ? -16.625 8.188 4.906 1 94.81 212 PRO B C 1
ATOM 3741 O O . PRO B 1 212 ? -17.047 8.227 3.752 1 94.81 212 PRO B O 1
ATOM 3744 N N . PRO B 1 213 ? -15.375 8.578 5.227 1 97.25 213 PRO B N 1
ATOM 3745 C CA . PRO B 1 213 ? -14.414 8.828 4.148 1 97.25 213 PRO B CA 1
ATOM 3746 C C . PRO B 1 213 ? -14.047 7.559 3.381 1 97.25 213 PRO B C 1
ATOM 3748 O O . PRO B 1 213 ? -14.234 6.449 3.891 1 97.25 213 PRO B O 1
ATOM 3751 N N . ALA B 1 214 ? -13.602 7.785 2.129 1 97 214 ALA B N 1
ATOM 3752 C CA . ALA B 1 214 ? -13.164 6.664 1.299 1 97 214 ALA B CA 1
ATOM 3753 C C . ALA B 1 214 ? -11.93 5.992 1.887 1 97 214 ALA B C 1
ATOM 3755 O O . ALA B 1 214 ? -11.711 4.797 1.687 1 97 214 ALA B O 1
ATOM 3756 N N . ALA B 1 215 ? -11.117 6.781 2.598 1 98.69 215 ALA B N 1
ATOM 3757 C CA . ALA B 1 215 ? -9.922 6.281 3.279 1 98.69 215 ALA B CA 1
ATOM 3758 C C . ALA B 1 215 ? -9.43 7.277 4.32 1 98.69 215 ALA B C 1
ATOM 3760 O O . ALA B 1 215 ? -9.789 8.453 4.285 1 98.69 215 ALA B O 1
ATOM 3761 N N . ILE B 1 216 ? -8.711 6.734 5.238 1 98.94 216 ILE B N 1
ATOM 3762 C CA . ILE B 1 216 ? -7.922 7.52 6.176 1 98.94 216 ILE B CA 1
ATOM 3763 C C . ILE B 1 216 ? -6.434 7.352 5.863 1 98.94 216 ILE B C 1
ATOM 3765 O O . ILE B 1 216 ? -5.91 6.238 5.902 1 98.94 216 ILE B O 1
ATOM 3769 N N . CYS B 1 217 ? -5.801 8.438 5.555 1 98.94 217 CYS B N 1
ATOM 3770 C CA . CYS B 1 217 ? -4.422 8.43 5.082 1 98.94 217 CYS B CA 1
ATOM 3771 C C . CYS B 1 217 ? -3.504 9.172 6.047 1 98.94 217 CYS B C 1
ATOM 3773 O O . CYS B 1 217 ? -3.613 10.383 6.203 1 98.94 217 CYS B O 1
ATOM 3775 N N . SER B 1 218 ? -2.539 8.422 6.648 1 98.94 218 SER B N 1
ATOM 3776 C CA . SER B 1 218 ? -1.687 8.992 7.688 1 98.94 218 SER B CA 1
ATOM 3777 C C . SER B 1 218 ? -0.216 8.938 7.289 1 98.94 218 SER B C 1
ATOM 3779 O O . SER B 1 218 ? 0.118 8.484 6.191 1 98.94 218 SER B O 1
ATOM 3781 N N . GLY B 1 219 ? 0.641 9.602 8.055 1 98.88 219 GLY B N 1
ATOM 3782 C CA . GLY B 1 219 ? 2.088 9.477 8.023 1 98.88 219 GLY B CA 1
ATOM 3783 C C . GLY B 1 219 ? 2.658 8.859 9.289 1 98.88 219 GLY B C 1
ATOM 3784 O O . GLY B 1 219 ? 2.197 7.809 9.734 1 98.88 219 GLY B O 1
ATOM 3785 N N . HIS B 1 220 ? 3.689 9.32 9.828 1 98.94 220 HIS B N 1
ATOM 3786 C CA . HIS B 1 220 ? 4.211 9.086 11.172 1 98.94 220 HIS B CA 1
ATOM 3787 C C . HIS B 1 220 ? 4.969 7.766 11.242 1 98.94 220 HIS B C 1
ATOM 3789 O O . HIS B 1 220 ? 6.043 7.691 11.836 1 98.94 220 HIS B O 1
ATOM 3795 N N . VAL B 1 221 ? 4.516 6.73 10.523 1 98.88 221 VAL B N 1
ATOM 3796 C CA . VAL B 1 221 ? 5.094 5.395 10.617 1 98.88 221 VAL B CA 1
ATOM 3797 C C . VAL B 1 221 ? 6.363 5.32 9.773 1 98.88 221 VAL B C 1
ATOM 3799 O O . VAL B 1 221 ? 7.25 4.508 10.047 1 98.88 221 VAL B O 1
ATOM 3802 N N . HIS B 1 222 ? 6.5 6.133 8.797 1 98.88 222 HIS B N 1
ATOM 3803 C CA . HIS B 1 222 ? 7.586 6.156 7.828 1 98.88 222 HIS B CA 1
ATOM 3804 C C . HIS B 1 222 ? 7.613 4.879 7 1 98.88 222 HIS B C 1
ATOM 3806 O O . HIS B 1 222 ? 8.688 4.406 6.613 1 98.88 222 HIS B O 1
ATOM 3812 N N . ARG B 1 223 ? 6.543 4.227 6.863 1 98.81 223 ARG B N 1
ATOM 3813 C CA . ARG B 1 223 ? 6.414 3.043 6.023 1 98.81 223 ARG B CA 1
ATOM 3814 C C . ARG B 1 223 ? 5.074 3.037 5.293 1 98.81 223 ARG B C 1
ATOM 3816 O O . ARG B 1 223 ? 4.066 3.508 5.824 1 98.81 223 ARG B O 1
ATOM 3823 N N . SER B 1 224 ? 5.07 2.424 4.121 1 98.81 224 SER B N 1
ATOM 3824 C CA . SER B 1 224 ? 3.85 2.221 3.344 1 98.81 224 SER B CA 1
ATOM 3825 C C . SER B 1 224 ? 3.086 0.994 3.828 1 98.81 224 SER B C 1
ATOM 3827 O O . SER B 1 224 ? 3.561 -0.135 3.689 1 98.81 224 SER B O 1
ATOM 3829 N N . MET B 1 225 ? 1.91 1.242 4.422 1 98.88 225 MET B N 1
ATOM 3830 C CA . MET B 1 225 ? 1.115 0.143 4.961 1 98.88 225 MET B CA 1
ATOM 3831 C C . MET B 1 225 ? -0.369 0.36 4.691 1 98.88 225 MET B C 1
ATOM 3833 O O . MET B 1 225 ? -0.811 1.495 4.5 1 98.88 225 MET B O 1
ATOM 3837 N N . SER B 1 226 ? -1.083 -0.772 4.637 1 98.88 226 SER B N 1
ATOM 3838 C CA . SER B 1 226 ? -2.52 -0.75 4.383 1 98.88 226 SER B CA 1
ATOM 3839 C C . SER B 1 226 ? -3.271 -1.629 5.379 1 98.88 226 SER B C 1
ATOM 3841 O O . SER B 1 226 ? -2.811 -2.721 5.719 1 98.88 226 SER B O 1
ATOM 3843 N N . SER B 1 227 ? -4.348 -1.137 5.832 1 98.75 227 SER B N 1
ATOM 3844 C CA . SER B 1 227 ? -5.246 -1.858 6.73 1 98.75 227 SER B CA 1
ATOM 3845 C C . SER B 1 227 ? -6.672 -1.325 6.633 1 98.75 227 SER B C 1
ATOM 3847 O O . SER B 1 227 ? -7.027 -0.661 5.656 1 98.75 227 SER B O 1
ATOM 3849 N N . LEU B 1 228 ? -7.488 -1.805 7.543 1 98.44 228 LEU B N 1
ATOM 3850 C CA . LEU B 1 228 ? -8.812 -1.241 7.773 1 98.44 228 LEU B CA 1
ATOM 3851 C C . LEU B 1 228 ? -8.906 -0.614 9.164 1 98.44 228 LEU B C 1
ATOM 3853 O O . LEU B 1 228 ? -8.273 -1.092 10.102 1 98.44 228 LEU B O 1
ATOM 3857 N N . PHE B 1 229 ? -9.57 0.415 9.211 1 98.62 229 PHE B N 1
ATOM 3858 C CA . PHE B 1 229 ? -9.992 1.039 10.453 1 98.62 229 PHE B CA 1
ATOM 3859 C C . PHE B 1 229 ? -11.492 1.325 10.438 1 98.62 229 PHE B C 1
ATOM 3861 O O . PHE B 1 229 ? -11.977 2.092 9.602 1 98.62 229 PHE B O 1
ATOM 3868 N N . ALA B 1 230 ? -12.25 0.674 11.32 1 97.69 230 ALA B N 1
ATOM 3869 C CA . ALA B 1 230 ? -13.703 0.806 11.367 1 97.69 230 ALA B CA 1
ATOM 3870 C C . ALA B 1 230 ? -14.328 0.465 10.023 1 97.69 230 ALA B C 1
ATOM 3872 O O . ALA B 1 230 ? -15.273 1.127 9.586 1 97.69 230 ALA B O 1
ATOM 3873 N N . GLY B 1 231 ? -13.75 -0.518 9.344 1 96.75 231 GLY B N 1
ATOM 3874 C CA . GLY B 1 231 ? -14.273 -0.976 8.062 1 96.75 231 GLY B CA 1
ATOM 3875 C C . GLY B 1 231 ? -13.859 -0.092 6.902 1 96.75 231 GLY B C 1
ATOM 3876 O O . GLY B 1 231 ? -14.266 -0.333 5.762 1 96.75 231 GLY B O 1
ATOM 3877 N N . ILE B 1 232 ? -13.047 0.945 7.184 1 98.12 232 ILE B N 1
ATOM 3878 C CA . ILE B 1 232 ? -12.617 1.925 6.191 1 98.12 232 ILE B CA 1
ATOM 3879 C C . ILE B 1 232 ? -11.141 1.713 5.863 1 98.12 232 ILE B C 1
ATOM 3881 O O . ILE B 1 232 ? -10.328 1.475 6.762 1 98.12 232 ILE B O 1
ATOM 3885 N N . PRO B 1 233 ? -10.797 1.761 4.52 1 98.81 233 PRO B N 1
ATOM 3886 C CA . PRO B 1 233 ? -9.367 1.699 4.203 1 98.81 233 PRO B CA 1
ATOM 3887 C C . PRO B 1 233 ? -8.539 2.707 5 1 98.81 233 PRO B C 1
ATOM 3889 O O . PRO B 1 233 ? -8.93 3.873 5.113 1 98.81 233 PRO B O 1
ATOM 3892 N N . ALA B 1 234 ? -7.484 2.215 5.602 1 98.94 234 ALA B N 1
ATOM 3893 C CA . ALA B 1 234 ? -6.531 3.039 6.344 1 98.94 234 ALA B CA 1
ATOM 3894 C C . ALA B 1 234 ? -5.102 2.791 5.867 1 98.94 234 ALA B C 1
ATOM 3896 O O . ALA B 1 234 ? -4.641 1.647 5.848 1 98.94 234 ALA B O 1
ATOM 3897 N N . TYR B 1 235 ? -4.445 3.881 5.457 1 98.94 235 TYR B N 1
ATOM 3898 C CA . TYR B 1 235 ? -3.111 3.783 4.875 1 98.94 235 TYR B CA 1
ATOM 3899 C C . TYR B 1 235 ? -2.109 4.621 5.66 1 98.94 235 TYR B C 1
ATOM 3901 O O . TYR B 1 235 ? -2.473 5.637 6.254 1 98.94 235 TYR B O 1
ATOM 3909 N N . THR B 1 236 ? -0.898 4.156 5.68 1 98.94 236 THR B N 1
ATOM 3910 C CA . THR B 1 236 ? 0.221 5.031 6.016 1 98.94 236 THR B CA 1
ATOM 3911 C C . THR B 1 236 ? 1.096 5.285 4.793 1 98.94 236 THR B C 1
ATOM 3913 O O . THR B 1 236 ? 1.333 4.379 3.992 1 98.94 236 THR B O 1
ATOM 3916 N N . CYS B 1 237 ? 1.409 6.484 4.664 1 98.94 237 CYS B N 1
ATOM 3917 C CA . CYS B 1 237 ? 2.275 6.918 3.57 1 98.94 237 CYS B CA 1
ATOM 3918 C C . CYS B 1 237 ? 3.742 6.684 3.912 1 98.94 237 CYS B C 1
ATOM 3920 O O . CYS B 1 237 ? 4.18 6.977 5.023 1 98.94 237 CYS B O 1
ATOM 3922 N N . GLY B 1 238 ? 4.504 6.129 2.926 1 98.81 238 GLY B N 1
ATOM 3923 C CA . GLY B 1 238 ? 5.949 6.125 3.105 1 98.81 238 GLY B CA 1
ATOM 3924 C C . GLY B 1 238 ? 6.527 7.512 3.32 1 98.81 238 GLY B C 1
ATOM 3925 O O . GLY B 1 238 ? 5.871 8.516 3.027 1 98.81 238 GLY B O 1
ATOM 3926 N N . SER B 1 239 ? 7.766 7.598 3.762 1 98.94 239 SER B N 1
ATOM 3927 C CA . SER B 1 239 ? 8.352 8.859 4.184 1 98.94 239 SER B CA 1
ATOM 3928 C C . SER B 1 239 ? 9.344 9.383 3.146 1 98.94 239 SER B C 1
ATOM 3930 O O . SER B 1 239 ? 9.891 8.609 2.357 1 98.94 239 SER B O 1
ATOM 3932 N N . ILE B 1 240 ? 9.492 10.703 3.18 1 98.94 240 ILE B N 1
ATOM 3933 C CA . ILE B 1 240 ? 10.586 11.328 2.449 1 98.94 240 ILE B CA 1
ATOM 3934 C C . ILE B 1 240 ? 11.914 11.023 3.145 1 98.94 240 ILE B C 1
ATOM 3936 O O . ILE B 1 240 ? 12.914 10.742 2.484 1 98.94 240 ILE B O 1
ATOM 3940 N N . CYS B 1 241 ? 11.93 11.18 4.496 1 98.88 241 CYS B N 1
ATOM 3941 C CA . CYS B 1 241 ? 13.117 10.781 5.246 1 98.88 241 CYS B CA 1
ATOM 3942 C C . CYS B 1 241 ? 13.305 9.273 5.215 1 98.88 241 CYS B C 1
ATOM 3944 O O . CYS B 1 241 ? 12.461 8.547 4.672 1 98.88 241 CYS B O 1
ATOM 3946 N N . PRO B 1 242 ? 14.398 8.766 5.707 1 98.56 242 PRO B N 1
ATOM 3947 C CA . PRO B 1 242 ? 14.602 7.316 5.684 1 98.56 242 PRO B CA 1
ATOM 3948 C C . PRO B 1 242 ? 13.5 6.555 6.41 1 98.56 242 PRO B C 1
ATOM 3950 O O . PRO B 1 242 ? 13.031 6.996 7.465 1 98.56 242 PRO B O 1
ATOM 3953 N N . ALA B 1 243 ? 13.117 5.43 5.84 1 98.69 243 ALA B N 1
ATOM 3954 C CA . ALA B 1 243 ? 12.047 4.602 6.395 1 98.69 243 ALA B CA 1
ATOM 3955 C C . ALA B 1 243 ? 12.492 3.914 7.68 1 98.69 243 ALA B C 1
ATOM 3957 O O . ALA B 1 243 ? 13.672 3.605 7.848 1 98.69 243 ALA B O 1
ATOM 3958 N N . ASN B 1 244 ? 11.555 3.699 8.531 1 98.62 244 ASN B N 1
ATOM 3959 C CA . ASN B 1 244 ? 11.805 2.83 9.68 1 98.62 244 ASN B CA 1
ATOM 3960 C C . ASN B 1 244 ? 11.875 1.363 9.266 1 98.62 244 ASN B C 1
ATOM 3962 O O . ASN B 1 244 ? 11.188 0.943 8.336 1 98.62 244 ASN B O 1
ATOM 3966 N N . PRO B 1 245 ? 12.719 0.567 9.969 1 98.44 245 PRO B N 1
ATOM 3967 C CA . PRO B 1 245 ? 12.68 -0.872 9.695 1 98.44 245 PRO B CA 1
ATOM 3968 C C . PRO B 1 245 ? 11.328 -1.501 10.039 1 98.44 245 PRO B C 1
ATOM 3970 O O . PRO B 1 245 ? 10.625 -1.011 10.93 1 98.44 245 PRO B O 1
ATOM 3973 N N . LEU B 1 246 ? 10.977 -2.547 9.32 1 98.69 246 LEU B N 1
ATOM 3974 C CA . LEU B 1 246 ? 9.781 -3.318 9.648 1 98.69 246 LEU B CA 1
ATOM 3975 C C . LEU B 1 246 ? 10.055 -4.25 10.828 1 98.69 246 LEU B C 1
ATOM 3977 O O . LEU B 1 246 ? 10.242 -5.453 10.641 1 98.69 246 LEU B O 1
ATOM 3981 N N . MET B 1 247 ? 10.047 -3.674 12.031 1 98.31 247 MET B N 1
ATOM 3982 C CA . MET B 1 247 ? 10.422 -4.391 13.25 1 98.31 247 MET B CA 1
ATOM 3983 C C . MET B 1 247 ? 9.203 -5.07 13.875 1 98.31 247 MET B C 1
ATOM 3985 O O . MET B 1 247 ? 8.695 -4.613 14.891 1 98.31 247 MET B O 1
ATOM 3989 N N . LEU B 1 248 ? 8.875 -6.203 13.289 1 97.56 248 LEU B N 1
ATOM 3990 C CA . LEU B 1 248 ? 7.734 -6.949 13.805 1 97.56 248 LEU B CA 1
ATOM 3991 C C . LEU B 1 248 ? 8.164 -7.883 14.93 1 97.56 248 LEU B C 1
ATOM 3993 O O . LEU B 1 248 ? 7.324 -8.375 15.688 1 97.56 248 LEU B O 1
ATOM 3997 N N . ASP B 1 249 ? 9.359 -8.211 14.961 1 95.81 249 ASP B N 1
ATOM 3998 C CA . ASP B 1 249 ? 10.047 -8.953 16 1 95.81 249 ASP B CA 1
ATOM 3999 C C . ASP B 1 249 ? 11.398 -8.32 16.328 1 95.81 249 ASP B C 1
ATOM 4001 O O . ASP B 1 249 ? 12.266 -8.211 15.453 1 95.81 249 ASP B O 1
ATOM 4005 N N . ALA B 1 250 ? 11.609 -7.945 17.578 1 95.94 250 ALA B N 1
ATOM 4006 C CA . ALA B 1 250 ? 12.797 -7.188 17.984 1 95.94 250 ALA B CA 1
ATOM 4007 C C . ALA B 1 250 ? 14.062 -8.016 17.781 1 95.94 250 ALA B C 1
ATOM 4009 O O . ALA B 1 250 ? 15.156 -7.461 17.672 1 95.94 250 ALA B O 1
ATOM 4010 N N . SER B 1 251 ? 13.938 -9.32 17.719 1 96.38 251 SER B N 1
ATOM 4011 C CA . SER B 1 251 ? 15.102 -10.188 17.594 1 96.38 251 SER B CA 1
ATOM 4012 C C . SER B 1 251 ? 15.469 -10.406 16.141 1 96.38 251 SER B C 1
ATOM 4014 O O . SER B 1 251 ? 16.547 -10.938 15.828 1 96.38 251 SER B O 1
ATOM 4016 N N . ARG B 1 252 ? 14.633 -10 15.258 1 96.12 252 ARG B N 1
ATOM 4017 C CA . ARG B 1 252 ? 14.812 -10.164 13.82 1 96.12 252 ARG B CA 1
ATOM 4018 C C . ARG B 1 252 ? 14.352 -8.914 13.07 1 96.12 252 ARG B C 1
ATOM 4020 O O . ARG B 1 252 ? 13.195 -8.836 12.641 1 96.12 252 ARG B O 1
ATOM 4027 N N . VAL B 1 253 ? 15.211 -8 12.883 1 97.69 253 VAL B N 1
ATOM 4028 C CA . VAL B 1 253 ? 14.844 -6.734 12.266 1 97.69 253 VAL B CA 1
ATOM 4029 C C . VAL B 1 253 ? 15.516 -6.609 10.898 1 97.69 253 VAL B C 1
ATOM 4031 O O . VAL B 1 253 ? 16.719 -6.371 10.812 1 97.69 253 VAL B O 1
ATOM 4034 N N . PRO B 1 254 ? 14.734 -6.727 9.875 1 98 254 PRO B N 1
ATOM 4035 C CA . PRO B 1 254 ? 15.352 -6.555 8.555 1 98 254 PRO B CA 1
ATOM 403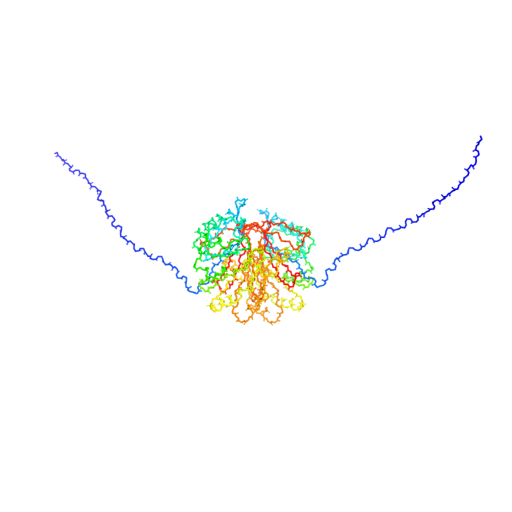6 C C . PRO B 1 254 ? 15.766 -5.109 8.281 1 98 254 PRO B C 1
ATOM 4038 O O . PRO B 1 254 ? 15.188 -4.18 8.852 1 98 254 PRO B O 1
ATOM 4041 N N . GLN B 1 255 ? 16.734 -4.977 7.422 1 97.19 255 GLN B N 1
ATOM 4042 C CA . GLN B 1 255 ? 17.188 -3.643 7.066 1 97.19 255 GLN B CA 1
ATOM 4043 C C . GLN B 1 255 ? 16.125 -2.879 6.285 1 97.19 255 GLN B C 1
ATOM 4045 O O . GLN B 1 255 ? 15.414 -3.459 5.465 1 97.19 255 GLN B O 1
ATOM 4050 N N . ALA B 1 256 ? 16.062 -1.573 6.555 1 97.31 256 ALA B N 1
ATOM 4051 C CA . ALA B 1 256 ? 15.211 -0.698 5.746 1 97.31 256 ALA B CA 1
ATOM 4052 C C . ALA B 1 256 ? 15.992 -0.094 4.586 1 97.31 256 ALA B C 1
ATOM 4054 O O . ALA B 1 256 ? 17 0.598 4.793 1 97.31 256 ALA B O 1
ATOM 4055 N N . ALA B 1 257 ? 15.547 -0.407 3.361 1 93.25 257 ALA B N 1
ATOM 4056 C CA . ALA B 1 257 ? 16.219 0.099 2.17 1 93.25 257 ALA B CA 1
ATOM 4057 C C . ALA B 1 257 ? 15.258 0.876 1.279 1 93.25 257 ALA B C 1
ATOM 4059 O O . ALA B 1 257 ? 15.562 1.152 0.117 1 93.25 257 ALA B O 1
ATOM 4060 N N . ASP B 1 258 ? 14.125 1.23 1.82 1 97.44 258 ASP B N 1
ATOM 4061 C CA . ASP B 1 258 ? 13.102 1.925 1.043 1 97.44 258 ASP B CA 1
ATOM 4062 C C . ASP B 1 258 ? 13.586 3.309 0.614 1 97.44 258 ASP B C 1
ATOM 4064 O O . ASP B 1 258 ? 14.086 4.082 1.436 1 97.44 258 ASP B O 1
ATOM 4068 N N . PRO B 1 259 ? 13.438 3.646 -0.653 1 98.25 259 PRO B N 1
ATOM 4069 C CA . PRO B 1 259 ? 13.664 5.031 -1.076 1 98.25 259 PRO B CA 1
ATOM 4070 C C . PRO B 1 259 ? 12.594 5.984 -0.56 1 98.25 259 PRO B C 1
ATOM 4072 O O . PRO B 1 259 ? 11.602 5.547 0.033 1 98.25 259 PRO B O 1
ATOM 4075 N N . PRO B 1 260 ? 12.875 7.348 -0.771 1 98.75 260 PRO B N 1
ATOM 4076 C CA . PRO B 1 260 ? 11.742 8.234 -0.485 1 98.75 260 PRO B CA 1
ATOM 4077 C C . PRO B 1 260 ? 10.461 7.801 -1.183 1 98.75 260 PRO B C 1
ATOM 4079 O O . PRO B 1 260 ? 10.5 7.32 -2.318 1 98.75 260 PRO B O 1
ATOM 4082 N N . ALA B 1 261 ? 9.414 7.945 -0.465 1 98.81 261 ALA B N 1
ATOM 4083 C CA . ALA B 1 261 ? 8.156 7.41 -0.986 1 98.81 261 ALA B CA 1
ATOM 4084 C C . ALA B 1 261 ? 7.023 8.414 -0.816 1 98.81 261 ALA B C 1
ATOM 4086 O O . ALA B 1 261 ? 7.109 9.328 0.008 1 98.81 261 ALA B O 1
ATOM 4087 N N . LEU B 1 262 ? 6.023 8.297 -1.633 1 98.88 262 LEU B N 1
ATOM 4088 C CA . LEU B 1 262 ? 4.793 9.078 -1.589 1 98.88 262 LEU B CA 1
ATOM 4089 C C . LEU B 1 262 ? 3.592 8.219 -1.974 1 98.88 262 LEU B C 1
ATOM 4091 O O . LEU B 1 262 ? 3.744 7.039 -2.293 1 98.88 262 LEU B O 1
ATOM 4095 N N . MET B 1 263 ? 2.42 8.789 -1.827 1 98.94 263 MET B N 1
ATOM 4096 C CA . MET B 1 263 ? 1.215 8.078 -2.246 1 98.94 263 MET B CA 1
ATOM 4097 C C . MET B 1 263 ? 0.407 8.906 -3.234 1 98.94 263 MET B C 1
ATOM 4099 O O . MET B 1 263 ? 0.375 10.133 -3.137 1 98.94 263 MET B O 1
ATOM 4103 N N . ILE B 1 264 ? -0.217 8.227 -4.199 1 98.88 264 ILE B N 1
ATOM 4104 C CA . ILE B 1 264 ? -1.185 8.82 -5.117 1 98.88 264 ILE B CA 1
ATOM 4105 C C . ILE B 1 264 ? -2.559 8.188 -4.891 1 98.88 264 ILE B C 1
ATOM 4107 O O . ILE B 1 264 ? -2.717 6.973 -4.992 1 98.88 264 ILE B O 1
ATOM 4111 N N . HIS B 1 265 ? -3.48 9.008 -4.543 1 98.69 265 HIS B N 1
ATOM 4112 C CA . HIS B 1 265 ? -4.863 8.594 -4.348 1 98.69 265 HIS B CA 1
ATOM 4113 C C . HIS B 1 265 ? -5.73 8.992 -5.539 1 98.69 265 HIS B C 1
ATOM 4115 O O . HIS B 1 265 ? -6.012 10.18 -5.734 1 98.69 265 HIS B O 1
ATOM 4121 N N . ASP B 1 266 ? -6.145 8 -6.336 1 98 266 ASP B N 1
ATOM 4122 C CA . ASP B 1 266 ? -6.883 8.203 -7.578 1 98 266 ASP B CA 1
ATOM 4123 C C . ASP B 1 266 ? -8.375 7.961 -7.379 1 98 266 ASP B C 1
ATOM 4125 O O . ASP B 1 266 ? -8.797 6.828 -7.133 1 98 266 ASP B O 1
ATOM 4129 N N . LEU B 1 267 ? -9.148 8.977 -7.477 1 95.5 267 LEU B N 1
ATOM 4130 C CA . LEU B 1 267 ? -10.602 8.898 -7.309 1 95.5 267 LEU B CA 1
ATOM 4131 C C . LEU B 1 267 ? -11.312 9.164 -8.633 1 95.5 267 LEU B C 1
ATOM 4133 O O . LEU B 1 267 ? -12.539 9.297 -8.664 1 95.5 267 LEU B O 1
ATOM 4137 N N . ARG B 1 268 ? -10.68 9.25 -9.758 1 91.19 268 ARG B N 1
ATOM 4138 C CA . ARG B 1 268 ? -11.195 9.758 -11.023 1 91.19 268 ARG B CA 1
ATOM 4139 C C . ARG B 1 268 ? -12.219 8.797 -11.625 1 91.19 268 ARG B C 1
ATOM 4141 O O . ARG B 1 268 ? -13.07 9.203 -12.414 1 91.19 268 ARG B O 1
ATOM 4148 N N . HIS B 1 269 ? -12.211 7.543 -11.133 1 88 269 HIS B N 1
ATOM 4149 C CA . HIS B 1 269 ? -13.047 6.555 -11.812 1 88 269 HIS B CA 1
ATOM 4150 C C . HIS B 1 269 ? -14.094 5.98 -10.867 1 88 269 HIS B C 1
ATOM 4152 O O . HIS B 1 269 ? -14.547 4.848 -11.047 1 88 269 HIS B O 1
ATOM 4158 N N . GLY B 1 270 ? -14.414 6.664 -9.836 1 85.56 270 GLY B N 1
ATOM 4159 C CA . GLY B 1 270 ? -15.531 6.316 -8.977 1 85.56 270 GLY B CA 1
ATOM 4160 C C . GLY B 1 270 ? -15.148 5.375 -7.852 1 85.56 270 GLY B C 1
ATOM 4161 O O . GLY B 1 270 ? -15.992 5 -7.031 1 85.56 270 GLY B O 1
ATOM 4162 N N . HIS B 1 271 ? -13.992 4.906 -7.891 1 92.25 271 HIS B N 1
ATOM 4163 C CA . HIS B 1 271 ? -13.43 4.129 -6.793 1 92.25 271 HIS B CA 1
ATOM 4164 C C . HIS B 1 271 ? -12.016 4.59 -6.457 1 92.25 271 HIS B C 1
ATOM 4166 O O . HIS B 1 271 ? -11.336 5.18 -7.301 1 92.25 271 HIS B O 1
ATOM 4172 N N . LEU B 1 272 ? -11.656 4.387 -5.23 1 97.5 272 LEU B N 1
ATOM 4173 C CA . LEU B 1 272 ? -10.328 4.824 -4.805 1 97.5 272 LEU B CA 1
ATOM 4174 C C . LEU B 1 272 ? -9.273 3.77 -5.125 1 97.5 272 LEU B C 1
ATOM 4176 O O . LEU B 1 272 ? -9.453 2.592 -4.801 1 97.5 272 LEU B O 1
ATOM 4180 N N . VAL B 1 273 ? -8.258 4.18 -5.797 1 98.75 273 VAL B N 1
ATOM 4181 C CA . VAL B 1 273 ? -7.023 3.41 -5.902 1 98.75 273 VAL B CA 1
ATOM 4182 C C . VAL B 1 273 ? -5.863 4.215 -5.324 1 98.75 273 VAL B C 1
ATOM 4184 O O . VAL B 1 273 ? -5.609 5.344 -5.75 1 98.75 273 VAL B O 1
ATOM 4187 N N . SER B 1 274 ? -5.227 3.674 -4.355 1 98.94 274 SER B N 1
ATOM 4188 C CA . SER B 1 274 ? -4.07 4.328 -3.756 1 98.94 274 SER B CA 1
ATOM 4189 C C . SER B 1 274 ? -2.775 3.623 -4.137 1 98.94 274 SER B C 1
ATOM 4191 O O . SER B 1 274 ? -2.619 2.426 -3.891 1 98.94 274 SER B O 1
ATOM 4193 N N . SER B 1 275 ? -1.872 4.359 -4.742 1 98.88 275 SER B N 1
ATOM 4194 C CA . SER B 1 275 ? -0.583 3.832 -5.176 1 98.88 275 SER B CA 1
ATOM 4195 C C . SER B 1 275 ? 0.526 4.207 -4.199 1 98.88 275 SER B C 1
ATOM 4197 O O . SER B 1 275 ? 0.632 5.363 -3.785 1 98.88 275 SER B O 1
ATOM 4199 N N . HIS B 1 276 ? 1.277 3.209 -3.812 1 98.69 276 HIS B N 1
ATOM 4200 C CA . HIS B 1 276 ? 2.506 3.428 -3.059 1 98.69 276 HIS B CA 1
ATOM 4201 C C . HIS B 1 276 ? 3.709 3.557 -3.988 1 98.69 276 HIS B C 1
ATOM 4203 O O . HIS B 1 276 ? 4.039 2.619 -4.715 1 98.69 276 HIS B O 1
ATOM 4209 N N . VAL B 1 277 ? 4.402 4.73 -3.908 1 98.75 277 VAL B N 1
ATOM 4210 C CA . VAL B 1 277 ? 5.359 5.043 -4.965 1 98.75 277 VAL B CA 1
ATOM 4211 C C . VAL B 1 277 ? 6.715 5.383 -4.348 1 98.75 277 VAL B C 1
ATOM 4213 O O . VAL B 1 277 ? 6.797 6.172 -3.404 1 98.75 277 VAL B O 1
ATOM 4216 N N . SER B 1 278 ? 7.746 4.742 -4.934 1 98.44 278 SER B N 1
ATOM 4217 C CA . SER B 1 278 ? 9.109 5.148 -4.609 1 98.44 278 SER B CA 1
ATOM 4218 C C . SER B 1 278 ? 9.641 6.156 -5.617 1 98.44 278 SER B C 1
ATOM 4220 O O . SER B 1 278 ? 9.398 6.031 -6.82 1 98.44 278 SER B O 1
ATOM 4222 N N . VAL B 1 279 ? 10.367 7.117 -5.047 1 97.88 279 VAL B N 1
ATOM 4223 C CA . VAL B 1 279 ? 10.906 8.133 -5.941 1 97.88 279 VAL B CA 1
ATOM 4224 C C . VAL B 1 279 ? 12.383 8.359 -5.637 1 97.88 279 VAL B C 1
ATOM 4226 O O . VAL B 1 279 ? 12.844 8.078 -4.527 1 97.88 279 VAL B O 1
#